Protein AF-0000000085127958 (afdb_homodimer)

Organism: Delftia acidovorans (strain DSM 14801 / SPH-1) (NCBI:txid398578)

Radius of gyration: 24.28 Å; Cα contacts (8 Å, |Δi|>4): 1262; chains: 2; bounding box: 67×66×55 Å

Sequence (644 aa):
MNLLTSMRYLAALNEHRHFGRAALACHITQPALSNALRALEEEFGTVIVRRGRSFAGFTPEGDQVLATALAMLRAEEGLRQELSAAAGALRGQLRMAAVPTAMPMLTRFAALLREHHPGITPVVLSMSSAEIESGLEDLSLDLALGYSARMPPRGPRLQSWPQYEEHYYLLCRECREYRDGQGEGRPFAFGADIAWREVAAMPLCLLTPDMHNRTVIDEAFAAVDMAVQPAMETNSVLTLVMAVAQGTDGMTTVLPGAMVATVRHMPGLVARPLRSPELVTPIGFMAQQGVAPTRALQAALQLQDAAEWRAQCLRHAGALKNMNLLTSMRYLAALNEHRHFGRAALACHITQPALSNALRALEEEFGTVIVRRGRSFAGFTPEGDQVLATALAMLRAEEGLRQELSAAAGALRGQLRMAAVPTAMPMLTRFAALLREHHPGITPVVLSMSSAEIESGLEDLSLDLALGYSARMPPRGPRLQSWPQYEEHYYLLCRECREYRDGQGEGRPFAFGADIAWREVAAMPLCLLTPDMHNRTVIDEAFAAVDMAVQPAMETNSVLTLVMAVAQGTDGMTTVLPGAMVATVRHMPGLVARPLRSPELVTPIGFMAQQGVAPTRALQAALQLQDAAEWRAQCLRHAGALKN

Nearest PDB structures (foldseek):
  5y2v-assembly1_C  TM=6.038E-01  e=4.538E-20  Synechocystis sp. PCC 6803 substr. Kazusa
  3k1n-assembly1_A  TM=5.805E-01  e=3.991E-19  Acinetobacter baylyi ADP1
  3k1m-assembly1_B  TM=5.701E-01  e=5.445E-19  Acinetobacter baylyi ADP1
  3k1p-assembly1_A  TM=5.599E-01  e=4.500E-18  Acinetobacter baylyi ADP1
  7dwo-assembly1_A  TM=5.340E-01  e=1.758E-16  Aliivibrio fischeri ES114

InterPro domains:
  IPR000847 LysR, HTH, N-terminal domain [PF00126] (5-62)
  IPR000847 LysR, HTH, N-terminal domain [PR00039] (19-30)
  IPR000847 LysR, HTH, N-terminal domain [PR00039] (30-40)
  IPR000847 LysR, HTH, N-terminal domain [PR00039] (40-51)
  IPR000847 LysR, HTH, N-terminal domain [PS50931] (1-59)
  IPR005119 LysR, substrate-binding [PF03466] (88-302)
  IPR036388 Winged helix-like DNA-binding domain superfamily [G3DSA:1.10.10.10] (1-86)
  IPR036390 Winged helix DNA-binding domain superfamily [SSF46785] (6-106)
  IPR050950 HTH-type LysR transcriptional regulators [PTHR30419] (4-303)

Secondary structure (DSSP, 8-state):
--HHHHHHHHHHHHHHSSHHHHHHHTTS-HHHHHHHHHHHHHHHTS--EEESSSEEEE-HHHHHHHHHHHHHHHHHHHHHHHHHHHTT---EEEEEEE-GGGHHHHHHHHHHHHHH-TTEEEEEEE--HHHHHHHHHTTS-SEEEEESS-S-TTSS-EEEEEEEEE-EEEEEE--GGG--S-SS----EE---EEHHHHTTS-BEEE-TTSHHHHHHHHHHHHTT-----SEEES-HHHHHHHHHS-SS--BEEEEHHHHHHTTTSTTEEEEEEESS---EEEEEEEETTSPPPHHHHHHHHHTTSHHHHHHHHHHSSS---/--HHHHHHHHHHHHHHSSHHHHHHHTTS-HHHHHHHHHHHHHHHTS--EEESSSEEEE-HHHHHHHHHHHHHHHHHHHHHHHHHHHTT---EEEEEEE-GGGHHHHHHHHHHHHHH-TTEEEEEEE--HHHHHHHHHTTS-SEEEEESS---TTSS-EEEEEEEEE-EEEEEE--GGG--S-SS----EE---EEHHHHTTS-BEEE-TTSHHHHHHHHHHHHTT-----SEEES-HHHHHHHHHH-SS--BEEEEHHHHHHTTTSTTEEEEEEESS---EEEEEEEETTSPPPHHHHHHHHHTTSHHHHHHHHHHSSS---

Solvent-accessible surface area (backbone atoms only — not comparable to full-atom values): 33753 Å² total; per-residue (Å²): 130,60,62,67,56,46,31,50,50,52,51,32,31,66,56,35,60,27,60,56,58,18,10,52,73,68,72,45,49,41,65,56,46,55,48,46,53,51,49,50,21,60,73,70,70,43,69,32,66,35,77,64,99,49,67,64,54,60,31,77,63,18,48,52,52,47,40,49,30,43,48,51,51,47,51,50,49,31,50,51,18,49,54,31,38,74,71,74,47,50,41,46,72,41,40,33,35,16,28,63,71,41,38,66,56,53,40,53,49,47,48,52,49,27,73,77,33,71,46,37,30,40,32,49,34,66,34,44,61,68,54,47,54,51,26,29,73,48,53,74,27,61,38,34,36,37,67,57,74,71,62,58,91,85,47,81,61,59,42,74,46,84,72,50,47,33,25,43,24,38,38,34,54,58,64,65,81,70,51,59,85,66,85,70,63,50,66,39,44,72,52,65,74,40,44,46,68,69,51,55,77,48,48,25,35,41,55,36,74,50,31,61,68,32,51,56,52,51,49,55,34,44,74,66,75,40,80,73,78,59,48,26,32,20,77,37,68,66,48,43,52,46,41,25,74,69,35,87,79,66,30,22,25,78,39,44,20,36,47,50,55,71,47,54,64,38,54,32,35,30,38,18,43,40,29,76,64,75,57,74,46,52,31,14,39,36,29,50,46,94,57,83,72,35,59,61,52,48,53,50,59,55,43,73,73,30,68,71,50,50,51,49,46,66,72,39,28,16,83,78,73,130,130,61,63,67,57,46,31,49,52,51,52,32,32,68,56,36,59,28,62,56,58,19,12,52,74,70,70,46,49,42,67,56,46,53,48,45,52,51,50,50,21,59,73,70,69,43,71,33,69,36,78,64,99,49,71,65,53,60,31,76,62,17,49,54,51,48,42,49,31,42,48,51,51,47,52,50,50,31,50,51,18,49,54,29,37,73,69,73,47,50,39,46,73,39,40,32,35,17,27,62,72,40,38,64,57,52,42,51,48,47,48,52,49,27,72,77,33,72,45,37,31,42,31,50,33,67,35,44,63,69,53,46,53,52,26,28,72,49,55,73,28,59,37,33,35,36,68,58,74,69,60,58,90,86,47,81,60,59,42,74,46,86,70,51,47,34,25,44,24,39,38,33,53,60,64,64,82,71,50,60,84,66,86,69,61,51,64,39,44,71,52,66,75,41,44,47,70,70,52,53,76,48,47,25,35,42,55,36,75,52,33,60,69,32,50,57,51,51,51,57,35,44,76,65,76,40,80,73,78,58,48,26,33,21,77,36,68,65,50,42,54,46,40,24,75,67,34,86,79,67,29,23,26,76,39,43,22,37,49,50,57,71,47,55,66,38,55,33,36,30,39,19,44,42,29,76,64,76,57,74,46,53,31,14,39,36,30,50,46,94,56,84,69,36,58,61,53,48,52,50,60,54,43,74,71,30,69,72,50,51,51,48,47,65,73,38,29,17,84,77,74,130

pLDDT: mean 87.95, std 12.02, range [35.31, 98.38]

Structure (mmCIF, N/CA/C/O backbone):
data_AF-0000000085127958-model_v1
#
loop_
_entity.id
_entity.type
_entity.pdbx_description
1 polymer 'Transcriptional regulator, LysR family'
#
loop_
_atom_site.group_PDB
_atom_site.id
_atom_site.type_symbol
_atom_site.label_atom_id
_atom_site.label_alt_id
_atom_site.label_comp_id
_atom_site.label_asym_id
_atom_site.label_entity_id
_atom_site.label_seq_id
_atom_site.pdbx_PDB_ins_code
_atom_site.Cartn_x
_atom_site.Cartn_y
_atom_site.Cartn_z
_atom_site.occupancy
_atom_site.B_iso_or_equiv
_atom_site.auth_seq_id
_atom_site.auth_comp_id
_atom_site.auth_asym_id
_atom_site.auth_atom_id
_atom_site.pdbx_PDB_model_num
ATOM 1 N N . MET A 1 1 ? 24.219 31.422 -7.41 1 56.56 1 MET A N 1
ATOM 2 C CA . MET A 1 1 ? 23.266 30.328 -7.348 1 56.56 1 MET A CA 1
ATOM 3 C C . MET A 1 1 ? 22.875 30.031 -5.902 1 56.56 1 MET A C 1
ATOM 5 O O . MET A 1 1 ? 23.719 30 -5.016 1 56.56 1 MET A O 1
ATOM 9 N N . ASN A 1 2 ? 21.625 30.203 -5.562 1 77.75 2 ASN A N 1
ATOM 10 C CA . ASN A 1 2 ? 21.109 29.953 -4.219 1 77.75 2 ASN A CA 1
ATOM 11 C C . ASN A 1 2 ? 21.094 28.453 -3.895 1 77.75 2 ASN A C 1
ATOM 13 O O . ASN A 1 2 ? 20.344 27.703 -4.512 1 77.75 2 ASN A O 1
ATOM 17 N N . LEU A 1 3 ? 22.141 28.172 -3.113 1 76 3 LEU A N 1
ATOM 18 C CA . LEU A 1 3 ? 22.391 26.766 -2.779 1 76 3 LEU A CA 1
ATOM 19 C C . LEU A 1 3 ? 21.125 26.109 -2.232 1 76 3 LEU A C 1
ATOM 21 O O . LEU A 1 3 ? 20.781 24.984 -2.602 1 76 3 LEU A O 1
ATOM 25 N N . LEU A 1 4 ? 20.438 26.828 -1.499 1 82.38 4 LEU A N 1
ATOM 26 C CA . LEU A 1 4 ? 19.219 26.266 -0.915 1 82.38 4 LEU A CA 1
ATOM 27 C C . LEU A 1 4 ? 18.172 25.984 -1.992 1 82.38 4 LEU A C 1
ATOM 29 O O . LEU A 1 4 ? 17.453 24.984 -1.914 1 82.38 4 LEU A O 1
ATOM 33 N N . THR A 1 5 ? 18.219 26.859 -2.91 1 86.31 5 THR A N 1
ATOM 34 C CA . THR A 1 5 ? 17.312 26.672 -4.035 1 86.31 5 THR A CA 1
ATOM 35 C C . THR A 1 5 ? 17.688 25.406 -4.812 1 86.31 5 THR A C 1
ATOM 37 O O . THR A 1 5 ? 16.812 24.625 -5.199 1 86.31 5 THR A O 1
ATOM 40 N N . SER A 1 6 ? 18.906 25.219 -4.984 1 88.62 6 SER A N 1
ATOM 41 C CA . SER A 1 6 ? 19.375 24.031 -5.68 1 88.62 6 SER A CA 1
ATOM 42 C C . SER A 1 6 ? 19.062 22.766 -4.887 1 88.62 6 SER A C 1
ATOM 44 O O . SER A 1 6 ? 18.734 21.734 -5.469 1 88.62 6 SER A O 1
ATOM 46 N N . MET A 1 7 ? 19.156 22.938 -3.607 1 87.81 7 MET A N 1
ATOM 47 C CA . MET A 1 7 ? 18.828 21.797 -2.742 1 87.81 7 MET A CA 1
ATOM 48 C C . MET A 1 7 ? 17.344 21.453 -2.846 1 87.81 7 MET A C 1
ATOM 50 O O . MET A 1 7 ? 16.969 20.281 -2.824 1 87.81 7 MET A O 1
ATOM 54 N N . ARG A 1 8 ? 16.562 22.422 -3.006 1 89.88 8 ARG A N 1
ATOM 55 C CA . ARG A 1 8 ? 15.133 22.203 -3.199 1 89.88 8 ARG A CA 1
ATOM 56 C C . ARG A 1 8 ? 14.852 21.5 -4.52 1 89.88 8 ARG A C 1
ATOM 58 O O . ARG A 1 8 ? 13.961 20.656 -4.598 1 89.88 8 ARG A O 1
ATOM 65 N N . TYR A 1 9 ? 15.625 21.906 -5.508 1 91.56 9 TYR A N 1
ATOM 66 C CA . TYR A 1 9 ? 15.477 21.281 -6.816 1 91.56 9 TYR A CA 1
ATOM 67 C C . TYR A 1 9 ? 15.844 19.797 -6.754 1 91.56 9 TYR A C 1
ATOM 69 O O . TYR A 1 9 ? 15.164 18.953 -7.344 1 91.56 9 TYR A O 1
ATOM 77 N N . LEU A 1 10 ? 16.891 19.547 -6.035 1 90.19 10 LEU A N 1
ATOM 78 C CA . LEU A 1 10 ? 17.344 18.172 -5.871 1 90.19 10 LEU A CA 1
ATOM 79 C C . LEU A 1 10 ? 16.297 17.344 -5.121 1 90.19 10 LEU A C 1
ATOM 81 O O . LEU A 1 10 ? 16 16.203 -5.504 1 90.19 10 LEU A O 1
ATOM 85 N N . ALA A 1 11 ? 15.742 17.906 -4.086 1 88.81 11 ALA A N 1
ATOM 86 C CA . ALA A 1 11 ? 14.711 17.234 -3.301 1 88.81 11 ALA A CA 1
ATOM 87 C C . ALA A 1 11 ? 13.461 16.969 -4.145 1 88.81 11 ALA A C 1
ATOM 89 O O . ALA A 1 11 ? 12.844 15.906 -4.047 1 88.81 11 ALA A O 1
ATOM 90 N N . ALA A 1 12 ? 13.094 17.938 -4.945 1 90.5 12 ALA A N 1
ATOM 91 C CA . ALA A 1 12 ? 11.938 17.797 -5.824 1 90.5 12 ALA A CA 1
ATOM 92 C C . ALA A 1 12 ? 12.141 16.672 -6.832 1 90.5 12 ALA A C 1
ATOM 94 O O . ALA A 1 12 ? 11.219 15.906 -7.113 1 90.5 12 ALA A O 1
ATOM 95 N N . LEU A 1 13 ? 13.336 16.641 -7.371 1 89.38 13 LEU A N 1
ATOM 96 C CA . LEU A 1 13 ? 13.641 15.578 -8.328 1 89.38 13 LEU A CA 1
ATOM 97 C C . LEU A 1 13 ? 13.562 14.203 -7.672 1 89.38 13 LEU A C 1
ATOM 99 O O . LEU A 1 13 ? 13.109 13.242 -8.289 1 89.38 13 LEU A O 1
ATOM 103 N N . ASN A 1 14 ? 14.023 14.156 -6.496 1 85.12 14 ASN A N 1
ATOM 104 C CA . ASN A 1 14 ? 13.938 12.906 -5.746 1 85.12 14 ASN A CA 1
ATOM 105 C C . ASN A 1 14 ? 12.484 12.492 -5.512 1 85.12 14 ASN A C 1
ATOM 107 O O . ASN A 1 14 ? 12.156 11.312 -5.582 1 85.12 14 ASN A O 1
ATOM 111 N N . GLU A 1 15 ? 11.703 13.453 -5.219 1 83.12 15 GLU A N 1
ATOM 112 C CA . GLU A 1 15 ? 10.312 13.227 -4.859 1 83.12 15 GLU A CA 1
ATOM 113 C C . GLU A 1 15 ? 9.484 12.844 -6.082 1 83.12 15 GLU A C 1
ATOM 115 O O . GLU A 1 15 ? 8.641 11.945 -6.016 1 83.12 15 GLU A O 1
ATOM 120 N N . HIS A 1 16 ? 9.711 13.555 -7.195 1 82.94 16 HIS A N 1
ATOM 121 C CA . HIS A 1 16 ? 8.852 13.406 -8.359 1 82.94 16 HIS A CA 1
ATOM 122 C C . HIS A 1 16 ? 9.445 12.422 -9.367 1 82.94 16 HIS A C 1
ATOM 124 O O . HIS A 1 16 ? 8.75 11.945 -10.266 1 82.94 16 HIS A O 1
ATOM 130 N N . ARG A 1 17 ? 10.703 12.195 -9.312 1 80.44 17 ARG A N 1
ATOM 131 C CA . ARG A 1 17 ? 11.445 11.273 -10.156 1 80.44 17 ARG A CA 1
ATOM 132 C C . ARG A 1 17 ? 11.281 11.625 -11.633 1 80.44 17 ARG A C 1
ATOM 134 O O . ARG A 1 17 ? 11.148 10.727 -12.477 1 80.44 17 ARG A O 1
ATOM 141 N N . HIS A 1 18 ? 11.023 12.844 -11.922 1 82.38 18 HIS A N 1
ATOM 142 C CA . HIS A 1 18 ? 10.82 13.383 -13.258 1 82.38 18 HIS A CA 1
ATOM 143 C C . HIS A 1 18 ? 11.227 14.852 -13.328 1 82.38 18 HIS A C 1
ATOM 145 O O . HIS A 1 18 ? 10.688 15.68 -12.594 1 82.38 18 HIS A O 1
ATOM 151 N N . PHE A 1 19 ? 12.086 15.188 -14.305 1 87.19 19 PHE A N 1
ATOM 152 C CA . PHE A 1 19 ? 12.625 16.547 -14.383 1 87.19 19 PHE A CA 1
ATOM 153 C C . PHE A 1 19 ? 11.516 17.562 -14.625 1 87.19 19 PHE A C 1
ATOM 155 O O . PHE A 1 19 ? 11.461 18.594 -13.953 1 87.19 19 PHE A O 1
ATOM 162 N N . GLY A 1 20 ? 10.648 17.203 -15.484 1 86.69 20 GLY A N 1
ATOM 163 C CA . GLY A 1 20 ? 9.57 18.125 -15.797 1 86.69 20 GLY A CA 1
ATOM 164 C C . GLY A 1 20 ? 8.633 18.359 -14.633 1 86.69 20 GLY A C 1
ATOM 165 O O . GLY A 1 20 ? 8.305 19.516 -14.312 1 86.69 20 GLY A O 1
ATOM 166 N N . ARG A 1 21 ? 8.281 17.359 -13.984 1 85.69 21 ARG A N 1
ATOM 167 C CA . ARG A 1 21 ? 7.363 17.469 -12.852 1 85.69 21 ARG A CA 1
ATOM 168 C C . ARG A 1 21 ? 8.031 18.156 -11.664 1 85.69 21 ARG A C 1
ATOM 170 O O . ARG A 1 21 ? 7.398 18.938 -10.945 1 85.69 21 ARG A O 1
ATOM 177 N N . ALA A 1 22 ? 9.273 17.766 -11.5 1 90.06 22 ALA A N 1
ATOM 178 C CA . ALA A 1 22 ? 10.031 18.422 -10.438 1 90.06 22 ALA A CA 1
ATOM 179 C C . ALA A 1 22 ? 10.125 19.938 -10.68 1 90.06 22 ALA A C 1
ATOM 181 O O . ALA A 1 22 ? 9.961 20.719 -9.75 1 90.06 22 ALA A O 1
ATOM 182 N N . ALA A 1 23 ? 10.328 20.312 -11.938 1 91.19 23 ALA A N 1
ATOM 183 C CA . ALA A 1 23 ? 10.422 21.734 -12.297 1 91.19 23 ALA A CA 1
ATOM 184 C C . ALA A 1 23 ? 9.094 22.438 -12.055 1 91.19 23 ALA A C 1
ATOM 186 O O . ALA A 1 23 ? 9.07 23.547 -11.492 1 91.19 23 ALA A O 1
ATOM 187 N N . LEU A 1 24 ? 8.047 21.781 -12.406 1 85.44 24 LEU A N 1
ATOM 188 C CA . LEU A 1 24 ? 6.715 22.344 -12.203 1 85.44 24 LEU A CA 1
ATOM 189 C C . LEU A 1 24 ? 6.426 22.547 -10.719 1 85.44 24 LEU A C 1
ATOM 191 O O . LEU A 1 24 ? 5.859 23.562 -10.328 1 85.44 24 LEU A O 1
ATOM 195 N N . ALA A 1 25 ? 6.879 21.656 -9.969 1 84.94 25 ALA A N 1
ATOM 196 C CA . ALA A 1 25 ? 6.672 21.719 -8.531 1 84.94 25 ALA A CA 1
ATOM 197 C C . ALA A 1 25 ? 7.445 22.891 -7.918 1 84.94 25 ALA A C 1
ATOM 199 O O . ALA A 1 25 ? 7.035 23.453 -6.906 1 84.94 25 ALA A O 1
ATOM 200 N N . CYS A 1 26 ? 8.516 23.188 -8.555 1 89.75 26 CYS A N 1
ATOM 201 C CA . CYS A 1 26 ? 9.359 24.281 -8.078 1 89.75 26 CYS A CA 1
ATOM 202 C C . CYS A 1 26 ? 9.008 25.578 -8.781 1 89.75 26 CYS A C 1
ATOM 204 O O . CYS A 1 26 ? 9.664 26.609 -8.57 1 89.75 26 CYS A O 1
ATOM 206 N N . HIS A 1 27 ? 7.984 25.469 -9.664 1 87.94 27 HIS A N 1
ATOM 207 C CA . HIS A 1 27 ? 7.484 26.625 -10.391 1 87.94 27 HIS A CA 1
ATOM 208 C C . HIS A 1 27 ? 8.562 27.219 -11.297 1 87.94 27 HIS A C 1
ATOM 210 O O . HIS A 1 27 ? 8.734 28.438 -11.352 1 87.94 27 HIS A O 1
ATOM 216 N N . ILE A 1 28 ? 9.336 26.391 -11.914 1 90.69 28 ILE A N 1
ATOM 217 C CA . ILE A 1 28 ? 10.336 26.797 -12.898 1 90.69 28 ILE A CA 1
ATOM 218 C C . ILE A 1 28 ? 10.25 25.875 -14.125 1 90.69 28 ILE A C 1
ATOM 220 O O . ILE A 1 28 ? 9.406 24.984 -14.172 1 90.69 28 ILE A O 1
ATOM 224 N N . THR A 1 29 ? 10.945 26.25 -15.102 1 91.5 29 THR A N 1
ATOM 225 C CA . THR A 1 29 ? 10.969 25.438 -16.312 1 91.5 29 THR A CA 1
ATOM 226 C C . THR A 1 29 ? 11.922 24.25 -16.156 1 91.5 29 THR A C 1
ATOM 228 O O . THR A 1 29 ? 12.828 24.297 -15.312 1 91.5 29 THR A O 1
ATOM 231 N N . GLN A 1 30 ? 11.648 23.234 -16.906 1 91.12 30 GLN A N 1
ATOM 232 C CA . GLN A 1 30 ? 12.484 22.047 -16.844 1 91.12 30 GLN A CA 1
ATOM 233 C C . GLN A 1 30 ? 13.938 22.375 -17.188 1 91.12 30 GLN A C 1
ATOM 235 O O . GLN A 1 30 ? 14.859 21.906 -16.531 1 91.12 30 GLN A O 1
ATOM 240 N N . PRO A 1 31 ? 14.227 23.25 -18.172 1 92.06 31 PRO A N 1
ATOM 241 C CA . PRO A 1 31 ? 15.625 23.594 -18.438 1 92.06 31 PRO A CA 1
ATOM 242 C C . PRO A 1 31 ? 16.281 24.328 -17.266 1 92.06 31 PRO A C 1
ATOM 244 O O . PRO A 1 31 ? 17.469 24.094 -16.969 1 92.06 31 PRO A O 1
ATOM 247 N N . ALA A 1 32 ? 15.516 25.109 -16.625 1 90.5 32 ALA A N 1
ATOM 248 C CA . ALA A 1 32 ? 16.047 25.844 -15.469 1 90.5 32 ALA A CA 1
ATOM 249 C C . ALA A 1 32 ? 16.453 24.875 -14.352 1 90.5 32 ALA A C 1
ATOM 251 O O . ALA A 1 32 ? 17.516 25.047 -13.758 1 90.5 32 ALA A O 1
ATOM 252 N N . LEU A 1 33 ? 15.602 23.906 -14.094 1 92.5 33 LEU A N 1
ATOM 253 C CA . LEU A 1 33 ? 15.93 22.922 -13.07 1 92.5 33 LEU A CA 1
ATOM 254 C C . LEU A 1 33 ? 17.156 22.109 -13.469 1 92.5 33 LEU A C 1
ATOM 256 O O . LEU A 1 33 ? 18.062 21.891 -12.656 1 92.5 33 LEU A O 1
ATOM 260 N N . SER A 1 34 ? 17.141 21.672 -14.703 1 92.12 34 SER A N 1
ATOM 261 C CA . SER A 1 34 ? 18.25 20.859 -15.195 1 92.12 34 SER A CA 1
ATOM 262 C C . SER A 1 34 ? 19.578 21.609 -15.125 1 92.12 34 SER A C 1
ATOM 264 O O . SER A 1 34 ? 20.594 21.062 -14.719 1 92.12 34 SER A O 1
ATOM 266 N N . ASN A 1 35 ? 19.531 22.875 -15.484 1 90.25 35 ASN A N 1
ATOM 267 C CA . ASN A 1 35 ? 20.719 23.719 -15.445 1 90.25 35 ASN A CA 1
ATOM 268 C C . ASN A 1 35 ? 21.219 23.922 -14.016 1 90.25 35 ASN A C 1
ATOM 270 O O . ASN A 1 35 ? 22.422 23.938 -13.766 1 90.25 35 ASN A O 1
ATOM 274 N N . ALA A 1 36 ? 20.281 24.172 -13.18 1 89.88 36 ALA A N 1
ATOM 275 C CA . ALA A 1 36 ? 20.641 24.375 -11.781 1 89.88 36 ALA A CA 1
ATOM 276 C C . ALA A 1 36 ? 21.328 23.156 -11.203 1 89.88 36 ALA A C 1
ATOM 278 O O . ALA A 1 36 ? 22.297 23.281 -10.438 1 89.88 36 ALA A O 1
ATOM 279 N N . LEU A 1 37 ? 20.859 22.016 -11.555 1 91.69 37 LEU A N 1
ATOM 280 C CA . LEU A 1 37 ? 21.438 20.781 -11.055 1 91.69 37 LEU A CA 1
ATOM 281 C C . LEU A 1 37 ? 22.812 20.531 -11.672 1 91.69 37 LEU A C 1
ATOM 283 O O . LEU A 1 37 ? 23.719 20.031 -11 1 91.69 37 LEU A O 1
ATOM 287 N N . ARG A 1 38 ? 23.031 20.875 -12.898 1 90.38 38 ARG A N 1
ATOM 288 C CA . ARG A 1 38 ? 24.344 20.797 -13.539 1 90.38 38 ARG A CA 1
ATOM 289 C C . ARG A 1 38 ? 25.328 21.75 -12.867 1 90.38 38 ARG A C 1
ATOM 291 O O . ARG A 1 38 ? 26.5 21.391 -12.664 1 90.38 38 ARG A O 1
ATOM 298 N N . ALA A 1 39 ? 24.797 22.875 -12.578 1 88.69 39 ALA A N 1
ATOM 299 C CA . ALA A 1 39 ? 25.641 23.844 -11.891 1 88.69 39 ALA A CA 1
ATOM 300 C C . ALA A 1 39 ? 26.062 23.344 -10.516 1 88.69 39 ALA A C 1
ATOM 302 O O . ALA A 1 39 ? 27.188 23.562 -10.078 1 88.69 39 ALA A O 1
ATOM 303 N N . LEU A 1 40 ? 25.125 22.75 -9.852 1 88 40 LEU A N 1
ATOM 304 C CA . LEU A 1 40 ? 25.422 22.156 -8.547 1 88 40 LEU A CA 1
ATOM 305 C C . LEU A 1 40 ? 26.5 21.094 -8.672 1 88 40 LEU A C 1
ATOM 307 O O . LEU A 1 40 ? 27.375 20.984 -7.812 1 88 40 LEU A O 1
ATOM 311 N N . GLU A 1 41 ? 26.359 20.25 -9.68 1 91.69 41 GLU A N 1
ATOM 312 C CA . GLU A 1 41 ? 27.359 19.219 -9.945 1 91.69 41 GLU A CA 1
ATOM 313 C C . GLU A 1 41 ? 28.734 19.828 -10.195 1 91.69 41 GLU A C 1
ATOM 315 O O . GLU A 1 41 ? 29.734 19.328 -9.703 1 91.69 41 GLU A O 1
ATOM 320 N N . GLU A 1 42 ? 28.781 20.891 -10.922 1 86.31 42 GLU A N 1
ATOM 321 C CA . GLU A 1 42 ? 30.031 21.609 -11.195 1 86.31 42 GLU A CA 1
ATOM 322 C C . GLU A 1 42 ? 30.625 22.188 -9.914 1 86.31 42 GLU A C 1
ATOM 324 O O . GLU A 1 42 ? 31.828 22.094 -9.688 1 86.31 42 GLU A O 1
ATOM 329 N N . GLU A 1 43 ? 29.797 22.75 -9.195 1 83.06 43 GLU A N 1
ATOM 330 C CA . GLU A 1 43 ? 30.234 23.359 -7.945 1 83.06 43 GLU A CA 1
ATOM 331 C C . GLU A 1 43 ? 30.859 22.328 -7.012 1 83.06 43 GLU A C 1
ATOM 333 O O . GLU A 1 43 ? 31.875 22.594 -6.367 1 83.06 43 GLU A O 1
ATOM 338 N N . PHE A 1 44 ? 30.234 21.203 -6.953 1 87.38 44 PHE A N 1
ATOM 339 C CA . PHE A 1 44 ? 30.703 20.172 -6.039 1 87.38 44 PHE A CA 1
ATOM 340 C C . PHE A 1 44 ? 31.75 19.281 -6.715 1 87.38 44 PHE A C 1
ATOM 342 O O . PHE A 1 44 ? 32.406 18.484 -6.051 1 87.38 44 PHE A O 1
ATOM 349 N N . GLY A 1 45 ? 31.844 19.344 -7.996 1 85.62 45 GLY A N 1
ATOM 350 C CA . GLY A 1 45 ? 32.844 18.594 -8.742 1 85.62 45 GLY A CA 1
ATOM 351 C C . GLY A 1 45 ? 32.5 17.125 -8.875 1 85.62 45 GLY A C 1
ATOM 352 O O . GLY A 1 45 ? 33.375 16.266 -8.898 1 85.62 45 GLY A O 1
ATOM 353 N N . THR A 1 46 ? 31.219 16.828 -8.812 1 88.62 46 THR A N 1
ATOM 354 C CA . THR A 1 46 ? 30.797 15.438 -8.922 1 88.62 46 THR A CA 1
ATOM 355 C C . THR A 1 46 ? 29.469 15.336 -9.664 1 88.62 46 THR A C 1
ATOM 357 O O . THR A 1 46 ? 28.688 16.297 -9.672 1 88.62 46 THR A O 1
ATOM 360 N N . VAL A 1 47 ? 29.312 14.203 -10.281 1 90.5 47 VAL A N 1
ATOM 361 C CA . VAL A 1 47 ? 28.031 13.922 -10.914 1 90.5 47 VAL A CA 1
ATOM 362 C C . VAL A 1 47 ? 27.031 13.469 -9.859 1 90.5 47 VAL A C 1
ATOM 364 O O . VAL A 1 47 ? 27.312 12.57 -9.055 1 90.5 47 VAL A O 1
ATOM 367 N N . ILE A 1 48 ? 25.906 14.141 -9.828 1 90.06 48 ILE A N 1
ATOM 368 C CA . ILE A 1 48 ? 24.906 13.898 -8.797 1 90.06 48 ILE A CA 1
ATOM 369 C C . ILE A 1 48 ? 23.766 13.062 -9.367 1 90.06 48 ILE A C 1
ATOM 371 O O . ILE A 1 48 ? 23.344 12.078 -8.758 1 90.06 48 ILE A O 1
ATOM 375 N N . VAL A 1 49 ? 23.328 13.469 -10.57 1 90.44 49 VAL A N 1
ATOM 376 C CA . VAL A 1 49 ? 22.141 12.852 -11.164 1 90.44 49 VAL A CA 1
ATOM 377 C C . VAL A 1 49 ? 22.562 11.938 -12.305 1 90.44 49 VAL A C 1
ATOM 379 O O . VAL A 1 49 ? 23.375 12.312 -13.148 1 90.44 49 VAL A O 1
ATOM 382 N N . ARG A 1 50 ? 22.047 10.695 -12.195 1 83.94 50 ARG A N 1
ATOM 383 C CA . ARG A 1 50 ? 22.219 9.805 -13.336 1 83.94 50 ARG A CA 1
ATOM 384 C C . ARG A 1 50 ? 21.25 10.148 -14.461 1 83.94 50 ARG A C 1
ATOM 386 O O . ARG A 1 50 ? 20.031 10.078 -14.273 1 83.94 50 ARG A O 1
ATOM 393 N N . ARG A 1 51 ? 21.844 10.703 -15.492 1 73.69 51 ARG A N 1
ATOM 394 C CA . ARG A 1 51 ? 21 11.148 -16.594 1 73.69 51 ARG A CA 1
ATOM 395 C C . ARG A 1 51 ? 21.062 10.156 -17.75 1 73.69 51 ARG A C 1
ATOM 397 O O . ARG A 1 51 ? 22.141 9.727 -18.172 1 73.69 51 ARG A O 1
ATOM 404 N N . GLY A 1 52 ? 20 9.336 -17.844 1 61.59 52 GLY A N 1
ATOM 405 C CA . GLY A 1 52 ? 19.781 8.602 -19.078 1 61.59 52 GLY A CA 1
ATOM 406 C C . GLY A 1 52 ? 18.766 9.258 -20 1 61.59 52 GLY A C 1
ATOM 407 O O . GLY A 1 52 ? 18.828 10.469 -20.219 1 61.59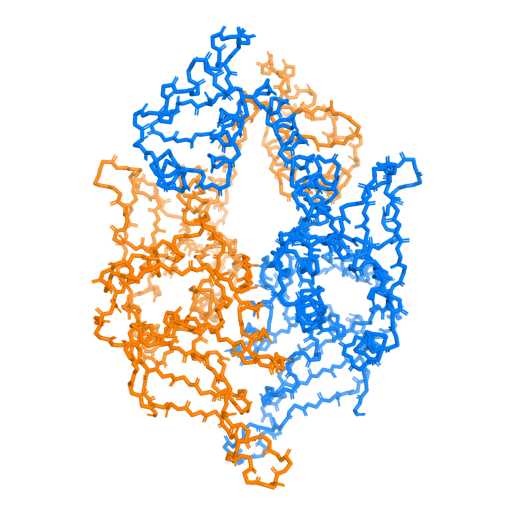 52 GLY A O 1
ATOM 408 N N . ARG A 1 53 ? 17.969 8.516 -20.641 1 58.12 53 ARG A N 1
ATOM 409 C CA . ARG A 1 53 ? 16.812 9.055 -21.375 1 58.12 53 ARG A CA 1
ATOM 410 C C . ARG A 1 53 ? 15.82 9.695 -20.406 1 58.12 53 ARG A C 1
ATOM 412 O O . ARG A 1 53 ? 15.133 10.656 -20.781 1 58.12 53 ARG A O 1
ATOM 419 N N . SER A 1 54 ? 15.75 9.242 -19.25 1 68.12 54 SER A N 1
ATOM 420 C CA . SER A 1 54 ? 14.93 9.734 -18.141 1 68.12 54 SER A CA 1
ATOM 421 C C . SER A 1 54 ? 15.695 9.672 -16.828 1 68.12 54 SER A C 1
ATOM 423 O O . SER A 1 54 ? 16.844 9.227 -16.781 1 68.12 54 SER A O 1
ATOM 425 N N . PHE A 1 55 ? 15.195 10.461 -15.836 1 76.44 55 PHE A N 1
ATOM 426 C CA . PHE A 1 55 ? 15.812 10.406 -14.516 1 76.44 55 PHE A CA 1
ATOM 427 C C . PHE A 1 55 ? 16.031 8.961 -14.086 1 76.44 55 PHE A C 1
ATOM 429 O O . PHE A 1 55 ? 15.094 8.164 -14.062 1 76.44 55 PHE A O 1
ATOM 436 N N . ALA A 1 56 ? 17.25 8.586 -13.922 1 73.88 56 ALA A N 1
ATOM 437 C CA . ALA A 1 56 ? 17.594 7.2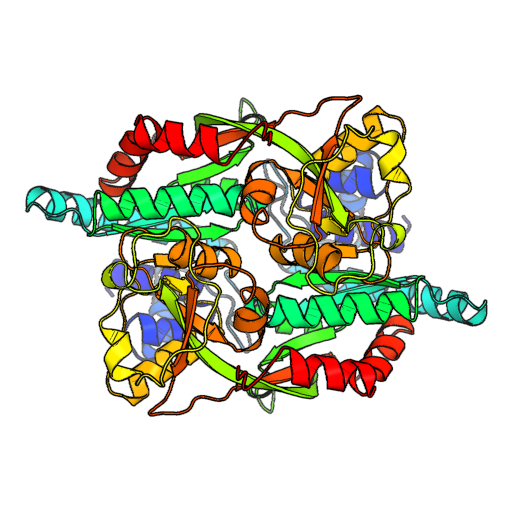15 -13.578 1 73.88 56 ALA A CA 1
ATOM 438 C C . ALA A 1 56 ? 18.156 7.133 -12.156 1 73.88 56 ALA A C 1
ATOM 440 O O . ALA A 1 56 ? 19.047 6.324 -11.875 1 73.88 56 ALA A O 1
ATOM 441 N N . GLY A 1 57 ? 17.797 8.055 -11.383 1 83.12 57 GLY A N 1
ATOM 442 C CA . GLY A 1 57 ? 18.25 8.031 -10 1 83.12 57 GLY A CA 1
ATOM 443 C C . GLY A 1 57 ? 19.5 8.867 -9.766 1 83.12 57 GLY A C 1
ATOM 444 O O . GLY A 1 57 ? 19.812 9.766 -10.555 1 83.12 57 GLY A O 1
ATOM 445 N N . PHE A 1 58 ? 20.156 8.688 -8.648 1 86.12 58 PHE A N 1
ATOM 446 C CA . PHE A 1 58 ? 21.312 9.453 -8.234 1 86.12 58 PHE A CA 1
ATOM 447 C C . PHE A 1 58 ? 22.562 8.578 -8.195 1 86.12 58 PHE A C 1
ATOM 449 O O . PHE A 1 58 ? 22.469 7.355 -8.055 1 86.12 58 PHE A O 1
ATOM 456 N N . THR A 1 59 ? 23.734 9.172 -8.414 1 82.44 59 THR A N 1
ATOM 457 C CA . THR A 1 59 ? 25 8.508 -8.141 1 82.44 59 THR A CA 1
ATOM 458 C C . THR A 1 59 ? 25.219 8.336 -6.645 1 82.44 59 THR A C 1
ATOM 460 O O . THR A 1 59 ? 24.484 8.914 -5.836 1 82.44 59 THR A O 1
ATOM 463 N N . PRO A 1 60 ? 26.172 7.496 -6.32 1 78.25 60 PRO A N 1
ATOM 464 C CA . PRO A 1 60 ? 26.484 7.391 -4.895 1 78.25 60 PRO A CA 1
ATOM 465 C C . PRO A 1 60 ? 26.797 8.742 -4.258 1 78.25 60 PRO A C 1
ATOM 467 O O . PRO A 1 60 ? 26.359 9.016 -3.139 1 78.25 60 PRO A O 1
ATOM 470 N N . GLU A 1 61 ? 27.578 9.484 -4.934 1 82.94 61 GLU A N 1
ATOM 471 C CA . GLU A 1 61 ? 27.859 10.844 -4.484 1 82.94 61 GLU A CA 1
ATOM 472 C C . GLU A 1 61 ? 26.578 11.68 -4.445 1 82.94 61 GLU A C 1
ATOM 474 O O . GLU A 1 61 ? 26.391 12.492 -3.543 1 82.94 61 GLU A O 1
ATOM 479 N N . GLY A 1 62 ? 25.75 11.43 -5.398 1 87.81 62 GLY A N 1
ATOM 480 C CA . GLY A 1 62 ? 24.453 12.109 -5.434 1 87.81 62 GLY A CA 1
ATOM 481 C C . GLY A 1 62 ? 23.578 11.797 -4.234 1 87.81 62 GLY A C 1
ATOM 482 O O . GLY A 1 62 ? 22.906 12.68 -3.705 1 87.81 62 GLY A O 1
ATOM 483 N N . ASP A 1 63 ? 23.688 10.625 -3.818 1 83.5 63 ASP A N 1
ATOM 484 C CA . ASP A 1 63 ? 22.953 10.219 -2.627 1 83.5 63 ASP A CA 1
ATOM 485 C C . ASP A 1 63 ? 23.438 10.977 -1.395 1 83.5 63 ASP A C 1
ATOM 487 O O . ASP A 1 63 ? 22.625 11.336 -0.529 1 83.5 63 ASP A O 1
ATOM 491 N N . GLN A 1 64 ? 24.656 11.211 -1.34 1 80.62 64 GLN A N 1
ATOM 492 C CA . GLN A 1 64 ? 25.219 11.961 -0.227 1 80.62 64 GLN A CA 1
ATOM 493 C C . GLN A 1 64 ? 24.781 13.422 -0.268 1 80.62 64 GLN A C 1
ATOM 495 O O . GLN A 1 64 ? 24.438 14 0.766 1 80.62 64 GLN A O 1
ATOM 500 N N . VAL A 1 65 ? 24.812 13.93 -1.438 1 85.12 65 VAL A N 1
ATOM 501 C CA . VAL A 1 65 ? 24.375 15.312 -1.6 1 85.12 65 VAL A CA 1
ATOM 502 C C . VAL A 1 65 ? 22.891 15.438 -1.258 1 85.12 65 VAL A C 1
ATOM 504 O O . VAL A 1 65 ? 22.469 16.391 -0.604 1 85.12 65 VAL A O 1
ATOM 507 N N . LEU A 1 66 ? 22.156 14.438 -1.675 1 88.25 66 LEU A N 1
ATOM 508 C CA . LEU A 1 66 ? 20.734 14.43 -1.385 1 88.25 66 LEU A CA 1
ATOM 509 C C . LEU A 1 66 ? 20.484 14.375 0.119 1 88.25 66 LEU A C 1
ATOM 511 O O . LEU A 1 66 ? 19.625 15.086 0.636 1 88.25 66 LEU A O 1
ATOM 515 N N . ALA A 1 67 ? 21.219 13.586 0.783 1 80.12 67 ALA A N 1
ATOM 516 C CA . ALA A 1 67 ? 21.078 13.492 2.232 1 80.12 67 ALA A CA 1
ATOM 517 C C . ALA A 1 67 ? 21.328 14.836 2.9 1 80.12 67 ALA A C 1
ATOM 519 O O . ALA A 1 67 ? 20.594 15.234 3.811 1 80.12 67 ALA A O 1
ATOM 520 N N . THR A 1 68 ? 22.297 15.484 2.422 1 79.5 68 THR A N 1
ATOM 521 C CA . THR A 1 68 ? 22.609 16.812 2.939 1 79.5 68 THR A CA 1
ATOM 522 C C . THR A 1 68 ? 21.5 17.812 2.596 1 79.5 68 THR A C 1
ATOM 524 O O . THR A 1 68 ? 21.125 18.625 3.43 1 79.5 68 THR A O 1
ATOM 527 N N . ALA A 1 69 ? 21.078 17.719 1.375 1 86.19 69 ALA A N 1
ATOM 528 C CA . ALA A 1 69 ? 20 18.594 0.941 1 86.19 69 ALA A CA 1
ATOM 529 C C . ALA A 1 69 ? 18.766 18.422 1.831 1 86.19 69 ALA A C 1
ATOM 531 O O . ALA A 1 69 ? 18.188 19.406 2.291 1 86.19 69 ALA A O 1
ATOM 532 N N . LEU A 1 70 ? 18.453 17.266 2.102 1 82.62 70 LEU A N 1
ATOM 533 C CA . LEU A 1 70 ? 17.281 16.969 2.918 1 82.62 70 LEU A CA 1
ATOM 534 C C . LEU A 1 70 ? 17.453 17.469 4.344 1 82.62 70 LEU A C 1
ATOM 536 O O . LEU A 1 70 ? 16.531 18.016 4.938 1 82.62 70 LEU A O 1
ATOM 540 N N . ALA A 1 71 ? 18.625 17.375 4.852 1 77.5 71 ALA A N 1
ATOM 541 C CA . ALA A 1 71 ? 18.906 17.891 6.188 1 77.5 71 ALA A CA 1
ATOM 542 C C . ALA A 1 71 ? 18.781 19.406 6.23 1 77.5 71 ALA A C 1
ATOM 544 O O . ALA A 1 71 ? 18.234 19.969 7.188 1 77.5 71 ALA A O 1
ATOM 545 N N . MET A 1 72 ? 19.266 20.016 5.219 1 80.38 72 MET A N 1
ATOM 546 C CA . MET A 1 72 ? 19.203 21.484 5.133 1 80.38 72 MET A CA 1
ATOM 547 C C . MET A 1 72 ? 17.75 21.938 5.043 1 80.3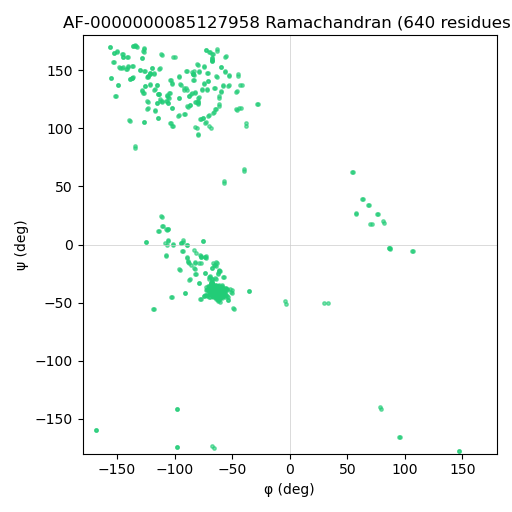8 72 MET A C 1
ATOM 549 O O . MET A 1 72 ? 17.359 22.891 5.715 1 80.38 72 MET A O 1
ATOM 553 N N . LEU A 1 73 ? 17.094 21.281 4.262 1 85.62 73 LEU A N 1
ATOM 554 C CA . LEU A 1 73 ? 15.703 21.672 4.059 1 85.62 73 LEU A CA 1
ATOM 555 C C . LEU A 1 73 ? 14.875 21.406 5.316 1 85.62 73 LEU A C 1
ATOM 557 O O . LEU A 1 73 ? 13.953 22.156 5.625 1 85.62 73 LEU A O 1
ATOM 561 N N . ARG A 1 74 ? 15.219 20.422 5.988 1 82.94 74 ARG A N 1
ATOM 562 C CA . ARG A 1 74 ? 14.562 20.141 7.258 1 82.94 74 ARG A CA 1
ATOM 563 C C . ARG A 1 74 ? 14.852 21.234 8.281 1 82.94 74 ARG A C 1
ATOM 565 O O . ARG A 1 74 ? 13.977 21.625 9.047 1 82.94 74 ARG A O 1
ATOM 572 N N . ALA A 1 75 ? 16.047 21.641 8.328 1 80 75 ALA A N 1
ATOM 573 C CA . ALA A 1 75 ? 16.422 22.734 9.234 1 80 75 ALA A CA 1
ATOM 574 C C . ALA A 1 75 ? 15.633 24 8.906 1 80 75 ALA A C 1
ATOM 576 O O . ALA A 1 75 ? 15.164 24.703 9.805 1 80 75 ALA A O 1
ATOM 577 N N . GLU A 1 76 ? 15.57 24.219 7.68 1 80.06 76 GLU A N 1
ATOM 578 C CA . GLU A 1 76 ? 14.789 25.359 7.25 1 80.06 76 GLU A CA 1
ATOM 579 C C . GLU A 1 76 ? 13.328 25.219 7.656 1 80.06 76 GLU A C 1
ATOM 581 O O . GLU A 1 76 ? 12.711 26.172 8.141 1 80.06 76 GLU A O 1
ATOM 586 N N . GLU A 1 77 ? 12.789 24.047 7.383 1 84.69 77 GLU A N 1
ATOM 587 C CA . GLU A 1 77 ? 11.406 23.766 7.758 1 84.69 77 GLU A CA 1
ATOM 588 C C . GLU A 1 77 ? 11.203 23.938 9.258 1 84.69 77 GLU A C 1
ATOM 590 O O . GLU A 1 77 ? 10.188 24.484 9.695 1 84.69 77 GLU A O 1
ATOM 595 N N . GLY A 1 78 ? 12.141 23.484 9.977 1 84.06 78 GLY A N 1
ATOM 596 C CA . GLY A 1 78 ? 12.086 23.656 11.414 1 84.06 78 GLY A CA 1
ATOM 597 C C . GLY A 1 78 ? 12.031 25.109 11.836 1 84.06 78 GLY A C 1
ATOM 598 O O . GLY A 1 78 ? 11.242 25.484 12.711 1 84.06 78 GLY A O 1
ATOM 599 N N . LEU A 1 79 ? 12.805 25.875 11.203 1 78.56 79 LEU A N 1
ATOM 600 C CA . LEU A 1 79 ? 12.812 27.297 11.484 1 78.56 79 LEU A CA 1
ATOM 601 C C . LEU A 1 79 ? 11.469 27.938 11.133 1 78.56 79 LEU A C 1
ATOM 603 O O . LEU A 1 79 ? 10.93 28.719 11.906 1 78.56 79 LEU A O 1
ATOM 607 N N . ARG A 1 80 ? 10.992 27.578 10.031 1 83.75 80 ARG A N 1
ATOM 608 C CA . ARG A 1 80 ? 9.703 28.094 9.594 1 83.75 80 ARG A CA 1
ATOM 609 C C . ARG A 1 80 ? 8.602 27.734 10.578 1 83.75 80 ARG A C 1
ATOM 611 O O . ARG A 1 80 ? 7.738 28.547 10.898 1 83.75 80 ARG A O 1
ATOM 618 N N . GLN A 1 81 ? 8.617 26.562 11.008 1 85.38 81 GLN A N 1
ATOM 619 C CA . GLN A 1 81 ? 7.621 26.094 11.969 1 85.38 81 GLN A CA 1
ATOM 620 C C . GLN A 1 81 ? 7.746 26.844 13.289 1 85.38 81 GLN A C 1
ATOM 622 O O . GLN A 1 81 ? 6.738 27.203 13.906 1 85.38 81 GLN A O 1
ATOM 627 N N . GLU A 1 82 ? 8.922 27.078 13.695 1 82.38 82 GLU A N 1
ATOM 628 C CA . GLU A 1 82 ? 9.141 27.844 14.922 1 82.38 82 GLU A CA 1
ATOM 629 C C . GLU A 1 82 ? 8.555 29.25 14.82 1 82.38 82 GLU A C 1
ATOM 631 O O . GLU A 1 82 ? 7.863 29.703 15.727 1 82.38 82 GLU A O 1
ATOM 636 N N . LEU A 1 83 ? 8.828 29.766 13.75 1 81.88 83 LEU A N 1
ATOM 637 C CA . LEU A 1 83 ? 8.375 31.141 13.539 1 81.88 83 LEU A CA 1
ATOM 638 C C . LEU A 1 83 ? 6.859 31.203 13.422 1 81.88 83 LEU A C 1
ATOM 640 O O . LEU A 1 83 ? 6.223 32.094 13.977 1 81.88 83 LEU A O 1
ATOM 644 N N . SER A 1 84 ? 6.316 30.266 12.742 1 81.19 84 SER A N 1
ATOM 645 C CA . SER A 1 84 ? 4.867 30.234 12.586 1 81.19 84 SER A CA 1
ATOM 646 C C . SER A 1 84 ? 4.172 29.922 13.906 1 81.19 84 SER A C 1
ATOM 648 O O . SER A 1 84 ? 3.123 30.5 14.211 1 81.19 84 SER A O 1
ATOM 650 N N . ALA A 1 85 ? 4.707 29.078 14.617 1 80.75 85 ALA A N 1
ATOM 651 C CA . ALA A 1 85 ? 4.164 28.734 15.93 1 80.75 85 ALA A CA 1
ATOM 652 C C . ALA A 1 85 ? 4.18 29.953 16.859 1 80.75 85 ALA A C 1
ATOM 654 O O . ALA A 1 85 ? 3.223 30.188 17.594 1 80.75 85 ALA A O 1
ATOM 655 N N . ALA A 1 86 ? 5.16 30.609 16.812 1 78.75 86 ALA A N 1
ATOM 656 C CA . ALA A 1 86 ? 5.285 31.812 17.609 1 78.75 86 ALA A CA 1
ATOM 657 C C . ALA A 1 86 ? 4.238 32.844 17.219 1 78.75 86 ALA A C 1
ATOM 659 O O . ALA A 1 86 ? 3.775 33.625 18.047 1 78.75 86 ALA A O 1
ATOM 660 N N . ALA A 1 87 ? 3.863 32.688 16.031 1 81.81 87 ALA A N 1
ATOM 661 C CA . ALA A 1 87 ? 2.867 33.625 15.508 1 81.81 87 ALA A CA 1
ATOM 662 C C . ALA A 1 87 ? 1.451 33.125 15.781 1 81.81 87 ALA A C 1
ATOM 664 O O . ALA A 1 87 ? 0.474 33.75 15.383 1 81.81 87 ALA A O 1
ATOM 665 N N . GLY A 1 88 ? 1.333 31.969 16.406 1 80.38 88 GLY A N 1
ATOM 666 C CA . GLY A 1 88 ? 0.045 31.531 16.922 1 80.38 88 GLY A CA 1
ATOM 667 C C . GLY A 1 88 ? -0.566 30.406 16.094 1 80.38 88 GLY A C 1
ATOM 668 O O . GLY A 1 88 ? -1.669 29.938 16.391 1 80.38 88 GLY A O 1
ATOM 669 N N . ALA A 1 89 ? 0.14 30.141 15.023 1 85 89 ALA A N 1
ATOM 670 C CA . ALA A 1 89 ? -0.448 29.047 14.242 1 85 89 ALA A CA 1
ATOM 671 C C . ALA A 1 89 ? 0.63 28.125 13.703 1 85 89 ALA A C 1
ATOM 673 O O . ALA A 1 89 ? 1.328 28.453 12.742 1 85 89 ALA A O 1
ATOM 674 N N . LEU A 1 90 ? 0.727 26.984 14.258 1 89 90 LEU A N 1
ATOM 675 C CA . LEU A 1 90 ? 1.689 26 13.789 1 89 90 LEU A CA 1
ATOM 676 C C . LEU A 1 90 ? 1.333 25.5 12.391 1 89 90 LEU A C 1
ATOM 678 O O . LEU A 1 90 ? 0.263 24.938 12.18 1 89 90 LEU A O 1
ATOM 682 N N . ARG A 1 91 ? 2.227 25.875 11.539 1 88.75 91 ARG A N 1
ATOM 683 C CA . ARG A 1 91 ? 2.043 25.453 10.156 1 88.75 91 ARG A CA 1
ATOM 684 C C . ARG A 1 91 ? 3.234 24.625 9.672 1 88.75 91 ARG A C 1
ATOM 686 O O . ARG A 1 91 ? 4.363 24.844 10.125 1 88.75 91 ARG A O 1
ATOM 693 N N . GLY A 1 92 ? 2.939 23.688 8.828 1 90.44 92 GLY A N 1
ATOM 694 C CA . GLY A 1 92 ? 4.02 22.938 8.203 1 90.44 92 GLY A CA 1
ATOM 695 C C . GLY A 1 92 ? 3.666 21.484 7.926 1 90.44 92 GLY A C 1
ATOM 696 O O . GLY A 1 92 ? 2.535 21.062 8.172 1 90.44 92 GLY A O 1
ATOM 697 N N . GLN A 1 93 ? 4.68 20.828 7.414 1 93.31 93 GLN A N 1
ATOM 698 C CA . GLN A 1 93 ? 4.496 19.438 7.02 1 93.31 93 GLN A CA 1
ATOM 699 C C . GLN A 1 93 ? 5.121 18.484 8.039 1 93.31 93 GLN A C 1
ATOM 701 O O . GLN A 1 93 ? 6.125 18.812 8.672 1 93.31 93 GLN A O 1
ATOM 706 N N . LEU A 1 94 ? 4.531 17.453 8.289 1 96.31 94 LEU A N 1
ATOM 707 C CA . LEU A 1 94 ? 5.086 16.344 9.062 1 96.31 94 LEU A CA 1
ATOM 708 C C . LEU A 1 94 ? 5.059 15.047 8.258 1 96.31 94 LEU A C 1
ATOM 710 O O . LEU A 1 94 ? 3.984 14.57 7.891 1 96.31 94 LEU A O 1
ATOM 714 N N . ARG A 1 95 ? 6.238 14.5 7.984 1 96.44 95 ARG A N 1
ATOM 715 C CA . ARG A 1 95 ? 6.359 13.273 7.203 1 96.44 95 ARG A CA 1
ATOM 716 C C . ARG A 1 95 ? 6.363 12.047 8.109 1 96.44 95 ARG A C 1
ATOM 718 O O . ARG A 1 95 ? 7.316 11.828 8.859 1 96.44 95 ARG A O 1
ATOM 725 N N . MET A 1 96 ? 5.309 11.297 7.977 1 98.31 96 MET A N 1
ATOM 726 C CA . MET A 1 96 ? 5.16 10.086 8.773 1 98.31 96 MET A CA 1
ATOM 727 C C . MET A 1 96 ? 5.062 8.852 7.887 1 98.31 96 MET A C 1
ATOM 729 O O . MET A 1 96 ? 4.645 8.953 6.73 1 98.31 96 MET A O 1
ATOM 733 N N . ALA A 1 97 ? 5.496 7.715 8.43 1 98.25 97 ALA A N 1
ATOM 734 C CA . ALA A 1 97 ? 5.355 6.449 7.711 1 98.25 97 ALA A CA 1
ATOM 735 C C . ALA A 1 97 ? 4.965 5.32 8.664 1 98.25 97 ALA A C 1
ATOM 737 O O . ALA A 1 97 ? 5.203 5.406 9.867 1 98.25 97 ALA A O 1
ATOM 738 N N . ALA A 1 98 ? 4.332 4.359 8.133 1 98.19 98 ALA A N 1
ATOM 739 C CA . ALA A 1 98 ? 4.055 3.115 8.852 1 98.19 98 ALA A CA 1
ATOM 740 C C . ALA A 1 98 ? 4.293 1.901 7.957 1 98.19 98 ALA A C 1
ATOM 742 O O . ALA A 1 98 ? 4.277 2.014 6.73 1 98.19 98 ALA A O 1
ATOM 743 N N . VAL A 1 99 ? 4.602 0.788 8.633 1 96.69 99 VAL A N 1
ATOM 744 C CA . VAL A 1 99 ? 4.516 -0.479 7.914 1 96.69 99 VAL A CA 1
ATOM 745 C C . VAL A 1 99 ? 3.088 -0.695 7.414 1 96.69 99 VAL A C 1
ATOM 747 O O . VAL A 1 99 ? 2.129 -0.234 8.039 1 96.69 99 VAL A O 1
ATOM 750 N N . PRO A 1 100 ? 2.912 -1.427 6.352 1 96.88 100 PRO A N 1
ATOM 751 C CA . PRO A 1 100 ? 1.607 -1.496 5.688 1 96.88 100 PRO A CA 1
ATOM 752 C C . PRO A 1 100 ? 0.487 -1.921 6.633 1 96.88 100 PRO A C 1
ATOM 754 O O . PRO A 1 100 ? -0.603 -1.344 6.605 1 96.88 100 PRO A O 1
ATOM 757 N N . THR A 1 101 ? 0.737 -2.803 7.523 1 96.75 101 THR A N 1
ATOM 758 C CA . THR A 1 101 ? -0.313 -3.346 8.375 1 96.75 101 THR A CA 1
ATOM 759 C C . THR A 1 101 ? -0.677 -2.357 9.484 1 96.75 101 THR A C 1
ATOM 761 O O . THR A 1 101 ? -1.693 -2.521 10.164 1 96.75 101 THR A O 1
ATOM 764 N N . ALA A 1 102 ? 0.081 -1.297 9.68 1 97.5 102 ALA A N 1
ATOM 765 C CA . ALA A 1 102 ? -0.195 -0.302 10.711 1 97.5 102 ALA A CA 1
ATOM 766 C C . ALA A 1 102 ? -0.753 0.981 10.102 1 97.5 102 ALA A C 1
ATOM 768 O O . ALA A 1 102 ? -1.017 1.951 10.812 1 97.5 102 ALA A O 1
ATOM 769 N N . MET A 1 103 ? -0.962 0.995 8.844 1 97.31 103 MET A N 1
ATOM 770 C CA . MET A 1 103 ? -1.41 2.188 8.133 1 97.31 103 MET A CA 1
ATOM 771 C C . MET A 1 103 ? -2.742 2.684 8.68 1 97.31 103 MET A C 1
ATOM 773 O O . MET A 1 103 ? -2.947 3.891 8.828 1 97.31 103 MET A O 1
ATOM 777 N N . PRO A 1 104 ? -3.717 1.769 9.039 1 96.38 104 PRO A N 1
ATOM 778 C CA . PRO A 1 104 ? -4.969 2.287 9.594 1 96.38 104 PRO A CA 1
ATOM 779 C C . PRO A 1 104 ? -4.758 3.113 10.859 1 96.38 104 PRO A C 1
ATOM 781 O O . PRO A 1 104 ? -5.406 4.148 11.047 1 96.38 104 PRO A O 1
ATOM 784 N N . MET A 1 105 ? -3.844 2.703 11.617 1 97.44 105 MET A N 1
ATOM 785 C CA . MET A 1 105 ? -3.59 3.406 12.867 1 97.44 105 MET A CA 1
ATOM 786 C C . MET A 1 105 ? -2.875 4.73 12.617 1 97.44 105 MET A C 1
ATOM 788 O O . MET A 1 105 ? -3.199 5.742 13.234 1 97.44 105 MET A O 1
ATOM 792 N N . LEU A 1 106 ? -1.872 4.699 11.75 1 98.19 106 LEU A N 1
ATOM 793 C CA . LEU A 1 106 ? -1.185 5.949 11.453 1 98.19 106 LEU A CA 1
ATOM 794 C C . LEU A 1 106 ? -2.145 6.965 10.836 1 98.19 106 LEU A C 1
ATOM 796 O O . LEU A 1 106 ? -2.023 8.164 11.086 1 98.19 106 LEU A O 1
ATOM 800 N N . THR A 1 107 ? -3.117 6.484 10.023 1 97.19 107 THR A N 1
ATOM 801 C CA . THR A 1 107 ? -4.117 7.359 9.414 1 97.19 107 THR A CA 1
ATOM 802 C C . THR A 1 107 ? -4.969 8.031 10.492 1 97.19 107 THR A C 1
ATOM 804 O O . THR A 1 107 ? -5.195 9.242 10.445 1 97.19 107 THR A O 1
ATOM 807 N N . ARG A 1 108 ? -5.375 7.273 11.422 1 95.94 108 ARG A N 1
ATOM 808 C CA . ARG A 1 108 ? -6.148 7.812 12.539 1 95.94 108 ARG A CA 1
ATOM 809 C C . ARG A 1 108 ? -5.34 8.844 13.32 1 95.94 108 ARG A C 1
ATOM 811 O O . ARG A 1 108 ? -5.863 9.891 13.695 1 95.94 108 ARG A O 1
ATOM 818 N N . PHE A 1 109 ? -4.129 8.5 13.508 1 97.56 109 PHE A N 1
ATOM 819 C CA . PHE A 1 109 ? -3.24 9.398 14.242 1 97.56 109 PHE A CA 1
ATOM 820 C C . PHE A 1 109 ? -3.082 10.719 13.508 1 97.56 109 PHE A C 1
ATOM 822 O O . PHE A 1 109 ? -3.152 11.789 14.117 1 97.56 109 PHE A O 1
ATOM 829 N N . ALA A 1 110 ? -2.811 10.641 12.25 1 97.25 110 ALA A N 1
ATOM 830 C CA . ALA A 1 110 ? -2.65 11.828 11.422 1 97.25 110 ALA A CA 1
ATOM 831 C C . ALA A 1 110 ? -3.912 12.688 11.445 1 97.25 110 ALA A C 1
ATOM 833 O O . ALA A 1 110 ? -3.834 13.922 11.484 1 97.25 110 ALA A O 1
ATOM 834 N N . ALA A 1 111 ? -5.09 12.039 11.367 1 94.75 111 ALA A N 1
ATOM 835 C CA . ALA A 1 111 ? -6.363 12.758 11.422 1 94.75 111 ALA A CA 1
ATOM 836 C C . ALA A 1 111 ? -6.512 13.508 12.742 1 94.75 111 ALA A C 1
ATOM 838 O O . ALA A 1 111 ? -6.918 14.672 12.766 1 94.75 111 ALA A O 1
ATOM 839 N N . LEU A 1 112 ? -6.176 12.844 13.812 1 95 112 LEU A N 1
ATOM 840 C CA . LEU A 1 112 ? -6.246 13.469 15.133 1 95 112 LEU A CA 1
ATOM 841 C C . LEU A 1 112 ? -5.273 14.633 15.234 1 95 112 LEU A C 1
ATOM 843 O O . LEU A 1 112 ? -5.602 15.672 15.805 1 95 112 LEU A O 1
ATOM 847 N N . LEU A 1 113 ? -4.098 14.43 14.727 1 95.81 113 LEU A N 1
ATOM 848 C CA . LEU A 1 113 ? -3.09 15.484 14.734 1 95.81 113 LEU A CA 1
ATOM 849 C C . LEU A 1 113 ? -3.598 16.719 14.016 1 95.81 113 LEU A C 1
ATOM 851 O O . LEU A 1 113 ? -3.434 17.844 14.5 1 95.81 113 LEU A O 1
ATOM 855 N N . ARG A 1 114 ? -4.203 16.562 12.906 1 93.88 114 ARG A N 1
ATOM 856 C CA . ARG A 1 114 ? -4.73 17.672 12.125 1 93.88 114 ARG A CA 1
ATOM 857 C C . ARG A 1 114 ? -5.879 18.359 12.852 1 93.88 114 ARG A C 1
ATOM 859 O O . ARG A 1 114 ? -6.043 19.578 12.75 1 93.88 114 ARG A O 1
ATOM 866 N N . GLU A 1 115 ? -6.68 17.547 13.445 1 91.62 115 GLU A N 1
ATOM 867 C CA . GLU A 1 115 ? -7.785 18.109 14.219 1 91.62 115 GLU A CA 1
ATOM 868 C C . GLU A 1 115 ? -7.273 19.062 15.289 1 91.62 115 GLU A C 1
ATOM 870 O O . GLU A 1 115 ? -7.855 20.125 15.508 1 91.62 115 GLU A O 1
ATOM 875 N N . HIS A 1 116 ? -6.203 18.688 15.922 1 92.69 116 HIS A N 1
ATOM 876 C CA . HIS A 1 116 ? -5.621 19.484 16.984 1 92.69 116 HIS A CA 1
ATOM 877 C C . HIS A 1 116 ? -4.809 20.641 16.422 1 92.69 116 HIS A C 1
ATOM 879 O O . HIS A 1 116 ? -4.711 21.703 17.047 1 92.69 116 HIS A O 1
ATOM 885 N N . HIS A 1 117 ? -4.219 20.391 15.312 1 93.88 117 HIS A N 1
ATOM 886 C CA . HIS A 1 117 ? -3.355 21.375 14.664 1 93.88 117 HIS A CA 1
ATOM 887 C C . HIS A 1 117 ? -3.65 21.469 13.172 1 93.88 117 HIS A C 1
ATOM 889 O O . HIS A 1 117 ? -2.873 20.984 12.352 1 93.88 117 HIS A O 1
ATOM 895 N N . PRO A 1 118 ? -4.629 22.219 12.773 1 91.31 118 PRO A N 1
ATOM 896 C CA . PRO A 1 118 ? -5.086 22.266 11.383 1 91.31 118 PRO A CA 1
ATOM 897 C C . PRO A 1 118 ? -4.031 22.812 10.43 1 91.31 118 PRO A C 1
ATOM 899 O O . PRO A 1 118 ? -4.145 22.656 9.211 1 91.31 118 PRO A O 1
ATOM 902 N N . GLY A 1 119 ? -3.09 23.469 10.977 1 92.06 119 GLY A N 1
ATOM 903 C CA . GLY A 1 119 ? -2.021 24 10.148 1 92.06 119 GLY A CA 1
ATOM 904 C C . GLY A 1 119 ? -1.006 22.953 9.727 1 92.06 119 GLY A C 1
ATOM 905 O O . GLY A 1 119 ? -0.218 23.188 8.805 1 92.06 119 GLY A O 1
ATOM 906 N N . ILE A 1 120 ? -1.004 21.797 10.391 1 94.19 120 ILE A N 1
ATOM 907 C CA . ILE A 1 120 ? -0.081 20.719 10.039 1 94.19 120 ILE A CA 1
ATOM 908 C C . ILE A 1 120 ? -0.636 19.922 8.859 1 94.19 120 ILE A C 1
ATOM 910 O O . ILE A 1 120 ? -1.817 19.562 8.844 1 94.19 120 ILE A O 1
ATOM 914 N N . THR A 1 121 ? 0.17 19.719 7.867 1 94.69 121 THR A N 1
ATOM 915 C CA . THR A 1 121 ? -0.148 18.844 6.75 1 94.69 121 THR A CA 1
ATOM 916 C C . THR A 1 121 ? 0.597 17.516 6.875 1 94.69 121 THR A C 1
ATOM 918 O O . THR A 1 121 ? 1.789 17.438 6.57 1 94.69 121 THR A O 1
ATOM 921 N N . PRO A 1 122 ? -0.121 16.484 7.258 1 96.88 122 PRO A N 1
ATOM 922 C CA . PRO A 1 122 ? 0.533 15.18 7.379 1 96.88 122 PRO A CA 1
ATOM 923 C C . PRO A 1 122 ? 0.788 14.516 6.023 1 96.88 122 PRO A C 1
ATOM 925 O O . PRO A 1 122 ? -0.08 14.539 5.148 1 96.88 122 PRO A O 1
ATOM 928 N N . VAL A 1 123 ? 1.944 14.039 5.875 1 97.31 123 VAL A N 1
ATOM 929 C CA . VAL A 1 123 ? 2.279 13.07 4.84 1 97.31 123 VAL A CA 1
ATOM 930 C C . VAL A 1 123 ? 2.363 11.672 5.449 1 97.31 123 VAL A C 1
ATOM 932 O O . VAL A 1 123 ? 3.178 11.422 6.344 1 97.31 123 VAL A O 1
ATOM 935 N N . VAL A 1 124 ? 1.479 10.805 4.984 1 98 124 VAL A N 1
ATOM 936 C CA . VAL A 1 124 ? 1.324 9.477 5.566 1 98 124 VAL A CA 1
ATOM 937 C C . VAL A 1 124 ? 1.741 8.414 4.551 1 98 124 VAL A C 1
ATOM 939 O O . VAL A 1 124 ? 0.964 8.062 3.66 1 98 124 VAL A O 1
ATOM 942 N N . LEU A 1 125 ? 2.879 7.785 4.832 1 97.5 125 LEU A N 1
ATOM 943 C CA . LEU A 1 125 ? 3.473 6.914 3.82 1 97.5 125 LEU A CA 1
ATOM 944 C C . LEU A 1 125 ? 3.49 5.465 4.293 1 97.5 125 LEU A C 1
ATOM 946 O O . LEU A 1 125 ? 3.766 5.195 5.465 1 97.5 125 LEU A O 1
ATOM 950 N N . SER A 1 126 ? 3.164 4.562 3.432 1 96.88 126 SER A N 1
ATOM 951 C CA . SER A 1 126 ? 3.363 3.129 3.629 1 96.88 126 SER A CA 1
ATOM 952 C C . SER A 1 126 ? 4.758 2.699 3.184 1 96.88 126 SER A C 1
ATOM 954 O O . SER A 1 126 ? 5.125 2.877 2.02 1 96.88 126 SER A O 1
ATOM 956 N N . MET A 1 127 ? 5.508 2.164 4.125 1 94 127 MET A N 1
ATOM 957 C CA . MET A 1 127 ? 6.895 1.802 3.855 1 94 127 MET A CA 1
ATOM 958 C C . MET A 1 127 ? 7.266 0.497 4.551 1 94 127 MET A C 1
ATOM 960 O O . MET A 1 127 ? 6.672 0.144 5.57 1 94 127 MET A O 1
ATOM 964 N N . SER A 1 128 ? 8.211 -0.227 3.938 1 91.12 128 SER A N 1
ATOM 965 C CA . SER A 1 128 ? 8.766 -1.385 4.633 1 91.12 128 SER A CA 1
ATOM 966 C C . SER A 1 128 ? 9.57 -0.961 5.855 1 91.12 128 SER A C 1
ATOM 968 O O . SER A 1 128 ? 9.945 0.207 5.988 1 91.12 128 SER A O 1
ATOM 970 N N . SER A 1 129 ? 9.812 -1.931 6.711 1 90.75 129 SER A N 1
ATOM 971 C CA . SER A 1 129 ? 10.617 -1.644 7.891 1 90.75 129 SER A CA 1
ATOM 972 C C . SER A 1 129 ? 11.992 -1.099 7.5 1 90.75 129 SER A C 1
ATOM 974 O O . SER A 1 129 ? 12.492 -0.161 8.125 1 90.75 129 SER A O 1
ATOM 976 N N . ALA A 1 130 ? 12.57 -1.644 6.48 1 84.62 130 ALA A N 1
ATOM 977 C CA . ALA A 1 130 ? 13.891 -1.206 6.027 1 84.62 130 ALA A CA 1
ATOM 978 C C . ALA A 1 130 ? 13.836 0.223 5.492 1 84.62 130 ALA A C 1
ATOM 980 O O . ALA A 1 130 ? 14.734 1.026 5.77 1 84.62 130 ALA A O 1
ATOM 981 N N . GLU A 1 131 ? 12.852 0.553 4.762 1 87 131 GLU A N 1
ATOM 982 C CA . GLU A 1 131 ? 12.68 1.905 4.238 1 87 131 GLU A CA 1
ATOM 983 C C . GLU A 1 131 ? 12.461 2.908 5.371 1 87 131 GLU A C 1
ATOM 985 O O . GLU A 1 131 ? 12.945 4.039 5.301 1 87 131 GLU A O 1
ATOM 990 N N . ILE A 1 132 ? 11.719 2.525 6.344 1 92.12 132 ILE A N 1
ATOM 991 C CA . ILE A 1 132 ? 11.445 3.375 7.496 1 92.12 132 ILE A CA 1
ATOM 992 C C . ILE A 1 132 ? 12.75 3.688 8.227 1 92.12 132 ILE A C 1
ATOM 994 O O . ILE A 1 132 ? 13.023 4.844 8.547 1 92.12 132 ILE A O 1
ATOM 998 N N . GLU A 1 133 ? 13.5 2.668 8.43 1 86.88 133 GLU A N 1
ATOM 999 C CA . GLU A 1 133 ? 14.773 2.859 9.117 1 86.88 133 GLU A CA 1
ATOM 1000 C C . GLU A 1 133 ? 15.68 3.822 8.352 1 86.88 133 GLU A C 1
ATOM 1002 O O . GLU A 1 133 ? 16.219 4.762 8.93 1 86.88 133 GLU A O 1
ATOM 1007 N N . SER A 1 134 ? 15.734 3.615 7.078 1 83.56 134 SER A N 1
ATOM 1008 C CA . SER A 1 134 ? 16.547 4.48 6.23 1 83.56 134 SER A CA 1
ATOM 1009 C C . SER A 1 134 ? 16.016 5.906 6.219 1 83.56 134 SER A C 1
ATOM 1011 O O . SER A 1 134 ? 16.797 6.867 6.266 1 83.56 134 SER A O 1
ATOM 1013 N N . GLY A 1 135 ? 14.727 6.027 6.156 1 86.94 135 GLY A N 1
ATOM 1014 C CA . GLY A 1 135 ? 14.109 7.34 6.117 1 86.94 135 GLY A CA 1
ATOM 1015 C C . GLY A 1 135 ? 14.273 8.125 7.406 1 86.94 135 GLY A C 1
ATOM 1016 O O . GLY A 1 135 ? 14.422 9.344 7.387 1 86.94 135 GLY A O 1
ATOM 1017 N N . LEU A 1 136 ? 14.289 7.449 8.531 1 88.88 136 LEU A N 1
ATOM 1018 C CA . LEU A 1 136 ? 14.531 8.102 9.812 1 88.88 136 LEU A CA 1
ATOM 1019 C C . LEU A 1 136 ? 15.992 8.508 9.945 1 88.88 136 LEU A C 1
ATOM 1021 O O . LEU A 1 136 ? 16.297 9.602 10.422 1 88.88 136 LEU A O 1
ATOM 1025 N N . GLU A 1 137 ? 16.797 7.672 9.43 1 80.62 137 GLU A N 1
ATOM 1026 C CA . GLU A 1 137 ? 18.234 7.918 9.523 1 80.62 137 GLU A CA 1
ATOM 1027 C C . GLU A 1 137 ? 18.656 9.117 8.672 1 80.62 137 GLU A C 1
ATOM 1029 O O . GLU A 1 137 ? 19.484 9.922 9.094 1 80.62 137 GLU A O 1
ATOM 1034 N N . ASP A 1 138 ? 18.062 9.156 7.512 1 75 138 ASP A N 1
ATOM 1035 C CA . ASP A 1 138 ? 18.453 10.242 6.625 1 75 138 ASP A CA 1
ATOM 1036 C C . ASP A 1 138 ? 17.547 11.453 6.789 1 75 138 ASP A C 1
ATOM 1038 O O . ASP A 1 138 ? 17.609 12.406 6.012 1 75 138 ASP A O 1
ATOM 1042 N N . LEU A 1 139 ? 16.609 11.383 7.68 1 80.88 139 LEU A N 1
ATOM 1043 C CA . LEU A 1 139 ? 15.75 12.469 8.133 1 80.88 139 LEU A CA 1
ATOM 1044 C C . LEU A 1 139 ? 14.742 12.852 7.051 1 80.88 139 LEU A C 1
ATOM 1046 O O . LEU A 1 139 ? 14.172 13.945 7.086 1 80.88 139 LEU A O 1
ATOM 1050 N N . SER A 1 140 ? 14.578 11.93 6.098 1 84.81 140 SER A N 1
ATOM 1051 C CA . SER A 1 140 ? 13.508 12.148 5.137 1 84.81 140 SER A CA 1
ATOM 1052 C C . SER A 1 140 ? 12.148 11.789 5.734 1 84.81 140 SER A C 1
ATOM 1054 O O . SER A 1 140 ? 11.109 12.148 5.176 1 84.81 140 SER A O 1
ATOM 1056 N N . LEU A 1 141 ? 12.258 11.195 6.895 1 91.94 141 LEU A N 1
ATOM 1057 C CA . LEU A 1 141 ? 11.086 10.852 7.695 1 91.94 141 LEU A CA 1
ATOM 1058 C C . LEU A 1 141 ? 11.203 11.438 9.102 1 91.94 141 LEU A C 1
ATOM 1060 O O . LEU A 1 141 ? 12.266 11.383 9.711 1 91.94 141 LEU A O 1
ATOM 1064 N N . ASP A 1 142 ? 10.055 12 9.562 1 94.5 142 ASP A N 1
ATOM 1065 C CA . ASP A 1 142 ? 10.062 12.609 10.891 1 94.5 142 ASP A CA 1
ATOM 1066 C C . ASP A 1 142 ? 9.664 11.594 11.961 1 94.5 142 ASP A C 1
ATOM 1068 O O . ASP A 1 142 ? 10.227 11.594 13.062 1 94.5 142 ASP A O 1
ATOM 1072 N N . LEU A 1 143 ? 8.703 10.812 11.68 1 97.06 143 LEU A N 1
ATOM 1073 C CA . LEU A 1 143 ? 8.102 9.891 12.641 1 97.06 143 LEU A CA 1
ATOM 1074 C C . LEU A 1 143 ? 7.586 8.641 11.938 1 97.06 143 LEU A C 1
ATOM 1076 O O . LEU A 1 143 ? 7 8.727 10.859 1 97.06 143 LEU A O 1
ATOM 1080 N N . ALA A 1 144 ? 7.836 7.508 12.547 1 97.5 144 ALA A N 1
ATOM 1081 C CA . ALA A 1 144 ? 7.383 6.258 11.938 1 97.5 144 ALA A CA 1
ATOM 1082 C C . ALA A 1 144 ? 6.621 5.402 12.945 1 97.5 144 ALA A C 1
ATOM 1084 O O . ALA A 1 144 ? 6.82 5.531 14.156 1 97.5 144 ALA A O 1
ATOM 1085 N N . LEU A 1 145 ? 5.684 4.617 12.484 1 98 145 LEU A N 1
ATOM 1086 C CA . LEU A 1 145 ? 4.945 3.631 13.258 1 98 145 LEU A CA 1
ATOM 1087 C C . LEU A 1 145 ? 5.203 2.221 12.734 1 98 145 LEU A C 1
ATOM 1089 O O . LEU A 1 145 ? 4.891 1.918 11.586 1 98 145 LEU A O 1
ATOM 1093 N N . GLY A 1 146 ? 5.801 1.379 13.484 1 96.19 146 GLY A N 1
ATOM 1094 C CA . GLY A 1 146 ? 6.129 0.03 13.047 1 96.19 146 GLY A CA 1
ATOM 1095 C C . GLY A 1 146 ? 6.574 -0.869 14.188 1 96.19 146 GLY A C 1
ATOM 1096 O O . GLY A 1 146 ? 6.211 -0.639 15.344 1 96.19 146 GLY A O 1
ATOM 1097 N N . TYR A 1 147 ? 7.285 -1.963 13.797 1 93.25 147 TYR A N 1
ATOM 1098 C CA . TYR A 1 147 ? 7.738 -2.953 14.773 1 93.25 147 TYR A CA 1
ATOM 1099 C C . TYR A 1 147 ? 8.844 -2.387 15.656 1 93.25 147 TYR A C 1
ATOM 1101 O O . TYR A 1 147 ? 9.953 -2.133 15.18 1 93.25 147 TYR A O 1
ATOM 1109 N N . SER A 1 148 ? 8.57 -2.189 16.891 1 82.5 148 SER A N 1
ATOM 1110 C CA . SER A 1 148 ? 9.5 -1.5 17.781 1 82.5 148 SER A CA 1
ATOM 1111 C C . SER A 1 148 ? 10.492 -2.473 18.406 1 82.5 148 SER A C 1
ATOM 1113 O O . SER A 1 148 ? 11.508 -2.057 18.969 1 82.5 148 SER A O 1
ATOM 1115 N N . ALA A 1 149 ? 10.203 -3.715 18.344 1 71.44 149 ALA A N 1
ATOM 1116 C CA . ALA A 1 149 ? 11.117 -4.676 18.953 1 71.44 149 ALA A CA 1
ATOM 1117 C C . ALA A 1 149 ? 12.266 -5.016 18.016 1 71.44 149 ALA A C 1
ATOM 1119 O O . ALA A 1 149 ? 13.258 -5.629 18.422 1 71.44 149 ALA A O 1
ATOM 1120 N N . ARG A 1 150 ? 12.164 -4.812 16.781 1 60.81 150 ARG A N 1
ATOM 1121 C CA . ARG A 1 150 ? 13.141 -5.219 15.773 1 60.81 150 ARG A CA 1
ATOM 1122 C C . ARG A 1 150 ? 14.391 -4.348 15.844 1 60.81 150 ARG A C 1
ATOM 1124 O O . ARG A 1 150 ? 15.406 -4.672 15.234 1 60.81 150 ARG A O 1
ATOM 1131 N N . MET A 1 151 ? 14.367 -3.348 16.516 1 54.38 151 MET A N 1
ATOM 1132 C CA . MET A 1 151 ? 15.492 -2.428 16.406 1 54.38 151 MET A CA 1
ATOM 1133 C C . MET A 1 151 ? 16.719 -2.977 17.141 1 54.38 151 MET A C 1
ATOM 1135 O O . MET A 1 151 ? 16.625 -3.367 18.312 1 54.38 151 MET A O 1
ATOM 1139 N N . PRO A 1 152 ? 17.719 -3.387 16.266 1 53.03 152 PRO A N 1
ATOM 1140 C CA . PRO A 1 152 ? 18.938 -3.846 16.938 1 53.03 152 PRO A CA 1
ATOM 1141 C C . PRO A 1 152 ? 19.359 -2.916 18.062 1 53.03 152 PRO A C 1
ATOM 1143 O O . PRO A 1 152 ? 19.094 -1.714 18.031 1 53.03 152 PRO A O 1
ATOM 1146 N N . PRO A 1 153 ? 19.938 -3.475 19.109 1 46.19 153 PRO A N 1
ATOM 1147 C CA . PRO A 1 153 ? 20.484 -2.689 20.219 1 46.19 153 PRO A CA 1
ATOM 1148 C C . PRO A 1 153 ? 21.391 -1.552 19.734 1 46.19 153 PRO A C 1
ATOM 1150 O O . PRO A 1 153 ? 21.516 -0.528 20.406 1 46.19 153 PRO A O 1
ATOM 1153 N N . ARG A 1 154 ? 22.469 -2.012 18.859 1 46.06 154 ARG A N 1
ATOM 1154 C CA . ARG A 1 154 ? 23.469 -1.032 18.453 1 46.06 154 ARG A CA 1
ATOM 1155 C C . ARG A 1 154 ? 22.969 -0.227 17.25 1 46.06 154 ARG A C 1
ATOM 1157 O O . ARG A 1 154 ? 23.766 0.419 16.562 1 46.06 154 ARG A O 1
ATOM 1164 N N . GLY A 1 155 ? 21.812 -0.491 16.625 1 49.5 155 GLY A N 1
ATOM 1165 C CA . GLY A 1 155 ? 21.453 0.144 15.367 1 49.5 155 GLY A CA 1
ATOM 1166 C C . GLY A 1 155 ? 21.234 1.638 15.5 1 49.5 155 GLY A C 1
ATOM 1167 O O . GLY A 1 155 ? 21.484 2.221 16.547 1 49.5 155 GLY A O 1
ATOM 1168 N N . PRO A 1 156 ? 20.781 2.293 14.32 1 56.62 156 PRO A N 1
ATOM 1169 C CA . PRO A 1 156 ? 20.656 3.752 14.289 1 56.62 156 PRO A CA 1
ATOM 1170 C C . PRO A 1 156 ? 19.969 4.309 15.539 1 56.62 156 PRO A C 1
ATOM 1172 O O . PRO A 1 156 ? 19.234 3.59 16.219 1 56.62 156 PRO A O 1
ATOM 1175 N N . ARG A 1 157 ? 20.516 5.293 16.125 1 77.5 157 ARG A N 1
ATOM 1176 C CA . ARG A 1 157 ? 20.094 6.184 17.203 1 77.5 157 ARG A CA 1
ATOM 1177 C C . ARG A 1 157 ? 18.609 6.543 17.062 1 77.5 157 ARG A C 1
ATOM 1179 O O . ARG A 1 157 ? 18.281 7.648 16.625 1 77.5 157 ARG A O 1
ATOM 1186 N N . LEU A 1 158 ? 17.734 5.414 17.188 1 86.81 158 LEU A N 1
ATOM 1187 C CA . LEU A 1 158 ? 16.312 5.707 17.141 1 86.81 158 LEU A CA 1
ATOM 1188 C C . LEU A 1 158 ? 15.703 5.684 18.531 1 86.81 158 LEU A C 1
ATOM 1190 O O . LEU A 1 158 ? 16.125 4.895 19.391 1 86.81 158 LEU A O 1
ATOM 1194 N N . GLN A 1 159 ? 14.883 6.566 18.781 1 90.56 159 GLN A N 1
ATOM 1195 C CA . GLN A 1 159 ? 14.016 6.562 19.953 1 90.56 159 GLN A CA 1
ATOM 1196 C C . GLN A 1 159 ? 12.648 5.965 19.625 1 90.56 159 GLN A C 1
ATOM 1198 O O . GLN A 1 159 ? 12.102 6.219 18.547 1 90.56 159 GLN A O 1
ATOM 1203 N N . SER A 1 160 ? 12.18 5.156 20.547 1 93 160 SER A N 1
ATOM 1204 C CA . SER A 1 160 ? 10.906 4.5 20.281 1 93 160 SER A CA 1
ATOM 1205 C C . SER A 1 160 ? 9.914 4.738 21.422 1 93 160 SER A C 1
ATOM 1207 O O . SER A 1 160 ? 10.32 4.957 22.562 1 93 160 SER A O 1
ATOM 1209 N N . TRP A 1 161 ? 8.617 4.781 21.156 1 95.25 161 TRP A N 1
ATOM 1210 C CA . TRP A 1 161 ? 7.5 4.895 22.078 1 95.25 161 TRP A CA 1
ATOM 1211 C C . TRP A 1 161 ? 6.484 3.783 21.844 1 95.25 161 TRP A C 1
ATOM 1213 O O . TRP A 1 161 ? 5.688 3.848 20.906 1 95.25 161 TRP A O 1
ATOM 1223 N N . PRO A 1 162 ? 6.461 2.791 22.75 1 95.12 162 PRO A N 1
ATOM 1224 C CA . PRO A 1 162 ? 5.488 1.708 22.594 1 95.12 162 PRO A CA 1
ATOM 1225 C C . PRO A 1 162 ? 4.043 2.209 22.562 1 95.12 162 PRO A C 1
ATOM 1227 O O . PRO A 1 162 ? 3.672 3.076 23.359 1 95.12 162 PRO A O 1
ATOM 1230 N N . GLN A 1 163 ? 3.248 1.658 21.641 1 97 163 GLN A N 1
ATOM 1231 C CA . GLN A 1 163 ? 1.874 2.119 21.484 1 97 163 GLN A CA 1
ATOM 1232 C C . GLN A 1 163 ? 0.88 0.998 21.766 1 97 163 GLN A C 1
ATOM 1234 O O . GLN A 1 163 ? -0.034 1.162 22.578 1 97 163 GLN A O 1
ATOM 1239 N N . TYR A 1 164 ? 0.967 -0.158 21.094 1 96.06 164 TYR A N 1
ATOM 1240 C CA . TYR A 1 164 ? 0.054 -1.28 21.266 1 96.06 164 TYR A CA 1
ATOM 1241 C C . TYR A 1 164 ? 0.707 -2.59 20.844 1 96.06 164 TYR A C 1
ATOM 1243 O O . TYR A 1 164 ? 1.819 -2.592 20.312 1 96.06 164 TYR A O 1
ATOM 1251 N N . GLU A 1 165 ? 0.048 -3.699 21.156 1 95.31 165 GLU A N 1
ATOM 1252 C CA . GLU A 1 165 ? 0.469 -5.043 20.766 1 95.31 165 GLU A CA 1
ATOM 1253 C C . GLU A 1 165 ? -0.508 -5.66 19.766 1 95.31 165 GLU A C 1
ATOM 1255 O O . GLU A 1 165 ? -1.695 -5.805 20.062 1 95.31 165 GLU A O 1
ATOM 1260 N N . GLU A 1 166 ? 0.102 -6.047 18.672 1 94.75 166 GLU A N 1
ATOM 1261 C CA . GLU A 1 166 ? -0.758 -6.625 17.641 1 94.75 166 GLU A CA 1
ATOM 1262 C C . GLU A 1 166 ? -1.001 -8.109 17.906 1 94.75 166 GLU A C 1
ATOM 1264 O O . GLU A 1 166 ? -0.097 -8.828 18.344 1 94.75 166 GLU A O 1
ATOM 1269 N N . HIS A 1 167 ? -2.225 -8.508 17.641 1 95.75 167 HIS A N 1
ATOM 1270 C CA . HIS A 1 167 ? -2.637 -9.906 17.562 1 95.75 167 HIS A CA 1
ATOM 1271 C C . HIS A 1 167 ? -3.002 -10.297 16.125 1 95.75 167 HIS A C 1
ATOM 1273 O O . HIS A 1 167 ? -3.213 -9.43 15.281 1 95.75 167 HIS A O 1
ATOM 1279 N N . TYR A 1 168 ? -3.051 -11.625 15.922 1 97.5 168 TYR A N 1
ATOM 1280 C CA . TYR A 1 168 ? -3.211 -12.062 14.539 1 97.5 168 TYR A CA 1
ATOM 1281 C C . TYR A 1 168 ? -4.465 -12.906 14.375 1 97.5 168 TYR A C 1
ATOM 1283 O O . TYR A 1 168 ? -4.836 -13.656 15.281 1 97.5 168 TYR A O 1
ATOM 1291 N N . TYR A 1 169 ? -5.074 -12.805 13.211 1 97.81 169 TYR A N 1
ATOM 1292 C CA . TYR A 1 169 ? -6.348 -13.43 12.883 1 97.81 169 TYR A CA 1
ATOM 1293 C C . TYR A 1 169 ? -6.305 -14.055 11.492 1 97.81 169 TYR A C 1
ATOM 1295 O O . TYR A 1 169 ? -5.688 -13.508 10.578 1 97.81 169 TYR A O 1
ATOM 1303 N N . LEU A 1 170 ? -6.953 -15.164 11.352 1 97.81 170 LEU A N 1
ATOM 1304 C CA . LEU A 1 170 ? -7.293 -15.664 10.031 1 97.81 170 LEU A CA 1
ATOM 1305 C C . LEU A 1 170 ? -8.523 -14.953 9.477 1 97.81 170 LEU A C 1
ATOM 1307 O O . LEU A 1 170 ? -9.57 -14.93 10.125 1 97.81 170 LEU A O 1
ATOM 1311 N N . LEU A 1 171 ? -8.398 -14.336 8.383 1 97.44 171 LEU A N 1
ATOM 1312 C CA . LEU A 1 171 ? -9.555 -13.797 7.68 1 97.44 171 LEU A CA 1
ATOM 1313 C C . LEU A 1 171 ? -10.031 -14.758 6.598 1 97.44 171 LEU A C 1
ATOM 1315 O O . LEU A 1 171 ? -9.25 -15.195 5.754 1 97.44 171 LEU A O 1
ATOM 1319 N N . CYS A 1 172 ? -11.258 -15.109 6.629 1 95.62 172 CYS A N 1
ATOM 1320 C CA . CYS A 1 172 ? -11.859 -16 5.645 1 95.62 172 CYS A CA 1
ATOM 1321 C C . CYS A 1 172 ? -13.305 -15.617 5.359 1 95.62 172 CYS A C 1
ATOM 1323 O O . CYS A 1 172 ? -13.852 -14.734 6.016 1 95.62 172 CYS A O 1
ATOM 1325 N N . ARG A 1 173 ? -13.797 -16.141 4.281 1 92.12 173 ARG A N 1
ATOM 1326 C CA . ARG A 1 173 ? -15.211 -15.953 3.984 1 92.12 173 ARG A CA 1
ATOM 1327 C C . ARG A 1 173 ? -16.062 -16.984 4.707 1 92.12 173 ARG A C 1
ATOM 1329 O O . ARG A 1 173 ? -15.617 -18.109 4.941 1 92.12 173 ARG A O 1
ATOM 1336 N N . GLU A 1 174 ? -17.188 -16.531 5.051 1 81.5 174 GLU A N 1
ATOM 1337 C CA . GLU A 1 174 ? -18.125 -17.469 5.664 1 81.5 174 GLU A CA 1
ATOM 1338 C C . GLU A 1 174 ? -18.484 -18.594 4.703 1 81.5 174 GLU A C 1
ATOM 1340 O O . GLU A 1 174 ? -18.625 -18.359 3.5 1 81.5 174 GLU A O 1
ATOM 1345 N N . CYS A 1 175 ? -18.203 -19.844 5.012 1 63.5 175 CYS A N 1
ATOM 1346 C CA . CYS A 1 175 ? -18.547 -21 4.199 1 63.5 175 CYS A CA 1
ATOM 1347 C C . CYS A 1 175 ? -19.953 -20.891 3.648 1 63.5 175 CYS A C 1
ATOM 1349 O O . CYS A 1 175 ? -20.875 -20.469 4.355 1 63.5 175 CYS A O 1
ATOM 1351 N N . ARG A 1 176 ? -20 -20.844 2.277 1 54.25 176 ARG A N 1
ATOM 1352 C CA . ARG A 1 176 ? -21.25 -20.797 1.524 1 54.25 176 ARG A CA 1
ATOM 1353 C C . ARG A 1 176 ? -22.328 -21.625 2.195 1 54.25 176 ARG A C 1
ATOM 1355 O O . ARG A 1 176 ? -23.516 -21.359 2.043 1 54.25 176 ARG A O 1
ATOM 1362 N N . GLU A 1 177 ? -21.922 -22.812 2.729 1 48.91 177 GLU A N 1
ATOM 1363 C CA . GLU A 1 177 ? -23.047 -23.641 3.166 1 48.91 177 GLU A CA 1
ATOM 1364 C C . GLU A 1 177 ? -24 -22.828 4.043 1 48.91 177 GLU A C 1
ATOM 1366 O O . GLU A 1 177 ? -25.188 -23.172 4.16 1 48.91 177 GLU A O 1
ATOM 1371 N N . TYR A 1 178 ? -23.484 -22.078 4.871 1 40.97 178 TYR A N 1
ATOM 1372 C CA . TYR A 1 178 ? -24.406 -21.359 5.742 1 40.97 178 TYR A CA 1
ATOM 1373 C C . TYR A 1 178 ? -25.078 -20.219 5 1 40.97 178 TYR A C 1
ATOM 1375 O O . TYR A 1 178 ? -25.562 -19.266 5.621 1 40.97 178 TYR A O 1
ATOM 1383 N N . ARG A 1 179 ? -24.688 -20.25 3.801 1 44.5 179 ARG A N 1
ATOM 1384 C CA . ARG A 1 179 ? -25.469 -19.266 3.07 1 44.5 179 ARG A CA 1
ATOM 1385 C C . ARG A 1 179 ? -26.953 -19.547 3.189 1 44.5 179 ARG A C 1
ATOM 1387 O O . ARG A 1 179 ? -27.5 -20.375 2.459 1 44.5 179 ARG A O 1
ATOM 1394 N N . ASP A 1 180 ? -27.406 -19.672 4.395 1 36.06 180 ASP A N 1
ATOM 1395 C CA . ASP A 1 180 ? -28.859 -19.734 4.344 1 36.06 180 ASP A CA 1
ATOM 1396 C C . ASP A 1 180 ? -29.406 -18.781 3.289 1 36.06 180 ASP A C 1
ATOM 1398 O O . ASP A 1 180 ? -28.969 -17.625 3.193 1 36.06 180 ASP A O 1
ATOM 1402 N N . GLY A 1 181 ? -29.812 -19.141 2.121 1 36.41 181 GLY A N 1
ATOM 1403 C CA . GLY A 1 181 ? -30.641 -18.578 1.068 1 36.41 181 GLY A CA 1
ATOM 1404 C C . GLY A 1 181 ? -30.516 -17.062 0.982 1 36.41 181 GLY A C 1
ATOM 1405 O O . GLY A 1 181 ? -31.141 -16.438 0.125 1 36.41 181 GLY A O 1
ATOM 1406 N N . GLN A 1 182 ? -30.656 -16.297 2.076 1 35.31 182 GLN A N 1
ATOM 1407 C CA . GLN A 1 182 ? -30.984 -14.891 1.958 1 35.31 182 GLN A CA 1
ATOM 1408 C C . GLN A 1 182 ? -29.797 -14.086 1.443 1 35.31 182 GLN A C 1
ATOM 1410 O O . GLN A 1 182 ? -28.656 -14.305 1.871 1 35.31 182 GLN A O 1
ATOM 1415 N N . GLY A 1 183 ? -29.688 -13.625 0.253 1 40.47 183 GLY A N 1
ATOM 1416 C CA . GLY A 1 183 ? -29.016 -12.703 -0.646 1 40.47 183 GLY A CA 1
ATOM 1417 C C . GLY A 1 183 ? -28 -11.82 0.056 1 40.47 183 GLY A C 1
ATOM 1418 O O . GLY A 1 183 ? -27.188 -11.164 -0.595 1 40.47 183 GLY A O 1
ATOM 1419 N N . GLU A 1 184 ? -28.453 -11.133 1.188 1 50.34 184 GLU A N 1
ATOM 1420 C CA . GLU A 1 184 ? -27.703 -10.055 1.82 1 50.34 184 GLU A CA 1
ATOM 1421 C C . GLU A 1 184 ? -26.594 -10.609 2.703 1 50.34 184 GLU A C 1
ATOM 1423 O O . GLU A 1 184 ? -26.828 -11.484 3.533 1 50.34 184 GLU A O 1
ATOM 1428 N N . GLY A 1 185 ? -25.266 -10.758 2.162 1 61.84 185 GLY A N 1
ATOM 1429 C CA . GLY A 1 185 ? -24.078 -11.273 2.838 1 61.84 185 GLY A CA 1
ATOM 1430 C C . GLY A 1 185 ? -24.109 -11.047 4.336 1 61.84 185 GLY A C 1
ATOM 1431 O O . GLY A 1 185 ? -24.672 -10.062 4.816 1 61.84 185 GLY A O 1
ATOM 1432 N N . ARG A 1 186 ? -24.047 -12.086 5.227 1 77.94 186 ARG A N 1
ATOM 1433 C CA . ARG A 1 186 ? -23.922 -12.008 6.68 1 77.94 186 ARG A CA 1
ATOM 1434 C C . ARG A 1 186 ? -22.922 -10.93 7.09 1 77.94 186 ARG A C 1
ATOM 1436 O O . ARG A 1 186 ? -21.938 -10.695 6.391 1 77.94 186 ARG A O 1
ATOM 1443 N N . PRO A 1 187 ? -23.344 -10.195 8.125 1 86.19 187 PRO A N 1
ATOM 1444 C CA . PRO A 1 187 ? -22.391 -9.203 8.617 1 86.19 187 PRO A CA 1
ATOM 1445 C C . PRO A 1 187 ? -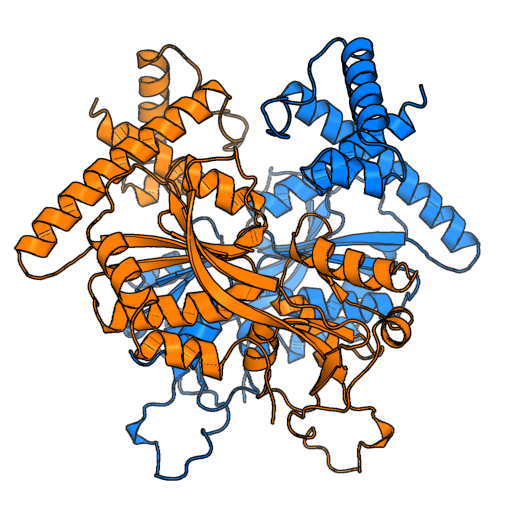21.047 -9.812 9.008 1 86.19 187 PRO A C 1
ATOM 1447 O O . PRO A 1 187 ? -20.953 -11.023 9.242 1 86.19 187 PRO A O 1
ATOM 1450 N N . PHE A 1 188 ? -20.219 -9.047 9.07 1 91.94 188 PHE A N 1
ATOM 1451 C CA . PHE A 1 188 ? -18.906 -9.438 9.602 1 91.94 188 PHE A CA 1
ATOM 1452 C C . PHE A 1 188 ? -19.062 -10.109 10.961 1 91.94 188 PHE A C 1
ATOM 1454 O O . PHE A 1 188 ? -19.922 -9.727 11.758 1 91.94 188 PHE A O 1
ATOM 1461 N N . ALA A 1 189 ? -18.141 -11.133 11.234 1 92.56 189 ALA A N 1
ATOM 1462 C CA . ALA A 1 189 ? -18.188 -11.789 12.539 1 92.56 189 ALA A CA 1
ATOM 1463 C C . ALA A 1 189 ? -16.797 -12.25 12.977 1 92.56 189 ALA A C 1
ATOM 1465 O O . ALA A 1 189 ? -15.922 -12.469 12.141 1 92.56 189 ALA A O 1
ATOM 1466 N N . PHE A 1 190 ? -16.625 -12.312 14.266 1 94.69 190 PHE A N 1
ATOM 1467 C CA . PHE A 1 190 ? -15.5 -13.039 14.828 1 94.69 190 PHE A CA 1
ATOM 1468 C C . PHE A 1 190 ? -15.844 -14.516 15.023 1 94.69 190 PHE A C 1
ATOM 1470 O O . PHE A 1 190 ? -16.922 -14.844 15.523 1 94.69 190 PHE A O 1
ATOM 1477 N N . GLY A 1 191 ? -15.023 -15.359 14.508 1 93.62 191 GLY A N 1
ATOM 1478 C CA . GLY A 1 191 ? -15.242 -16.797 14.648 1 93.62 191 GLY A CA 1
ATOM 1479 C C . GLY A 1 191 ? -14.422 -17.406 15.773 1 93.62 191 GLY A C 1
ATOM 1480 O O . GLY A 1 191 ? -13.805 -16.688 16.562 1 93.62 191 GLY A O 1
ATOM 1481 N N . ALA A 1 192 ? -14.492 -18.719 15.852 1 94.19 192 ALA A N 1
ATOM 1482 C CA . ALA A 1 192 ? -13.766 -19.469 16.875 1 94.19 192 ALA A CA 1
ATOM 1483 C C . ALA A 1 192 ? -12.258 -19.391 16.641 1 94.19 192 ALA A C 1
ATOM 1485 O O . ALA A 1 192 ? -11.805 -19.203 15.508 1 94.19 192 ALA A O 1
ATOM 1486 N N . ASP A 1 193 ? -11.547 -19.625 17.75 1 96.19 193 ASP A N 1
ATOM 1487 C CA . ASP A 1 193 ? -10.094 -19.719 17.641 1 96.19 193 ASP A CA 1
ATOM 1488 C C . ASP A 1 193 ? -9.68 -20.781 16.641 1 96.19 193 ASP A C 1
ATOM 1490 O O . ASP A 1 193 ? -10.375 -21.797 16.484 1 96.19 193 ASP A O 1
ATOM 1494 N N . ILE A 1 194 ? -8.57 -20.562 16.016 1 96.81 194 ILE A N 1
ATOM 1495 C CA . ILE A 1 194 ? -8.039 -21.531 15.062 1 96.81 194 ILE A CA 1
ATOM 1496 C C . ILE A 1 194 ? -6.523 -21.641 15.242 1 96.81 194 ILE A C 1
ATOM 1498 O O . ILE A 1 194 ? -5.844 -20.641 15.484 1 96.81 194 ILE A O 1
ATOM 1502 N N . ALA A 1 195 ? -5.988 -22.844 15.102 1 97.81 195 ALA A N 1
ATOM 1503 C CA . ALA A 1 195 ? -4.559 -23.094 15.281 1 97.81 195 ALA A CA 1
ATOM 1504 C C . ALA A 1 195 ? -3.793 -22.797 13.992 1 97.81 195 ALA A C 1
ATOM 1506 O O . ALA A 1 195 ? -4.293 -23.047 12.891 1 97.81 195 ALA A O 1
ATOM 1507 N N . TRP A 1 196 ? -2.541 -22.359 14.172 1 97.62 196 TRP A N 1
ATOM 1508 C CA . TRP A 1 196 ? -1.663 -22.094 13.031 1 97.62 196 TRP A CA 1
ATOM 1509 C C . TRP A 1 196 ? -1.521 -23.312 12.148 1 97.62 196 TRP A C 1
ATOM 1511 O O . TRP A 1 196 ? -1.514 -23.219 10.922 1 97.62 196 TRP A O 1
ATOM 1521 N N . ARG A 1 197 ? -1.464 -24.453 12.742 1 96.94 197 ARG A N 1
ATOM 1522 C CA . ARG A 1 197 ? -1.285 -25.703 12 1 96.94 197 ARG A CA 1
ATOM 1523 C C . ARG A 1 197 ? -2.445 -25.938 11.039 1 96.94 197 ARG A C 1
ATOM 1525 O O . ARG A 1 197 ? -2.248 -26.438 9.93 1 96.94 197 ARG A O 1
ATOM 1532 N N . GLU A 1 198 ? -3.627 -25.578 11.453 1 96.25 198 GLU A N 1
ATOM 1533 C CA . GLU A 1 198 ? -4.816 -25.766 10.633 1 96.25 198 GLU A CA 1
ATOM 1534 C C . GLU A 1 198 ? -4.812 -24.812 9.438 1 96.25 198 GLU A C 1
ATOM 1536 O O . GLU A 1 198 ? -5.344 -25.141 8.375 1 96.25 198 GLU A O 1
ATOM 1541 N N . VAL A 1 199 ? -4.211 -23.703 9.609 1 96.75 199 VAL A N 1
ATOM 1542 C CA . VAL A 1 199 ? -4.227 -22.625 8.617 1 96.75 199 VAL A CA 1
ATOM 1543 C C . VAL A 1 199 ? -3.186 -22.906 7.539 1 96.75 199 VAL A C 1
ATOM 1545 O O . VAL A 1 199 ? -3.34 -22.484 6.395 1 96.75 199 VAL A O 1
ATOM 1548 N N . ALA A 1 200 ? -2.189 -23.656 7.887 1 95.62 200 ALA A N 1
ATOM 1549 C CA . ALA A 1 200 ? -1.051 -23.906 7.004 1 95.62 200 ALA A CA 1
ATOM 1550 C C . ALA A 1 200 ? -1.493 -24.594 5.719 1 95.62 200 ALA A C 1
ATOM 1552 O O . ALA A 1 200 ? -0.835 -24.484 4.684 1 95.62 200 ALA A O 1
ATOM 1553 N N . ALA A 1 201 ? -2.605 -25.25 5.762 1 92.75 201 ALA A N 1
ATOM 1554 C CA . ALA A 1 201 ? -3.066 -26.031 4.621 1 92.75 201 ALA A CA 1
ATOM 1555 C C . ALA A 1 201 ? -4 -25.219 3.734 1 92.75 201 ALA A C 1
ATOM 1557 O O . ALA A 1 201 ? -4.348 -25.641 2.629 1 92.75 201 ALA A O 1
ATOM 1558 N N . MET A 1 202 ? -4.332 -24.062 4.125 1 94.75 202 MET A N 1
ATOM 1559 C CA . MET A 1 202 ? -5.293 -23.234 3.402 1 94.75 202 MET A CA 1
ATOM 1560 C C . MET A 1 202 ? -4.594 -22.375 2.354 1 94.75 202 MET A C 1
ATOM 1562 O O . MET A 1 202 ? -3.402 -22.094 2.479 1 94.75 202 MET A O 1
ATOM 1566 N N . PRO A 1 203 ? -5.312 -22.078 1.244 1 95.5 203 PRO A N 1
ATOM 1567 C CA . PRO A 1 203 ? -4.746 -21.094 0.314 1 95.5 203 PRO A CA 1
ATOM 1568 C C . PRO A 1 203 ? -4.625 -19.703 0.929 1 95.5 203 PRO A C 1
ATOM 1570 O O . PRO A 1 203 ? -5.633 -19.078 1.271 1 95.5 203 PRO A O 1
ATOM 1573 N N . LEU A 1 204 ? -3.373 -19.25 1.035 1 97.31 204 LEU A N 1
ATOM 1574 C CA . LEU A 1 204 ? -3.123 -18 1.736 1 97.31 204 LEU A CA 1
ATOM 1575 C C . LEU A 1 204 ? -2.598 -16.938 0.777 1 97.31 204 LEU A C 1
ATOM 1577 O O . 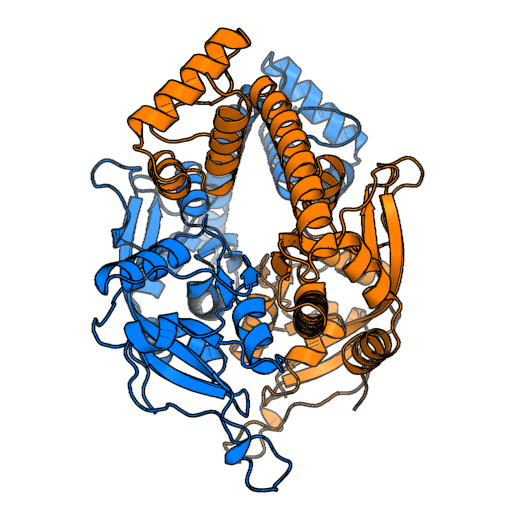LEU A 1 204 ? -1.697 -17.203 -0.021 1 97.31 204 LEU A O 1
ATOM 1581 N N . CYS A 1 205 ? -3.236 -15.789 0.828 1 97.69 205 CYS A N 1
ATOM 1582 C CA . CYS A 1 205 ? -2.629 -14.57 0.296 1 97.69 205 CYS A CA 1
ATOM 1583 C C . CYS A 1 205 ? -1.788 -13.867 1.357 1 97.69 205 CYS A C 1
ATOM 1585 O O . CYS A 1 205 ? -2.309 -13.461 2.398 1 97.69 205 CYS A O 1
ATOM 1587 N N . LEU A 1 206 ? -0.461 -13.719 1.112 1 97.88 206 LEU A N 1
ATOM 1588 C CA . LEU A 1 206 ? 0.451 -13.148 2.098 1 97.88 206 LEU A CA 1
ATOM 1589 C C . LEU A 1 206 ? 1.273 -12.016 1.489 1 97.88 206 LEU A C 1
ATOM 1591 O O . LEU A 1 206 ? 1.349 -11.891 0.265 1 97.88 206 LEU A O 1
ATOM 1595 N N . LEU A 1 207 ? 1.823 -11.172 2.367 1 97 207 LEU A N 1
ATOM 1596 C CA . LEU A 1 207 ? 2.723 -10.125 1.899 1 97 207 LEU A CA 1
ATOM 1597 C C . LEU A 1 207 ? 4.016 -10.719 1.355 1 97 207 LEU A C 1
ATOM 1599 O O . LEU A 1 207 ? 4.371 -11.852 1.685 1 97 207 LEU A O 1
ATOM 1603 N N . THR A 1 208 ? 4.699 -9.914 0.55 1 94.38 208 THR A N 1
ATOM 1604 C CA . THR A 1 208 ? 5.953 -10.367 -0.046 1 94.38 208 THR A CA 1
ATOM 1605 C C . THR A 1 208 ? 7.027 -10.547 1.024 1 94.38 208 THR A C 1
ATOM 1607 O O . THR A 1 208 ? 6.945 -9.953 2.102 1 94.38 208 THR A O 1
ATOM 1610 N N . PRO A 1 209 ? 8.008 -11.305 0.736 1 89.88 209 PRO A N 1
ATOM 1611 C CA . PRO A 1 209 ? 8.992 -11.703 1.746 1 89.88 209 PRO A CA 1
ATOM 1612 C C . PRO A 1 209 ? 9.844 -10.523 2.232 1 89.88 209 PRO A C 1
ATOM 1614 O O . PRO A 1 209 ? 10.484 -10.617 3.285 1 89.88 209 PRO A O 1
ATOM 1617 N N . ASP A 1 210 ? 9.914 -9.461 1.476 1 84.44 210 ASP A N 1
ATOM 1618 C CA . ASP A 1 210 ? 10.711 -8.312 1.895 1 84.44 210 ASP A CA 1
ATOM 1619 C C . ASP A 1 210 ? 10.031 -7.551 3.029 1 84.44 210 ASP A C 1
ATOM 1621 O O . ASP A 1 210 ? 10.648 -6.715 3.689 1 84.44 210 ASP A O 1
ATOM 1625 N N . MET A 1 211 ? 8.805 -7.895 3.275 1 89.75 211 MET A N 1
ATOM 1626 C CA . MET A 1 211 ? 8.055 -7.227 4.336 1 89.75 211 MET A CA 1
ATOM 1627 C C . MET A 1 211 ? 8.242 -7.945 5.668 1 89.75 211 MET A C 1
ATOM 1629 O O . MET A 1 211 ? 8.133 -9.172 5.742 1 89.75 211 MET A O 1
ATOM 1633 N N . HIS A 1 212 ? 8.484 -7.203 6.699 1 90.12 212 HIS A N 1
ATOM 1634 C CA . HIS A 1 212 ? 8.734 -7.785 8.016 1 90.12 212 HIS A CA 1
ATOM 1635 C C . HIS A 1 212 ? 7.539 -8.602 8.492 1 90.12 212 HIS A C 1
ATOM 1637 O O . HIS A 1 212 ? 7.711 -9.641 9.141 1 90.12 212 HIS A O 1
ATOM 1643 N N . ASN A 1 213 ? 6.348 -8.156 8.211 1 93.88 213 ASN A N 1
ATOM 1644 C CA . ASN A 1 213 ? 5.16 -8.922 8.586 1 93.88 213 ASN A CA 1
ATOM 1645 C C . ASN A 1 213 ? 5.219 -10.344 8.047 1 93.88 213 ASN A C 1
ATOM 1647 O O . ASN A 1 213 ? 4.777 -11.281 8.711 1 93.88 213 ASN A O 1
ATOM 1651 N N . ARG A 1 214 ? 5.707 -10.523 6.848 1 94.56 214 ARG A N 1
ATOM 1652 C CA . ARG A 1 214 ? 5.848 -11.852 6.254 1 94.56 214 ARG A CA 1
ATOM 1653 C C . ARG A 1 214 ? 6.781 -12.727 7.082 1 94.56 214 ARG A C 1
ATOM 1655 O O . ARG A 1 214 ? 6.531 -13.922 7.254 1 94.56 214 ARG A O 1
ATOM 1662 N N . THR A 1 215 ? 7.836 -12.133 7.555 1 90.38 215 THR A N 1
ATOM 1663 C CA . THR A 1 215 ? 8.766 -12.859 8.414 1 90.38 215 THR A CA 1
ATOM 1664 C C . THR A 1 215 ? 8.07 -13.32 9.695 1 90.38 215 THR A C 1
ATOM 1666 O O . THR A 1 215 ? 8.258 -14.461 10.133 1 90.38 215 THR A O 1
ATOM 1669 N N . VAL A 1 216 ? 7.32 -12.469 10.258 1 93.06 216 VAL A N 1
ATOM 1670 C CA . VAL A 1 216 ? 6.578 -12.781 11.477 1 93.06 216 VAL A CA 1
ATOM 1671 C C . VAL A 1 216 ? 5.652 -13.969 11.227 1 93.06 216 VAL A C 1
ATOM 1673 O O . VAL A 1 216 ? 5.605 -14.898 12.031 1 93.06 216 VAL A O 1
ATOM 1676 N N . ILE A 1 217 ? 4.988 -13.984 10.148 1 95.94 217 ILE A N 1
ATOM 1677 C CA . ILE A 1 217 ? 4.027 -15.023 9.805 1 95.94 217 ILE A CA 1
ATOM 1678 C C . ILE A 1 217 ? 4.766 -16.328 9.523 1 95.94 217 ILE A C 1
ATOM 1680 O O . ILE A 1 217 ? 4.371 -17.391 10.008 1 95.94 217 ILE A O 1
ATOM 1684 N N . ASP A 1 218 ? 5.82 -16.234 8.766 1 94.06 218 ASP A N 1
ATOM 1685 C CA . ASP A 1 218 ? 6.613 -17.422 8.461 1 94.06 218 ASP A CA 1
ATOM 1686 C C . ASP A 1 218 ? 7.16 -18.062 9.727 1 94.06 218 ASP A C 1
ATOM 1688 O O . ASP A 1 218 ? 7.18 -19.297 9.852 1 94.06 218 ASP A O 1
ATOM 1692 N N . GLU A 1 219 ? 7.609 -17.25 10.609 1 92.88 219 GLU A N 1
ATOM 1693 C CA . GLU A 1 219 ? 8.148 -17.75 11.875 1 92.88 219 GLU A CA 1
ATOM 1694 C C . GLU A 1 219 ? 7.059 -18.422 12.703 1 92.88 219 GLU A C 1
ATOM 1696 O O . GLU A 1 219 ? 7.324 -19.406 13.398 1 92.88 219 GLU A O 1
ATOM 1701 N N . ALA A 1 220 ? 5.906 -17.922 12.641 1 95.88 220 ALA A N 1
ATOM 1702 C CA . ALA A 1 220 ? 4.789 -18.531 13.352 1 95.88 220 ALA A CA 1
ATOM 1703 C C . ALA A 1 220 ? 4.484 -19.922 12.789 1 95.88 220 ALA A C 1
ATOM 1705 O O . ALA A 1 220 ? 4.25 -20.875 13.555 1 95.88 220 ALA A O 1
ATOM 1706 N N . PHE A 1 221 ? 4.48 -20.062 11.523 1 96.62 221 PHE A N 1
ATOM 1707 C CA . PHE A 1 221 ? 4.273 -21.359 10.906 1 96.62 221 PHE A CA 1
ATOM 1708 C C . PHE A 1 221 ? 5.426 -22.312 11.227 1 96.62 221 PHE A C 1
ATOM 1710 O O . PHE A 1 221 ? 5.207 -23.484 11.516 1 96.62 221 PHE A O 1
ATOM 1717 N N . ALA A 1 222 ? 6.605 -21.766 11.195 1 94.31 222 ALA A N 1
ATOM 1718 C CA . ALA A 1 222 ? 7.781 -22.578 11.508 1 94.31 222 ALA A CA 1
ATOM 1719 C C . ALA A 1 222 ? 7.711 -23.125 12.938 1 94.31 222 ALA A C 1
ATOM 1721 O O . ALA A 1 222 ? 8.141 -24.234 13.203 1 94.31 222 ALA A O 1
ATOM 1722 N N . ALA A 1 223 ? 7.211 -22.375 13.805 1 95 223 ALA A N 1
ATOM 1723 C CA . ALA A 1 223 ? 7.102 -22.734 15.219 1 95 223 ALA A CA 1
ATOM 1724 C C . ALA A 1 223 ? 6.223 -23.969 15.398 1 95 223 ALA A C 1
ATOM 1726 O O . ALA A 1 223 ? 6.305 -24.656 16.422 1 95 223 ALA A O 1
ATOM 1727 N N . VAL A 1 224 ? 5.391 -24.25 14.477 1 96 224 VAL A N 1
ATOM 1728 C CA . VAL A 1 224 ? 4.551 -25.438 14.539 1 96 224 VAL A CA 1
ATOM 1729 C C . VAL A 1 224 ? 4.988 -26.438 13.469 1 96 224 VAL A C 1
ATOM 1731 O O . VAL A 1 224 ? 4.184 -27.25 12.992 1 96 224 VAL A O 1
ATOM 1734 N N . ASP A 1 225 ? 6.094 -26.234 12.984 1 95.75 225 ASP A N 1
ATOM 1735 C CA . ASP A 1 225 ? 6.773 -27.141 12.062 1 95.75 225 ASP A CA 1
ATOM 1736 C C . ASP A 1 225 ? 6.062 -27.172 10.711 1 95.75 225 ASP A C 1
ATOM 1738 O O . ASP A 1 225 ? 5.918 -28.234 10.109 1 95.75 225 ASP A O 1
ATOM 1742 N N . MET A 1 226 ? 5.547 -26.047 10.367 1 94.62 226 MET A N 1
ATOM 1743 C CA . MET A 1 226 ? 4.91 -25.922 9.062 1 94.62 226 MET A CA 1
ATOM 1744 C C . MET A 1 226 ? 5.625 -24.891 8.203 1 94.62 226 MET A C 1
ATOM 1746 O O . MET A 1 226 ? 6.242 -23.969 8.727 1 94.62 226 MET A O 1
ATOM 1750 N N . ALA A 1 227 ? 5.602 -25.172 6.879 1 91.31 227 ALA A N 1
ATOM 1751 C CA . ALA A 1 227 ? 5.996 -24.188 5.875 1 91.31 227 ALA A CA 1
ATOM 1752 C C . ALA A 1 227 ? 4.863 -23.922 4.891 1 91.31 227 ALA A C 1
ATOM 1754 O O . ALA A 1 227 ? 4.16 -24.844 4.477 1 91.31 227 ALA A O 1
ATOM 1755 N N . VAL A 1 228 ? 4.711 -22.625 4.598 1 91.62 228 VAL A N 1
ATOM 1756 C CA . VAL A 1 228 ? 3.574 -22.281 3.752 1 91.62 228 VAL A CA 1
ATOM 1757 C C . VAL A 1 228 ? 4.07 -21.75 2.41 1 91.62 228 VAL A C 1
ATOM 1759 O O . VAL A 1 228 ? 5.008 -20.938 2.359 1 91.62 228 VAL A O 1
ATOM 1762 N N . GLN A 1 229 ? 3.529 -22.312 1.404 1 90.19 229 GLN A N 1
ATOM 1763 C CA . GLN A 1 229 ? 3.617 -21.703 0.081 1 90.19 229 GLN A CA 1
ATOM 1764 C C . GLN A 1 229 ? 2.363 -20.891 -0.236 1 90.19 229 GLN A C 1
ATOM 1766 O O . GLN A 1 229 ? 1.291 -21.469 -0.458 1 90.19 229 GLN A O 1
ATOM 1771 N N . PRO A 1 230 ? 2.512 -19.609 -0.279 1 95.31 230 PRO A N 1
ATOM 1772 C CA . PRO A 1 230 ? 1.317 -18.797 -0.493 1 95.31 230 PRO A CA 1
ATOM 1773 C C . PRO A 1 230 ? 0.663 -19.047 -1.85 1 95.31 230 PRO A C 1
ATOM 1775 O O . PRO A 1 230 ? 1.359 -19.281 -2.84 1 95.31 230 PRO A O 1
ATOM 1778 N N . ALA A 1 231 ? -0.655 -18.984 -1.863 1 95.75 231 ALA A N 1
ATOM 1779 C CA . ALA A 1 231 ? -1.425 -19.062 -3.102 1 95.75 231 ALA A CA 1
ATOM 1780 C C . ALA A 1 231 ? -1.314 -17.766 -3.902 1 95.75 231 ALA A C 1
ATOM 1782 O O . ALA A 1 231 ? -1.49 -17.766 -5.125 1 95.75 231 ALA A O 1
ATOM 1783 N N . MET A 1 232 ? -1.024 -16.672 -3.221 1 96.56 232 MET A N 1
ATOM 1784 C CA . MET A 1 232 ? -0.825 -15.344 -3.783 1 96.56 232 MET A CA 1
ATOM 1785 C C . MET A 1 232 ? 0.061 -14.5 -2.875 1 96.56 232 MET A C 1
ATOM 1787 O O . MET A 1 232 ? -0.01 -14.609 -1.65 1 96.56 232 MET A O 1
ATOM 1791 N N . GLU A 1 233 ? 0.892 -13.695 -3.467 1 97.19 233 GLU A N 1
ATOM 1792 C CA . GLU A 1 233 ? 1.731 -12.766 -2.723 1 97.19 233 GLU A CA 1
ATOM 1793 C C . GLU A 1 233 ? 1.496 -11.328 -3.178 1 97.19 233 GLU A C 1
ATOM 1795 O O . GLU A 1 233 ? 1.2 -11.078 -4.348 1 97.19 233 GLU A O 1
ATOM 1800 N N . THR A 1 234 ? 1.581 -10.43 -2.209 1 97.69 234 THR A N 1
ATOM 1801 C CA . THR A 1 234 ? 1.318 -9.031 -2.525 1 97.69 234 THR A CA 1
ATOM 1802 C C . THR A 1 234 ? 2.066 -8.109 -1.568 1 97.69 234 THR A C 1
ATOM 1804 O O . THR A 1 234 ? 2.496 -8.539 -0.495 1 97.69 234 THR A O 1
ATOM 1807 N N . ASN A 1 235 ? 2.322 -6.855 -1.974 1 95.88 235 ASN A N 1
ATOM 1808 C CA . ASN A 1 235 ? 2.832 -5.832 -1.068 1 95.88 235 ASN A CA 1
ATOM 1809 C C . ASN A 1 235 ? 1.748 -4.824 -0.693 1 95.88 235 ASN A C 1
ATOM 1811 O O . ASN A 1 235 ? 2.049 -3.744 -0.183 1 95.88 235 ASN A O 1
ATOM 1815 N N . SER A 1 236 ? 0.517 -5.168 -0.994 1 96.38 236 SER A N 1
ATOM 1816 C CA . SER A 1 236 ? -0.636 -4.316 -0.728 1 96.38 236 SER A CA 1
ATOM 1817 C C . SER A 1 236 ? -1.57 -4.953 0.296 1 96.38 236 SER A C 1
ATOM 1819 O O . SER A 1 236 ? -2.145 -6.012 0.045 1 96.38 236 SER A O 1
ATOM 1821 N N . VAL A 1 237 ? -1.796 -4.223 1.403 1 96.38 237 VAL A N 1
ATOM 1822 C CA . VAL A 1 237 ? -2.711 -4.746 2.412 1 96.38 237 VAL A CA 1
ATOM 1823 C C . VAL A 1 237 ? -4.137 -4.734 1.871 1 96.38 237 VAL A C 1
ATOM 1825 O O . VAL A 1 237 ? -4.961 -5.566 2.256 1 96.38 237 VAL A O 1
ATOM 1828 N N . LEU A 1 238 ? -4.418 -3.834 0.968 1 94.88 238 LEU A N 1
ATOM 1829 C CA . LEU A 1 238 ? -5.723 -3.844 0.309 1 94.88 238 LEU A CA 1
ATOM 1830 C C . LEU A 1 238 ? -5.945 -5.16 -0.429 1 94.88 238 LEU A C 1
ATOM 1832 O O . LEU A 1 238 ? -7.035 -5.738 -0.36 1 94.88 238 LEU A O 1
ATOM 1836 N N . THR A 1 239 ? -4.949 -5.621 -1.131 1 96.12 239 THR A N 1
ATOM 1837 C CA . THR A 1 239 ? -5.035 -6.863 -1.893 1 96.12 239 THR A CA 1
ATOM 1838 C C . THR A 1 239 ? -5.27 -8.055 -0.964 1 96.12 239 THR A C 1
ATOM 1840 O O . THR A 1 239 ? -6.016 -8.977 -1.305 1 96.12 239 THR A O 1
ATOM 1843 N N . LEU A 1 240 ? -4.641 -8.055 0.211 1 97.19 240 LEU A N 1
ATOM 1844 C CA . LEU A 1 240 ? -4.883 -9.133 1.166 1 97.19 240 LEU A CA 1
ATOM 1845 C C . LEU A 1 240 ? -6.375 -9.289 1.44 1 97.19 240 LEU A C 1
ATOM 1847 O O . LEU A 1 240 ? -6.91 -10.398 1.374 1 97.19 240 LEU A O 1
ATOM 1851 N N . VAL A 1 241 ? -7.016 -8.188 1.693 1 95.44 241 VAL A N 1
ATOM 1852 C CA . VAL A 1 241 ? -8.43 -8.18 2.064 1 95.44 241 VAL A CA 1
ATOM 1853 C C . VAL A 1 241 ? -9.289 -8.516 0.845 1 95.44 241 VAL A C 1
ATOM 1855 O O . VAL A 1 241 ? -10.188 -9.344 0.922 1 95.44 241 VAL A O 1
ATOM 1858 N N . MET A 1 242 ? -8.984 -7.945 -0.273 1 93.69 242 MET A N 1
ATOM 1859 C CA . MET A 1 242 ? -9.805 -8.102 -1.469 1 93.69 242 MET A CA 1
ATOM 1860 C C . MET A 1 242 ? -9.711 -9.523 -2.012 1 93.69 242 MET A C 1
ATOM 1862 O O . MET A 1 242 ? -10.688 -10.055 -2.553 1 93.69 242 MET A O 1
ATOM 1866 N N . ALA A 1 243 ? -8.523 -10.086 -1.916 1 95.31 243 ALA A N 1
ATOM 1867 C CA . ALA A 1 243 ? -8.352 -11.461 -2.381 1 95.31 243 ALA A CA 1
ATOM 1868 C C . ALA A 1 243 ? -9.289 -12.414 -1.643 1 95.31 243 ALA A C 1
ATOM 1870 O O . ALA A 1 243 ? -9.781 -13.383 -2.223 1 95.31 243 ALA A O 1
ATOM 1871 N N . VAL A 1 244 ? -9.516 -12.141 -0.368 1 95.06 244 VAL A N 1
ATOM 1872 C CA . VAL A 1 244 ? -10.414 -12.961 0.433 1 95.06 244 VAL A CA 1
ATOM 1873 C C . VAL A 1 244 ? -11.859 -12.617 0.106 1 95.06 244 VAL A C 1
ATOM 1875 O O . VAL A 1 244 ? -12.68 -13.508 -0.131 1 95.06 244 VAL A O 1
ATOM 1878 N N . ALA A 1 245 ? -12.148 -11.344 0.058 1 90.12 245 ALA A N 1
ATOM 1879 C CA . ALA A 1 245 ? -13.523 -10.875 -0.1 1 90.12 245 ALA A CA 1
ATOM 1880 C C . ALA A 1 245 ? -14.07 -11.219 -1.482 1 90.12 245 ALA A C 1
ATOM 1882 O O . ALA A 1 245 ? -15.266 -11.477 -1.641 1 90.12 245 ALA A O 1
ATOM 1883 N N . GLN A 1 246 ? -13.234 -11.219 -2.418 1 79.12 246 GLN A N 1
ATOM 1884 C CA . GLN A 1 246 ? -13.68 -11.375 -3.801 1 79.12 246 GLN A CA 1
ATOM 1885 C C . GLN A 1 246 ? -13.32 -12.758 -4.34 1 79.12 246 GLN A C 1
ATOM 1887 O O . GLN A 1 246 ? -13.75 -13.133 -5.434 1 79.12 246 GLN A O 1
ATOM 1892 N N . GLY A 1 247 ? -12.57 -13.391 -3.578 1 73.56 247 GLY A N 1
ATOM 1893 C CA . GLY A 1 247 ? -12.109 -14.672 -4.07 1 73.56 247 GLY A CA 1
ATOM 1894 C C . GLY A 1 247 ? -13.18 -15.75 -4.039 1 73.56 247 GLY A C 1
ATOM 1895 O O . GLY A 1 247 ? -14.055 -15.734 -3.17 1 73.56 247 GLY A O 1
ATOM 1896 N N . THR A 1 248 ? -13.164 -16.484 -5.109 1 67.88 248 THR A N 1
ATOM 1897 C CA . THR A 1 248 ? -14.117 -17.594 -5.203 1 67.88 248 THR A CA 1
ATOM 1898 C C . THR A 1 248 ? -13.43 -18.922 -4.891 1 67.88 248 THR A C 1
ATOM 1900 O O . THR A 1 248 ? -14.07 -19.969 -4.91 1 67.88 248 THR A O 1
ATOM 1903 N N . ASP A 1 249 ? -12.242 -18.875 -4.617 1 72.5 249 ASP A N 1
ATOM 1904 C CA . ASP A 1 249 ? -11.469 -20.109 -4.484 1 72.5 249 ASP A CA 1
ATOM 1905 C C . ASP A 1 249 ? -11.141 -20.391 -3.023 1 72.5 249 ASP A C 1
ATOM 1907 O O . ASP A 1 249 ? -10.211 -21.156 -2.729 1 72.5 249 ASP A O 1
ATOM 1911 N N . GLY A 1 250 ? -11.742 -19.734 -2.096 1 87.25 250 GLY A N 1
ATOM 1912 C CA . GLY A 1 250 ? -11.516 -20.016 -0.686 1 87.25 250 GLY A CA 1
ATOM 1913 C C . GLY A 1 250 ? -10.258 -19.359 -0.147 1 87.25 250 GLY A C 1
ATOM 1914 O O . GLY A 1 250 ? -9.703 -19.797 0.863 1 87.25 250 GLY A O 1
ATOM 1915 N N . MET A 1 251 ? -9.805 -18.375 -0.862 1 93.88 251 MET A N 1
ATOM 1916 C CA . MET A 1 251 ? -8.617 -17.641 -0.433 1 93.88 251 MET A CA 1
ATOM 1917 C C . MET A 1 251 ? -8.773 -17.141 0.998 1 93.88 251 MET A C 1
ATOM 1919 O O . MET A 1 251 ? -9.844 -16.656 1.377 1 93.88 251 MET A O 1
ATOM 1923 N N . THR A 1 252 ? -7.703 -17.297 1.755 1 96.69 252 THR A N 1
ATOM 1924 C CA . THR A 1 252 ? -7.625 -16.781 3.113 1 96.69 252 THR A CA 1
ATOM 1925 C C . THR A 1 252 ? -6.375 -15.922 3.295 1 96.69 252 THR A C 1
ATOM 1927 O O . THR A 1 252 ? -5.551 -15.82 2.383 1 96.69 252 THR A O 1
ATOM 1930 N N . THR A 1 253 ? -6.312 -15.203 4.41 1 97.94 253 THR A N 1
ATOM 1931 C CA . THR A 1 253 ? -5.113 -14.438 4.746 1 97.94 253 THR A CA 1
ATOM 1932 C C . THR A 1 253 ? -4.984 -14.281 6.258 1 97.94 253 THR A C 1
ATOM 1934 O O . THR A 1 253 ? -5.895 -14.641 7.008 1 97.94 253 THR A O 1
ATOM 1937 N N . VAL A 1 254 ? -3.805 -13.891 6.715 1 98 254 VAL A N 1
ATOM 1938 C CA . VAL A 1 254 ? -3.527 -13.578 8.117 1 98 254 VAL A CA 1
ATOM 1939 C C . VAL A 1 254 ? -3.375 -12.07 8.281 1 98 254 VAL A C 1
ATOM 1941 O O . VAL A 1 254 ? -2.564 -11.438 7.602 1 98 254 VAL A O 1
ATOM 1944 N N . LEU A 1 255 ? -4.176 -11.516 9.156 1 97.62 255 LEU A N 1
ATOM 1945 C CA . LEU A 1 255 ? -4.156 -10.078 9.398 1 97.62 255 LEU A CA 1
ATOM 1946 C C . LEU A 1 255 ? -3.9 -9.773 10.867 1 97.62 255 LEU A C 1
ATOM 1948 O O . LEU A 1 255 ? -4.402 -10.477 11.75 1 97.62 255 LEU A O 1
ATOM 1952 N N . PRO A 1 256 ? -3.135 -8.648 11.117 1 97.25 256 PRO A N 1
ATOM 1953 C CA . PRO A 1 256 ? -3.135 -8.133 12.484 1 97.25 256 PRO A CA 1
ATOM 1954 C C . PRO A 1 256 ? -4.449 -7.449 12.859 1 97.25 256 PRO A C 1
ATOM 1956 O O . PRO A 1 256 ? -5.277 -7.176 11.984 1 97.25 256 PRO A O 1
ATOM 1959 N N . GLY A 1 257 ? -4.598 -7.203 14.141 1 96.44 257 GLY A N 1
ATOM 1960 C CA . GLY A 1 257 ? -5.816 -6.629 14.688 1 96.44 257 GLY A CA 1
ATOM 1961 C C . GLY A 1 257 ? -6.199 -5.312 14.039 1 96.44 257 GLY A C 1
ATOM 1962 O O . GLY A 1 257 ? -7.367 -5.094 13.703 1 96.44 257 GLY A O 1
ATOM 1963 N N . ALA A 1 258 ? -5.297 -4.441 13.82 1 96.38 258 ALA A N 1
ATOM 1964 C CA . ALA A 1 258 ? -5.57 -3.125 13.258 1 96.38 258 ALA A CA 1
ATOM 1965 C C . ALA A 1 258 ? -6.195 -3.244 11.867 1 96.38 258 ALA A C 1
ATOM 1967 O O . ALA A 1 258 ? -7.035 -2.426 11.484 1 96.38 258 ALA A O 1
ATOM 1968 N N . MET A 1 259 ? -5.738 -4.238 11.117 1 96.69 259 MET A N 1
ATOM 1969 C CA . MET A 1 259 ? -6.309 -4.477 9.797 1 96.69 259 MET A CA 1
ATOM 1970 C C . MET A 1 259 ? -7.707 -5.074 9.914 1 96.69 259 MET A C 1
ATOM 1972 O O . MET A 1 259 ? -8.594 -4.742 9.125 1 96.69 259 MET A O 1
ATOM 1976 N N . VAL A 1 260 ? -7.922 -5.969 10.852 1 96.44 260 VAL A N 1
ATOM 1977 C CA . VAL A 1 260 ? -9.234 -6.574 11.055 1 96.44 260 VAL A CA 1
ATOM 1978 C C . VAL A 1 260 ? -10.258 -5.484 11.383 1 96.44 260 VAL A C 1
ATOM 1980 O O . VAL A 1 260 ? -11.383 -5.516 10.883 1 96.44 260 VAL A O 1
ATOM 1983 N N . ALA A 1 261 ? -9.852 -4.527 12.188 1 94.25 261 ALA A N 1
ATOM 1984 C CA . ALA A 1 261 ? -10.742 -3.439 12.578 1 94.25 261 ALA A CA 1
ATOM 1985 C C . ALA A 1 261 ? -11.266 -2.689 11.359 1 94.25 261 ALA A C 1
ATOM 1987 O O . ALA A 1 261 ? -12.383 -2.178 11.367 1 94.25 261 ALA A O 1
ATOM 1988 N N . THR A 1 262 ? -10.516 -2.678 10.289 1 90.94 262 THR A N 1
ATOM 1989 C CA . THR A 1 262 ? -10.867 -1.892 9.109 1 90.94 262 THR A CA 1
ATOM 1990 C C . THR A 1 262 ? -11.883 -2.635 8.242 1 90.94 262 THR A C 1
ATOM 1992 O O . THR A 1 262 ? -12.531 -2.035 7.383 1 90.94 262 THR A O 1
ATOM 1995 N N . VAL A 1 263 ? -12.062 -3.914 8.445 1 90.94 263 VAL A N 1
ATOM 1996 C CA . VAL A 1 263 ? -12.898 -4.676 7.527 1 90.94 263 VAL A CA 1
ATOM 1997 C C . VAL A 1 263 ? -14.156 -5.16 8.25 1 90.94 263 VAL A C 1
ATOM 1999 O O . VAL A 1 263 ? -14.922 -5.965 7.711 1 90.94 263 VAL A O 1
ATOM 2002 N N . ARG A 1 264 ? -14.406 -4.656 9.406 1 89.62 264 ARG A N 1
ATOM 2003 C CA . ARG A 1 264 ? -15.539 -5.094 10.211 1 89.62 264 ARG A CA 1
ATOM 2004 C C . ARG A 1 264 ? -16.859 -4.734 9.531 1 89.62 264 ARG A C 1
ATOM 2006 O O . ARG A 1 264 ? -17.906 -5.293 9.859 1 89.62 264 ARG A O 1
ATOM 2013 N N . HIS A 1 265 ? -16.812 -3.863 8.633 1 83.75 265 HIS A N 1
ATOM 2014 C CA . HIS A 1 265 ? -18.031 -3.436 7.941 1 83.75 265 HIS A CA 1
ATOM 2015 C C . HIS A 1 265 ? -18.297 -4.301 6.719 1 83.75 265 HIS A C 1
ATOM 2017 O O . HIS A 1 265 ? -19.359 -4.184 6.09 1 83.75 265 HIS A O 1
ATOM 2023 N N . MET A 1 266 ? -17.391 -5.102 6.312 1 86.75 266 MET A N 1
ATOM 2024 C CA . MET A 1 266 ? -17.516 -5.895 5.098 1 86.75 266 MET A CA 1
ATOM 2025 C C . MET A 1 266 ? -18.344 -7.156 5.359 1 86.75 266 MET A C 1
ATOM 2027 O O . MET A 1 266 ? -17.953 -7.996 6.168 1 86.75 266 MET A O 1
ATOM 2031 N N . PRO A 1 267 ? -19.391 -7.312 4.637 1 86.31 267 PRO A N 1
ATOM 2032 C CA . PRO A 1 267 ? -20.234 -8.484 4.871 1 86.31 267 PRO A CA 1
ATOM 2033 C C . PRO A 1 267 ? -19.594 -9.781 4.398 1 86.31 267 PRO A C 1
ATOM 2035 O O . PRO A 1 267 ? -18.828 -9.781 3.428 1 86.31 267 PRO A O 1
ATOM 2038 N N . GLY A 1 268 ? -19.875 -10.844 5.074 1 87.69 268 GLY A N 1
ATOM 2039 C CA . GLY A 1 268 ? -19.5 -12.172 4.633 1 87.69 268 GLY A CA 1
ATOM 2040 C C . GLY A 1 268 ? -18.109 -12.578 5.078 1 87.69 268 GLY A C 1
ATOM 2041 O O . GLY A 1 268 ? -17.672 -13.703 4.832 1 87.69 268 GLY A O 1
ATOM 2042 N N . LEU A 1 269 ? -17.391 -11.656 5.758 1 93.06 269 LEU A N 1
ATOM 2043 C CA . LEU A 1 269 ? -16.047 -11.969 6.219 1 93.06 269 LEU A CA 1
ATOM 2044 C C . LEU A 1 269 ? -16.062 -12.422 7.676 1 93.06 269 LEU A C 1
ATOM 2046 O O . LEU A 1 269 ? -16.875 -11.953 8.469 1 93.06 269 LEU A O 1
ATOM 2050 N N . VAL A 1 270 ? -15.211 -13.336 8.016 1 94.69 270 VAL A N 1
ATOM 2051 C CA . VAL A 1 270 ? -15.039 -13.844 9.375 1 94.69 270 VAL A CA 1
ATOM 2052 C C . VAL A 1 270 ? -13.57 -13.758 9.773 1 94.69 270 VAL A C 1
ATOM 2054 O O . VAL A 1 270 ? -12.68 -14.148 9.016 1 94.69 270 VAL A O 1
ATOM 2057 N N . ALA A 1 271 ? -13.336 -13.195 10.938 1 96.62 271 ALA A N 1
ATOM 2058 C CA . ALA A 1 271 ? -11.992 -13.172 11.523 1 96.62 271 ALA A CA 1
ATOM 2059 C C . ALA A 1 271 ? -11.883 -14.164 12.68 1 96.62 271 ALA A C 1
ATOM 2061 O O . ALA A 1 271 ? -12.633 -14.078 13.648 1 96.62 271 ALA A O 1
ATOM 2062 N N . ARG A 1 272 ? -10.977 -15.086 12.57 1 96.5 272 ARG A N 1
ATOM 2063 C CA . ARG A 1 272 ? -10.758 -16.078 13.625 1 96.5 272 ARG A CA 1
ATOM 2064 C C . ARG A 1 272 ? -9.414 -15.844 14.312 1 96.5 272 ARG A C 1
ATOM 2066 O O . ARG A 1 272 ? -8.367 -15.836 13.656 1 96.5 272 ARG A O 1
ATOM 2073 N N . PRO A 1 273 ? -9.406 -15.656 15.664 1 97.12 273 PRO A N 1
ATOM 2074 C CA . PRO A 1 273 ? -8.125 -15.469 16.344 1 97.12 273 PRO A CA 1
ATOM 2075 C C . PRO A 1 273 ? -7.18 -16.656 16.156 1 97.12 273 PRO A C 1
ATOM 2077 O O . PRO A 1 273 ? -7.605 -17.812 16.266 1 97.12 273 PRO A O 1
ATOM 2080 N N . LEU A 1 274 ? -5.961 -16.375 15.805 1 97.38 274 LEU A N 1
ATOM 2081 C CA . LEU A 1 274 ? -4.953 -17.422 15.648 1 97.38 274 LEU A CA 1
ATOM 2082 C C . LEU A 1 274 ? -4.293 -17.75 16.984 1 97.38 274 LEU A C 1
ATOM 2084 O O . LEU A 1 274 ? -3.822 -16.844 17.688 1 97.38 274 LEU A O 1
ATOM 2088 N N . ARG A 1 275 ? -4.289 -19.031 17.219 1 95.06 275 ARG A N 1
ATOM 2089 C CA . ARG A 1 275 ? -3.75 -19.531 18.484 1 95.06 275 ARG A CA 1
ATOM 2090 C C . ARG A 1 275 ? -2.799 -20.703 18.234 1 95.06 275 ARG A C 1
ATOM 2092 O O . ARG A 1 275 ? -2.643 -21.156 17.094 1 95.06 275 ARG A O 1
ATOM 2099 N N . SER A 1 276 ? -2.092 -21.094 19.344 1 92.69 276 SER A N 1
ATOM 2100 C CA . SER A 1 276 ? -1.216 -22.266 19.344 1 92.69 276 SER A CA 1
ATOM 2101 C C . SER A 1 276 ? -0.18 -22.172 18.234 1 92.69 276 SER A C 1
ATOM 2103 O O . SER A 1 276 ? -0.111 -23.062 17.375 1 92.69 276 SER A O 1
ATOM 2105 N N . PRO A 1 277 ? 0.626 -21.125 18.406 1 91.19 277 PRO A N 1
ATOM 2106 C CA . PRO A 1 277 ? 0.856 -20.203 19.516 1 91.19 277 PRO A CA 1
ATOM 2107 C C . PRO A 1 277 ? 0.137 -18.875 19.344 1 91.19 277 PRO A C 1
ATOM 2109 O O . PRO A 1 277 ? -0.341 -18.562 18.25 1 91.19 277 PRO A O 1
ATOM 2112 N N . GLU A 1 278 ? 0.046 -18.266 20.469 1 92.69 278 GLU A N 1
ATOM 2113 C CA . GLU A 1 278 ? -0.357 -16.859 20.375 1 92.69 278 GLU A CA 1
ATOM 2114 C C . GLU A 1 278 ? 0.823 -15.977 20 1 92.69 278 GLU A C 1
ATOM 2116 O O . GLU A 1 278 ? 1.865 -16 20.656 1 92.69 278 GLU A O 1
ATOM 2121 N N . LEU A 1 279 ? 0.656 -15.305 18.953 1 93.12 279 LEU A N 1
ATOM 2122 C CA . LEU A 1 279 ? 1.69 -14.398 18.453 1 93.12 279 LEU A CA 1
ATOM 2123 C C . LEU A 1 279 ? 1.323 -12.945 18.734 1 93.12 279 LEU A C 1
ATOM 2125 O O . LEU A 1 279 ? 0.206 -12.516 18.438 1 93.12 279 LEU A O 1
ATOM 2129 N N . VAL A 1 280 ? 2.238 -12.266 19.375 1 93.5 280 VAL A N 1
ATOM 2130 C CA . VAL A 1 280 ? 2.045 -10.852 19.688 1 93.5 280 VAL A CA 1
ATOM 2131 C C . VAL A 1 280 ? 3.25 -10.047 19.203 1 93.5 280 VAL A C 1
ATOM 2133 O O . VAL A 1 280 ? 4.395 -10.461 19.375 1 93.5 280 VAL A O 1
ATOM 2136 N N . THR A 1 281 ? 2.977 -8.977 18.516 1 94.62 281 THR A N 1
ATOM 2137 C CA . THR A 1 281 ? 4.055 -8.117 18.031 1 94.62 281 THR A CA 1
ATOM 2138 C C . THR A 1 281 ? 3.873 -6.691 18.531 1 94.62 281 THR A C 1
ATOM 2140 O O . THR A 1 281 ? 2.824 -6.078 18.328 1 94.62 281 THR A O 1
ATOM 2143 N N . PRO A 1 282 ? 4.875 -6.152 19.234 1 95.31 282 PRO A N 1
ATOM 2144 C CA . PRO A 1 282 ? 4.789 -4.766 19.688 1 95.31 282 PRO A CA 1
ATOM 2145 C C . PRO A 1 282 ? 4.934 -3.75 18.562 1 95.31 282 PRO A C 1
ATOM 2147 O O . PRO A 1 282 ? 5.852 -3.855 17.75 1 95.31 282 PRO A O 1
ATOM 2150 N N . ILE A 1 283 ? 4.051 -2.795 18.547 1 96.75 283 ILE A N 1
ATOM 2151 C CA . ILE A 1 283 ? 4.062 -1.695 17.594 1 96.75 283 ILE A CA 1
ATOM 2152 C C . ILE A 1 283 ? 4.266 -0.372 18.328 1 96.75 283 ILE A C 1
ATOM 2154 O O . ILE A 1 283 ? 3.629 -0.122 19.359 1 96.75 283 ILE A O 1
ATOM 2158 N N . GLY A 1 284 ? 5.145 0.397 17.797 1 96.81 284 GLY A N 1
ATOM 2159 C CA . GLY A 1 284 ? 5.414 1.684 18.422 1 96.81 284 GLY A CA 1
ATOM 2160 C C . GLY A 1 284 ? 5.859 2.742 17.422 1 96.81 284 GLY A C 1
ATOM 2161 O O . GLY A 1 284 ? 6.152 2.436 16.266 1 96.81 284 GLY A O 1
ATOM 2162 N N . PHE A 1 285 ? 5.832 3.973 17.938 1 97.31 285 PHE A N 1
ATOM 2163 C CA . PHE A 1 285 ? 6.41 5.07 17.172 1 97.31 285 PHE A CA 1
ATOM 2164 C C . PHE A 1 285 ? 7.93 5.078 17.297 1 97.31 285 PHE A C 1
ATOM 2166 O O . PHE A 1 285 ? 8.477 4.641 18.312 1 97.31 285 PHE A O 1
ATOM 2173 N N . MET A 1 286 ? 8.578 5.535 16.234 1 95.5 286 MET A N 1
ATOM 2174 C CA . MET A 1 286 ? 10.031 5.68 16.203 1 95.5 286 MET A CA 1
ATOM 2175 C C . MET A 1 286 ? 10.43 7.004 15.562 1 95.5 286 MET A C 1
ATOM 2177 O O . MET A 1 286 ? 9.805 7.441 14.594 1 95.5 286 MET A O 1
ATOM 2181 N N . ALA A 1 287 ? 11.461 7.609 16.062 1 93.75 287 ALA A N 1
ATOM 2182 C CA . ALA A 1 287 ? 12.086 8.797 15.5 1 93.75 287 ALA A CA 1
ATOM 2183 C C . ALA A 1 287 ? 13.594 8.781 15.703 1 93.75 287 ALA A C 1
ATOM 2185 O O . ALA A 1 287 ? 14.102 8 16.516 1 93.75 287 ALA A O 1
ATOM 2186 N N . GLN A 1 288 ? 14.219 9.602 14.891 1 88.56 288 GLN A N 1
ATOM 2187 C CA . GLN A 1 288 ? 15.672 9.688 15.039 1 88.56 288 GLN A CA 1
ATOM 2188 C C . GLN A 1 288 ? 16.047 10.281 16.391 1 88.56 288 GLN A C 1
ATOM 2190 O O . GLN A 1 288 ? 15.453 11.258 16.844 1 88.56 288 GLN A O 1
ATOM 2195 N N . GLN A 1 289 ? 16.984 9.656 17 1 88.25 289 GLN A N 1
ATOM 2196 C CA . GLN A 1 289 ? 17.484 10.148 18.281 1 88.25 289 GLN A CA 1
ATOM 2197 C C . GLN A 1 289 ? 18.531 11.234 18.078 1 88.25 289 GLN A C 1
ATOM 2199 O O . GLN A 1 289 ? 19.297 11.203 17.109 1 88.25 289 GLN A O 1
ATOM 2204 N N . GLY A 1 290 ? 18.562 12.188 18.984 1 81.56 290 GLY A N 1
ATOM 2205 C CA . GLY A 1 290 ? 19.625 13.18 19 1 81.56 290 GLY A CA 1
ATOM 2206 C C . GLY A 1 290 ? 19.344 14.367 18.094 1 81.56 290 GLY A C 1
ATOM 2207 O O . GLY A 1 290 ? 20.156 15.281 17.984 1 81.56 290 GLY A O 1
ATOM 2208 N N . VAL A 1 291 ? 18.328 14.352 17.422 1 78.56 291 VAL A N 1
ATOM 2209 C CA . VAL A 1 291 ? 17.938 15.469 16.578 1 78.56 291 VAL A CA 1
ATOM 2210 C C . VAL A 1 291 ? 16.797 16.25 17.234 1 78.56 291 VAL A C 1
ATOM 2212 O O . VAL A 1 291 ? 15.836 15.648 17.734 1 78.56 291 VAL A O 1
ATOM 2215 N N . ALA A 1 292 ? 16.984 17.531 17.297 1 82.56 292 ALA A N 1
ATOM 2216 C CA . ALA A 1 292 ? 15.93 18.359 17.859 1 82.56 292 ALA A CA 1
ATOM 2217 C C . ALA A 1 292 ? 14.641 18.25 17.047 1 82.56 292 ALA A C 1
ATOM 2219 O O . ALA A 1 292 ? 14.656 18.422 15.828 1 82.56 292 ALA A O 1
ATOM 2220 N N . PRO A 1 293 ? 13.609 17.938 17.719 1 88.88 293 PRO A N 1
ATOM 2221 C CA . PRO A 1 293 ? 12.352 17.828 16.969 1 88.88 293 PRO A CA 1
ATOM 2222 C C . PRO A 1 293 ? 11.828 19.188 16.5 1 88.88 293 PRO A C 1
ATOM 2224 O O . PRO A 1 293 ? 11.969 20.188 17.203 1 88.88 293 PRO A O 1
ATOM 2227 N N . THR A 1 294 ? 11.266 19.219 15.242 1 90.5 294 THR A N 1
ATOM 2228 C CA . THR A 1 294 ? 10.5 20.375 14.797 1 90.5 294 THR A CA 1
ATOM 2229 C C . THR A 1 294 ? 9.25 20.562 15.656 1 90.5 294 THR A C 1
ATOM 2231 O O . THR A 1 294 ? 8.898 19.688 16.438 1 90.5 294 THR A O 1
ATOM 2234 N N . ARG A 1 295 ? 8.594 21.703 15.555 1 92.19 295 ARG A N 1
ATOM 2235 C CA . ARG A 1 295 ? 7.371 21.953 16.312 1 92.19 295 ARG A CA 1
ATOM 2236 C C . ARG A 1 295 ? 6.27 20.969 15.93 1 92.19 295 ARG A C 1
ATOM 2238 O O . ARG A 1 295 ? 5.492 20.531 16.781 1 92.19 295 ARG A O 1
ATOM 2245 N N . ALA A 1 296 ? 6.18 20.625 14.664 1 95.19 296 ALA A N 1
ATOM 2246 C CA . ALA A 1 296 ? 5.195 19.641 14.211 1 95.19 296 ALA A CA 1
ATOM 2247 C C . ALA A 1 296 ? 5.457 18.281 14.828 1 95.19 296 ALA A C 1
ATOM 2249 O O . ALA A 1 296 ? 4.527 17.594 15.25 1 95.19 296 ALA A O 1
ATOM 2250 N N . LEU A 1 297 ? 6.738 17.859 14.852 1 95.69 297 LEU A N 1
ATOM 2251 C CA . LEU A 1 297 ? 7.094 16.578 15.461 1 95.69 297 LEU A CA 1
ATOM 2252 C C . LEU A 1 297 ? 6.809 16.594 16.953 1 95.69 297 LEU A C 1
ATOM 2254 O O . LEU A 1 297 ? 6.348 15.602 17.516 1 95.69 297 LEU A O 1
ATOM 2258 N N . GLN A 1 298 ? 7.082 17.719 17.609 1 95 298 GLN A N 1
ATOM 2259 C CA . GLN A 1 298 ? 6.777 17.859 19.031 1 95 298 GLN A CA 1
ATOM 2260 C C . GLN A 1 298 ? 5.285 17.672 19.297 1 95 298 GLN A C 1
ATOM 2262 O O . GLN A 1 298 ? 4.891 17.016 20.25 1 95 298 GLN A O 1
ATOM 2267 N N . ALA A 1 299 ? 4.48 18.281 18.453 1 96.12 299 ALA A N 1
ATOM 2268 C CA . ALA A 1 299 ? 3.031 18.141 18.578 1 96.12 299 ALA A CA 1
ATOM 2269 C C . ALA A 1 299 ? 2.615 16.672 18.453 1 96.12 299 ALA A C 1
ATOM 2271 O O . ALA A 1 299 ? 1.759 16.203 19.203 1 96.12 299 ALA A O 1
ATOM 2272 N N . ALA A 1 300 ? 3.221 15.969 17.516 1 98 300 ALA A N 1
ATOM 2273 C CA . ALA A 1 300 ? 2.93 14.555 17.312 1 98 300 ALA A CA 1
ATOM 2274 C C . ALA A 1 300 ? 3.361 13.727 18.531 1 98 300 ALA A C 1
ATOM 2276 O O . ALA A 1 300 ? 2.65 12.812 18.938 1 98 300 ALA A O 1
ATOM 2277 N N . LEU A 1 301 ? 4.488 14.07 19.047 1 97 301 LEU A N 1
ATOM 2278 C CA . LEU A 1 301 ? 5.023 13.328 20.188 1 97 301 LEU A CA 1
ATOM 2279 C C . LEU A 1 301 ? 4.172 13.555 21.438 1 97 301 LEU A C 1
ATOM 2281 O O . LEU A 1 301 ? 4.031 12.656 22.266 1 97 301 LEU A O 1
ATOM 2285 N N . GLN A 1 302 ? 3.631 14.703 21.547 1 97.06 302 GLN A N 1
ATOM 2286 C CA . GLN A 1 302 ? 2.691 14.961 22.641 1 97.06 302 GLN A CA 1
ATOM 2287 C C . GLN A 1 302 ? 1.401 14.164 22.453 1 97.06 302 GLN A C 1
ATOM 2289 O O . GLN A 1 302 ? 0.871 13.594 23.406 1 97.06 302 GLN A O 1
ATOM 2294 N N . LEU A 1 303 ? 0.95 14.039 21.234 1 97.69 303 LEU A N 1
ATOM 2295 C CA . LEU A 1 303 ? -0.297 13.359 20.906 1 97.69 303 LEU A CA 1
ATOM 2296 C C . LEU A 1 303 ? -0.167 11.852 21.156 1 97.69 303 LEU A C 1
ATOM 2298 O O . LEU A 1 303 ? -1.125 11.203 21.578 1 97.69 303 LEU A O 1
ATOM 2302 N N . GLN A 1 304 ? 1.016 11.273 20.844 1 96.69 304 GLN A N 1
ATOM 2303 C CA . GLN A 1 304 ? 1.159 9.82 20.891 1 96.69 304 GLN A CA 1
ATOM 2304 C C . GLN A 1 304 ? 0.97 9.297 22.312 1 96.69 304 GLN A C 1
ATOM 2306 O O . GLN A 1 304 ? 0.752 8.102 22.516 1 96.69 304 GLN A O 1
ATOM 2311 N N . ASP A 1 305 ? 1.031 10.219 23.328 1 95.25 305 ASP A N 1
ATOM 2312 C CA . ASP A 1 305 ? 0.841 9.828 24.719 1 95.25 305 ASP A CA 1
ATOM 2313 C C . ASP A 1 305 ? -0.507 10.32 25.25 1 95.25 305 ASP A C 1
ATOM 2315 O O . ASP A 1 305 ? -0.849 10.086 26.406 1 95.25 305 ASP A O 1
ATOM 2319 N N . ALA A 1 306 ? -1.256 10.945 24.469 1 97.06 306 ALA A N 1
ATOM 2320 C CA . ALA A 1 306 ? -2.529 11.523 24.891 1 97.06 306 ALA A CA 1
ATOM 2321 C C . ALA A 1 306 ? -3.59 10.445 25.078 1 97.06 306 ALA A C 1
ATOM 2323 O O . ALA A 1 306 ? -3.582 9.43 24.391 1 97.06 306 ALA A O 1
ATOM 2324 N N . ALA A 1 307 ? -4.562 10.703 25.938 1 96.56 307 ALA A N 1
ATOM 2325 C CA . ALA A 1 307 ? -5.621 9.758 26.281 1 96.56 307 ALA A CA 1
ATOM 2326 C C . ALA A 1 307 ? -6.5 9.469 25.062 1 96.56 307 ALA A C 1
ATOM 2328 O O . ALA A 1 307 ? -6.949 8.336 24.875 1 96.56 307 ALA A O 1
ATOM 2329 N N . GLU A 1 308 ? -6.762 10.414 24.297 1 95.38 308 GLU A N 1
ATOM 2330 C CA . GLU A 1 308 ? -7.637 10.234 23.156 1 95.38 308 GLU A CA 1
ATOM 2331 C C . GLU A 1 308 ? -7.023 9.273 22.141 1 95.38 308 GLU A C 1
ATOM 2333 O O . GLU A 1 308 ? -7.734 8.469 21.531 1 95.38 308 GLU A O 1
ATOM 2338 N N . TRP A 1 309 ? -5.684 9.414 21.969 1 96.75 309 TRP A N 1
ATOM 2339 C CA . TRP A 1 309 ? -5 8.492 21.062 1 96.75 309 TRP A CA 1
ATOM 2340 C C . TRP A 1 309 ? -4.977 7.082 21.641 1 96.75 309 TRP A C 1
ATOM 2342 O O . TRP A 1 309 ? -5.227 6.105 20.938 1 96.75 309 TRP A O 1
ATOM 2352 N N . ARG A 1 310 ? -4.73 6.984 22.891 1 96 310 ARG A N 1
ATOM 2353 C CA . ARG A 1 310 ? -4.711 5.684 23.547 1 96 310 ARG A CA 1
ATOM 2354 C C . ARG A 1 310 ? -6.059 4.984 23.422 1 96 310 ARG A C 1
ATOM 2356 O O . ARG A 1 310 ? -6.121 3.76 23.281 1 96 310 ARG A O 1
ATOM 2363 N N . ALA A 1 311 ? -7.066 5.738 23.5 1 95.44 311 ALA A N 1
ATOM 2364 C CA . ALA A 1 311 ? -8.406 5.18 23.344 1 95.44 311 ALA A CA 1
ATOM 2365 C C . ALA A 1 311 ? -8.586 4.598 21.938 1 95.44 311 ALA A C 1
ATOM 2367 O O . ALA A 1 311 ? -9.234 3.564 21.766 1 95.44 311 ALA A O 1
ATOM 2368 N N . GLN A 1 312 ? -8.039 5.293 20.953 1 94.38 312 GLN A N 1
ATOM 2369 C CA . GLN A 1 312 ? -8.086 4.781 19.594 1 94.38 312 GLN A CA 1
ATOM 2370 C C . GLN A 1 312 ? -7.332 3.463 19.469 1 94.38 312 GLN A C 1
ATOM 2372 O O . GLN A 1 312 ? -7.801 2.531 18.812 1 94.38 312 GLN A O 1
ATOM 2377 N N . CYS A 1 313 ? -6.164 3.4 20.094 1 95.88 313 CYS A N 1
ATOM 2378 C CA . CYS A 1 313 ? -5.375 2.174 20.062 1 95.88 313 CYS A CA 1
ATOM 2379 C C . CYS A 1 313 ? -6.145 1.017 20.688 1 95.88 313 CYS A C 1
ATOM 2381 O O . CYS A 1 313 ? -6.148 -0.092 20.141 1 95.88 313 CYS A O 1
ATOM 2383 N N . LEU A 1 314 ? -6.797 1.27 21.734 1 92.81 314 LEU A N 1
ATOM 2384 C CA . LEU A 1 314 ? -7.547 0.234 22.438 1 92.81 314 LEU A CA 1
ATOM 2385 C C . LEU A 1 314 ? -8.727 -0.247 21.594 1 92.81 314 LEU A C 1
ATOM 2387 O O . LEU A 1 314 ? -9.062 -1.434 21.609 1 92.81 314 LEU A O 1
ATOM 2391 N N . ARG A 1 315 ? -9.281 0.604 20.828 1 92.31 315 ARG A N 1
ATOM 2392 C CA . ARG A 1 315 ? -10.508 0.305 20.094 1 92.31 315 ARG A CA 1
ATOM 2393 C C . ARG A 1 315 ? -10.188 -0.366 18.75 1 92.31 315 ARG A C 1
ATOM 2395 O O . ARG A 1 315 ? -10.977 -1.178 18.266 1 92.31 315 ARG A O 1
ATOM 2402 N N . HIS A 1 316 ? -9.062 -0.061 18.172 1 93.5 316 HIS A N 1
ATOM 2403 C CA . HIS A 1 316 ? -8.906 -0.404 16.766 1 93.5 316 HIS A CA 1
ATOM 2404 C C . HIS A 1 316 ? -7.656 -1.254 16.547 1 93.5 316 HIS A C 1
ATOM 2406 O O . HIS A 1 316 ? -7.348 -1.627 15.406 1 93.5 316 HIS A O 1
ATOM 2412 N N . ALA A 1 317 ? -6.941 -1.582 17.594 1 91.38 317 ALA A N 1
ATOM 2413 C CA . ALA A 1 317 ? -5.742 -2.404 17.438 1 91.38 317 ALA A CA 1
ATOM 2414 C C . ALA A 1 317 ? -5.684 -3.49 18.516 1 91.38 317 ALA A C 1
ATOM 2416 O O . ALA A 1 317 ? -6.5 -3.504 19.438 1 91.38 317 ALA A O 1
ATOM 2417 N N . GLY A 1 318 ? -4.801 -4.379 18.391 1 87.12 318 GLY A N 1
ATOM 2418 C CA . GLY A 1 318 ? -4.547 -5.387 19.406 1 87.12 318 GLY A CA 1
ATOM 2419 C C . GLY A 1 318 ? -5.543 -6.535 19.375 1 87.12 318 GLY A C 1
ATOM 2420 O O . GLY A 1 318 ? -5.844 -7.066 18.297 1 87.12 318 GLY A O 1
ATOM 2421 N N . ALA A 1 319 ? -5.883 -6.957 20.562 1 86.19 319 ALA A N 1
ATOM 2422 C CA . ALA A 1 319 ? -6.812 -8.078 20.688 1 86.19 319 ALA A CA 1
ATOM 2423 C C . ALA A 1 319 ? -8.258 -7.617 20.516 1 86.19 319 ALA A C 1
ATOM 2425 O O . ALA A 1 319 ? -8.844 -7.062 21.438 1 86.19 319 ALA A O 1
ATOM 2426 N N . LEU A 1 320 ? -8.711 -7.883 19.297 1 86.19 320 LEU A N 1
ATOM 2427 C CA . LEU A 1 320 ? -10.07 -7.449 19 1 86.19 320 LEU A CA 1
ATOM 2428 C C . LEU A 1 320 ? -11.07 -8.562 19.312 1 86.19 320 LEU A C 1
ATOM 2430 O O . LEU A 1 320 ? -10.766 -9.742 19.141 1 86.19 320 LEU A O 1
ATOM 2434 N N . LYS A 1 321 ? -12.117 -8.219 19.984 1 75.19 321 LYS A N 1
ATOM 2435 C CA . LYS A 1 321 ? -13.234 -9.125 20.25 1 75.19 321 LYS A CA 1
ATOM 2436 C C . LYS A 1 321 ? -14.562 -8.508 19.812 1 75.19 321 LYS A C 1
ATOM 2438 O O . LYS A 1 321 ? -14.609 -7.336 19.438 1 75.19 321 LYS A O 1
ATOM 2443 N N . ASN A 1 322 ? -15.531 -9.328 19.75 1 68.38 322 ASN A N 1
ATOM 2444 C CA . ASN A 1 322 ? -16.875 -8.906 19.359 1 68.38 322 ASN A CA 1
ATOM 2445 C C . ASN A 1 322 ? -17.328 -7.688 20.156 1 68.38 322 ASN A C 1
ATOM 2447 O O . ASN A 1 322 ? -16.953 -7.52 21.312 1 68.38 322 ASN A O 1
ATOM 2451 N N . MET B 1 1 ? 31.5 -23.141 -9.305 1 56.16 1 MET B N 1
ATOM 2452 C CA . MET B 1 1 ? 30.375 -22.391 -8.734 1 56.16 1 MET B CA 1
ATOM 2453 C C . MET B 1 1 ? 29.219 -22.312 -9.727 1 56.16 1 MET B C 1
ATOM 2455 O O . MET B 1 1 ? 29.438 -22.094 -10.922 1 56.16 1 MET B O 1
ATOM 2459 N N . ASN B 1 2 ? 28.078 -22.844 -9.398 1 78.12 2 ASN B N 1
ATOM 2460 C CA . ASN B 1 2 ? 26.891 -22.828 -10.242 1 78.12 2 ASN B CA 1
ATOM 2461 C C . ASN B 1 2 ? 26.312 -21.422 -10.398 1 78.12 2 ASN B C 1
ATOM 2463 O O . ASN B 1 2 ? 25.828 -20.844 -9.438 1 78.12 2 ASN B O 1
ATOM 2467 N N . LEU B 1 3 ? 26.719 -20.922 -11.594 1 76.06 3 LEU B N 1
ATOM 2468 C CA . LEU B 1 3 ? 26.375 -19.531 -11.906 1 76.06 3 LEU B CA 1
ATOM 2469 C C . LEU B 1 3 ? 24.891 -19.266 -11.68 1 76.06 3 LEU B C 1
ATOM 2471 O O . LEU B 1 3 ? 24.516 -18.25 -11.109 1 76.06 3 LEU B O 1
ATOM 2475 N N . LEU B 1 4 ? 24.125 -20.188 -12.023 1 82.25 4 LEU B N 1
ATOM 2476 C CA . LEU B 1 4 ? 22.688 -20 -11.867 1 82.25 4 LEU B CA 1
ATOM 2477 C C . LEU B 1 4 ? 22.312 -19.906 -10.391 1 82.25 4 LEU B C 1
ATOM 2479 O O . LEU B 1 4 ? 21.422 -19.141 -10.016 1 82.25 4 LEU B O 1
ATOM 2483 N N . THR B 1 5 ? 23.047 -20.688 -9.68 1 86.19 5 THR B N 1
ATOM 2484 C CA . THR B 1 5 ? 22.828 -20.641 -8.242 1 86.19 5 THR B CA 1
ATOM 2485 C C . THR B 1 5 ? 23.203 -19.281 -7.672 1 86.19 5 THR B C 1
ATOM 2487 O O . THR B 1 5 ? 22.469 -18.719 -6.848 1 86.19 5 THR B O 1
ATOM 2490 N N . SER B 1 6 ? 24.25 -18.781 -8.141 1 88.5 6 SER B N 1
ATOM 2491 C CA . SER B 1 6 ? 24.688 -17.453 -7.695 1 88.5 6 SER B CA 1
ATOM 2492 C C . SER B 1 6 ? 23.688 -16.375 -8.125 1 88.5 6 SER B C 1
ATOM 2494 O O . SER B 1 6 ? 23.453 -15.422 -7.387 1 88.5 6 SER B O 1
ATOM 2496 N N . MET B 1 7 ? 23.172 -16.594 -9.289 1 87.75 7 MET B N 1
ATOM 2497 C CA . MET B 1 7 ? 22.172 -15.656 -9.789 1 87.75 7 MET B CA 1
ATOM 2498 C C . MET B 1 7 ? 20.906 -15.695 -8.922 1 87.75 7 MET B C 1
ATOM 2500 O O . MET B 1 7 ? 20.297 -14.656 -8.672 1 87.75 7 MET B O 1
ATOM 2504 N N . ARG B 1 8 ? 20.594 -16.812 -8.461 1 89.88 8 ARG B N 1
ATOM 2505 C CA . ARG B 1 8 ? 19.453 -16.969 -7.551 1 89.88 8 ARG B CA 1
ATOM 2506 C C . ARG B 1 8 ? 19.719 -16.25 -6.23 1 89.88 8 ARG B C 1
ATOM 2508 O O . ARG B 1 8 ? 18.797 -15.664 -5.652 1 89.88 8 ARG B O 1
ATOM 2515 N N . TYR B 1 9 ? 20.969 -16.391 -5.797 1 91.5 9 TYR B N 1
ATOM 2516 C CA . TYR B 1 9 ? 21.328 -15.719 -4.555 1 91.5 9 TYR B CA 1
ATOM 2517 C C . TYR B 1 9 ? 21.219 -14.203 -4.695 1 91.5 9 TYR B C 1
ATOM 2519 O O . TYR B 1 9 ? 20.75 -13.523 -3.785 1 91.5 9 TYR B O 1
ATOM 2527 N N . LEU B 1 10 ? 21.656 -13.75 -5.824 1 90.19 10 LEU B N 1
ATOM 2528 C CA . LEU B 1 10 ? 21.594 -12.312 -6.102 1 90.19 10 LEU B CA 1
ATOM 2529 C C . LEU B 1 10 ? 20.141 -11.844 -6.16 1 90.19 10 LEU B C 1
ATOM 2531 O O . LEU B 1 10 ? 19.797 -10.797 -5.605 1 90.19 10 LEU B O 1
ATOM 2535 N N . ALA B 1 11 ? 19.297 -12.586 -6.809 1 88.75 11 ALA B N 1
ATOM 2536 C CA . ALA B 1 11 ? 17.875 -12.266 -6.914 1 88.75 11 ALA B CA 1
ATOM 2537 C C . ALA B 1 11 ? 17.219 -12.273 -5.539 1 88.75 11 ALA B C 1
ATOM 2539 O O . ALA B 1 11 ? 16.391 -11.414 -5.238 1 88.75 11 ALA B O 1
ATOM 2540 N N . ALA B 1 12 ? 17.562 -13.242 -4.723 1 90.31 12 ALA B N 1
ATOM 2541 C CA . ALA B 1 12 ? 17.016 -13.344 -3.373 1 90.31 12 ALA B CA 1
ATOM 2542 C C . ALA B 1 12 ? 17.422 -12.133 -2.533 1 90.31 12 ALA B C 1
ATOM 2544 O O . ALA B 1 12 ? 16.594 -11.594 -1.777 1 90.31 12 ALA B O 1
ATOM 2545 N N . LEU B 1 13 ? 18.656 -11.75 -2.676 1 89.38 13 LEU B N 1
ATOM 2546 C CA . LEU B 1 13 ? 19.125 -10.586 -1.936 1 89.38 13 LEU B CA 1
ATOM 2547 C C . LEU B 1 13 ? 18.375 -9.328 -2.367 1 89.38 13 LEU B C 1
ATOM 2549 O O . LEU B 1 13 ? 18.062 -8.469 -1.539 1 89.38 13 LEU B O 1
ATOM 2553 N N . ASN B 1 14 ? 18.156 -9.242 -3.609 1 85.06 14 ASN B N 1
ATOM 2554 C CA . ASN B 1 14 ? 17.375 -8.117 -4.125 1 85.06 14 ASN B CA 1
ATOM 2555 C C . ASN B 1 14 ? 15.961 -8.102 -3.564 1 85.06 14 ASN B C 1
ATOM 2557 O O . ASN B 1 14 ? 15.414 -7.039 -3.254 1 85.06 14 ASN B O 1
ATOM 2561 N N . GLU B 1 15 ? 15.414 -9.258 -3.479 1 83 15 GLU B N 1
ATOM 2562 C CA . GLU B 1 15 ? 14.023 -9.422 -3.062 1 83 15 GLU B CA 1
ATOM 2563 C C . GLU B 1 15 ? 13.859 -9.172 -1.565 1 83 15 GLU B C 1
ATOM 2565 O O . GLU B 1 15 ? 12.906 -8.516 -1.139 1 83 15 GLU B O 1
ATOM 2570 N N . HIS B 1 16 ? 14.789 -9.719 -0.781 1 82.94 16 HIS B N 1
ATOM 2571 C CA . HIS B 1 16 ? 14.633 -9.711 0.668 1 82.94 16 HIS B CA 1
ATOM 2572 C C . HIS B 1 16 ? 15.375 -8.531 1.294 1 82.94 16 HIS B C 1
ATOM 2574 O O . HIS B 1 16 ? 15.125 -8.18 2.451 1 82.94 16 HIS B O 1
ATOM 2580 N N . ARG B 1 17 ? 16.328 -8 0.629 1 80.31 17 ARG B N 1
ATOM 2581 C CA . ARG B 1 17 ? 17.141 -6.859 1.039 1 80.31 17 ARG B CA 1
ATOM 2582 C C . ARG B 1 17 ? 17.828 -7.129 2.367 1 80.31 17 ARG B C 1
ATOM 2584 O O . ARG B 1 17 ? 17.922 -6.242 3.219 1 80.31 17 ARG B O 1
ATOM 2591 N N . HIS B 1 18 ? 18.078 -8.352 2.66 1 82.5 18 HIS B N 1
ATOM 2592 C CA . HIS B 1 18 ? 18.734 -8.828 3.877 1 82.5 18 HIS B CA 1
ATOM 2593 C C . HIS B 1 18 ? 19.469 -10.133 3.631 1 82.5 18 HIS B C 1
ATOM 2595 O O . HIS B 1 18 ? 18.875 -11.125 3.211 1 82.5 18 HIS B O 1
ATOM 2601 N N . PHE B 1 19 ? 20.766 -10.172 4.012 1 87.19 19 PHE B N 1
ATOM 2602 C CA . PHE B 1 19 ? 21.609 -11.328 3.715 1 87.19 19 PHE B CA 1
ATOM 2603 C C . PHE B 1 19 ? 21.062 -12.578 4.41 1 87.19 19 PHE B C 1
ATOM 2605 O O . PHE B 1 19 ? 20.938 -13.633 3.791 1 87.19 19 PHE B O 1
ATOM 2612 N N . GLY B 1 20 ? 20.688 -12.383 5.625 1 86.69 20 GLY B N 1
ATOM 2613 C CA . GLY B 1 20 ? 20.203 -13.523 6.379 1 86.69 20 GLY B CA 1
ATOM 2614 C C . GLY B 1 20 ? 18.906 -14.078 5.84 1 86.69 20 GLY B C 1
ATOM 2615 O O . GLY B 1 20 ? 18.766 -15.289 5.652 1 86.69 20 GLY B O 1
ATOM 2616 N N . ARG B 1 21 ? 18.016 -13.258 5.523 1 85.62 21 ARG B N 1
ATOM 2617 C CA . ARG B 1 21 ? 16.719 -13.68 5.008 1 85.62 21 ARG B CA 1
ATOM 2618 C C . ARG B 1 21 ? 16.844 -14.258 3.604 1 85.62 21 ARG B C 1
ATOM 2620 O O . ARG B 1 21 ? 16.172 -15.227 3.258 1 85.62 21 ARG B O 1
ATOM 2627 N N . ALA B 1 22 ? 17.688 -13.578 2.863 1 90 22 ALA B N 1
ATOM 2628 C CA . ALA B 1 22 ? 17.953 -14.102 1.522 1 90 22 ALA B CA 1
ATOM 2629 C C . ALA B 1 22 ? 18.531 -15.508 1.582 1 90 22 ALA B C 1
ATOM 2631 O O . ALA B 1 22 ? 18.141 -16.391 0.817 1 90 22 ALA B O 1
ATOM 2632 N N . ALA B 1 23 ? 19.438 -15.719 2.529 1 91.19 23 ALA B N 1
ATOM 2633 C CA . ALA B 1 23 ? 20.062 -17.031 2.695 1 91.19 23 ALA B CA 1
ATOM 2634 C C . ALA B 1 23 ? 19.031 -18.078 3.107 1 91.19 23 ALA B C 1
ATOM 2636 O O . ALA B 1 23 ? 19 -19.188 2.555 1 91.19 23 ALA B O 1
ATOM 2637 N N . LEU B 1 24 ? 18.172 -17.688 3.986 1 85.31 24 LEU B N 1
ATOM 2638 C CA . LEU B 1 24 ? 17.125 -18.594 4.449 1 85.31 24 LEU B CA 1
ATOM 2639 C C . LEU B 1 24 ? 16.188 -18.969 3.305 1 85.31 24 LEU B C 1
ATOM 2641 O O . LEU B 1 24 ? 15.789 -20.125 3.182 1 85.31 24 LEU B O 1
ATOM 2645 N N . ALA B 1 25 ? 15.945 -18.047 2.502 1 84.94 25 ALA B N 1
ATOM 2646 C CA . ALA B 1 25 ? 15.062 -18.266 1.361 1 84.94 25 ALA B CA 1
ATOM 2647 C C . ALA B 1 25 ? 15.695 -19.234 0.364 1 84.94 25 ALA B C 1
ATOM 2649 O O . ALA B 1 25 ? 14.984 -19.969 -0.337 1 84.94 25 ALA B O 1
ATOM 2650 N N . CYS B 1 26 ? 16.969 -19.203 0.342 1 89.75 26 CYS B N 1
ATOM 2651 C CA . CYS B 1 26 ? 17.703 -20.078 -0.569 1 89.75 26 CYS B CA 1
ATOM 2652 C C . CYS B 1 26 ? 18.109 -21.375 0.125 1 89.75 26 CYS B C 1
ATOM 2654 O O . CYS B 1 26 ? 18.797 -22.219 -0.461 1 89.75 26 CYS B O 1
ATOM 2656 N N . HIS B 1 27 ? 17.688 -21.453 1.399 1 87.94 27 HIS B N 1
ATOM 2657 C CA . HIS B 1 27 ? 17.938 -22.656 2.193 1 87.94 27 HIS B CA 1
ATOM 2658 C C . HIS B 1 27 ? 19.438 -22.875 2.383 1 87.94 27 HIS B C 1
ATOM 2660 O O . HIS B 1 27 ? 19.922 -24 2.258 1 87.94 27 HIS B O 1
ATOM 2666 N N . ILE B 1 28 ? 20.188 -21.844 2.586 1 90.75 28 ILE B N 1
ATOM 2667 C CA . ILE B 1 28 ? 21.609 -21.906 2.9 1 90.75 28 ILE B CA 1
ATOM 2668 C C . ILE B 1 28 ? 21.922 -20.953 4.055 1 90.75 28 ILE B C 1
ATOM 2670 O O . ILE B 1 28 ? 21.031 -20.297 4.59 1 90.75 28 ILE B O 1
ATOM 2674 N N . THR B 1 29 ? 23.094 -21.062 4.516 1 91.38 29 THR B N 1
ATOM 2675 C CA . THR B 1 29 ? 23.5 -20.172 5.598 1 91.38 29 THR B CA 1
ATOM 2676 C C . THR B 1 29 ? 23.906 -18.812 5.059 1 91.38 29 THR B C 1
ATOM 2678 O O . THR B 1 29 ? 24.234 -18.672 3.877 1 91.38 29 THR B O 1
ATOM 2681 N N . GLN B 1 30 ? 23.797 -17.828 5.918 1 91.12 30 GLN B N 1
ATOM 2682 C CA . GLN B 1 30 ? 24.156 -16.469 5.52 1 91.12 30 GLN B CA 1
ATOM 2683 C C . GLN B 1 30 ? 25.609 -16.406 5.059 1 91.12 30 GLN B C 1
ATOM 2685 O O . GLN B 1 30 ? 25.906 -15.766 4.047 1 91.12 30 GLN B O 1
ATOM 2690 N N . PRO B 1 31 ? 26.562 -17.094 5.695 1 92 31 PRO B N 1
ATOM 2691 C CA . PRO B 1 31 ? 27.938 -17.062 5.191 1 92 31 PRO B CA 1
ATOM 2692 C C . PRO B 1 31 ? 28.078 -17.688 3.805 1 92 31 PRO B C 1
ATOM 2694 O O . PRO B 1 31 ? 28.844 -17.188 2.971 1 92 31 PRO B O 1
ATOM 2697 N N . ALA B 1 32 ? 27.312 -18.688 3.582 1 90.38 32 ALA B N 1
ATOM 2698 C CA . ALA B 1 32 ? 27.359 -19.344 2.275 1 90.38 32 ALA B CA 1
ATOM 2699 C C . ALA B 1 32 ? 26.875 -18.391 1.176 1 90.38 32 ALA B C 1
ATOM 2701 O O . ALA B 1 32 ? 27.5 -18.312 0.11 1 90.38 32 ALA B O 1
ATOM 2702 N N . LEU B 1 33 ? 25.797 -17.688 1.458 1 92.44 33 LEU B N 1
ATOM 2703 C CA . LEU B 1 33 ? 25.281 -16.719 0.488 1 92.44 33 LEU B CA 1
ATOM 2704 C C . LEU B 1 33 ? 26.297 -15.586 0.268 1 92.44 33 LEU B C 1
ATOM 2706 O O . LEU B 1 33 ? 26.562 -15.211 -0.873 1 92.44 33 LEU B O 1
ATOM 2710 N N . SER B 1 34 ? 26.797 -15.078 1.35 1 92.12 34 SER B N 1
ATOM 2711 C CA . SER B 1 34 ? 27.75 -13.984 1.27 1 92.12 34 SER B CA 1
ATOM 2712 C C . SER B 1 34 ? 29 -14.383 0.488 1 92.12 34 SER B C 1
ATOM 2714 O O . SER B 1 34 ? 29.5 -13.625 -0.345 1 92.12 34 SER B O 1
ATOM 2716 N N . ASN B 1 35 ? 29.469 -15.578 0.726 1 90.31 35 ASN B N 1
ATOM 2717 C CA . ASN B 1 35 ? 30.641 -16.094 0.032 1 90.31 35 ASN B CA 1
ATOM 2718 C C . ASN B 1 35 ? 30.375 -16.281 -1.459 1 90.31 35 ASN B C 1
ATOM 2720 O O . ASN B 1 35 ? 31.25 -15.992 -2.289 1 90.31 35 ASN B O 1
ATOM 2724 N N . ALA B 1 36 ? 29.25 -16.812 -1.716 1 89.81 36 ALA B N 1
ATOM 2725 C CA . ALA B 1 36 ? 28.891 -17.031 -3.113 1 89.81 36 ALA B CA 1
ATOM 2726 C C . ALA B 1 36 ? 28.859 -15.703 -3.881 1 89.81 36 ALA B C 1
ATOM 2728 O O . ALA B 1 36 ? 29.297 -15.633 -5.027 1 89.81 36 ALA B O 1
ATOM 2729 N N . LEU B 1 37 ? 28.344 -14.688 -3.262 1 91.56 37 LEU B N 1
ATOM 2730 C CA . LEU B 1 37 ? 28.25 -13.383 -3.904 1 91.56 37 LEU B CA 1
ATOM 2731 C C . LEU B 1 37 ? 29.641 -12.758 -4.055 1 91.56 37 LEU B C 1
ATOM 2733 O O . LEU B 1 37 ? 29.906 -12.086 -5.051 1 91.56 37 LEU B O 1
ATOM 2737 N N . ARG B 1 38 ? 30.531 -12.953 -3.127 1 90.38 38 ARG B N 1
ATOM 2738 C CA . ARG B 1 38 ? 31.922 -12.5 -3.238 1 90.38 38 ARG B CA 1
ATOM 2739 C C . ARG B 1 38 ? 32.625 -13.203 -4.383 1 90.38 38 ARG B C 1
ATOM 2741 O O . ARG B 1 38 ? 33.406 -12.578 -5.121 1 90.38 38 ARG B O 1
ATOM 2748 N N . ALA B 1 39 ? 32.344 -14.461 -4.438 1 88.44 39 ALA B N 1
ATOM 2749 C CA . ALA B 1 39 ? 32.938 -15.234 -5.523 1 88.44 39 ALA B CA 1
ATOM 2750 C C . ALA B 1 39 ? 32.438 -14.734 -6.883 1 88.44 39 ALA B C 1
ATOM 2752 O O . ALA B 1 39 ? 33.219 -14.688 -7.844 1 88.44 39 ALA B O 1
ATOM 2753 N N . LEU B 1 40 ? 31.203 -14.461 -6.941 1 87.94 40 LEU B N 1
ATOM 2754 C CA . LEU B 1 40 ? 30.625 -13.906 -8.164 1 87.94 40 LEU B CA 1
ATOM 2755 C C . LEU B 1 40 ? 31.297 -12.594 -8.539 1 87.94 40 LEU B C 1
ATOM 2757 O O . LEU B 1 40 ? 31.562 -12.336 -9.711 1 87.94 40 LEU B O 1
ATOM 2761 N N . GLU B 1 41 ? 31.469 -11.734 -7.535 1 91.75 41 GLU B N 1
ATOM 2762 C CA . GLU B 1 41 ? 32.156 -10.469 -7.742 1 91.75 41 GLU B CA 1
ATOM 2763 C C . GLU B 1 41 ? 33.594 -10.688 -8.273 1 91.75 41 GLU B C 1
ATOM 2765 O O . GLU B 1 41 ? 34.031 -9.984 -9.172 1 91.75 41 GLU B O 1
ATOM 2770 N N . GLU B 1 42 ? 34.281 -11.656 -7.742 1 86.5 42 GLU B N 1
ATOM 2771 C CA . GLU B 1 42 ? 35.625 -12 -8.195 1 86.5 42 GLU B CA 1
ATOM 2772 C C . GLU B 1 42 ? 35.625 -12.5 -9.633 1 86.5 42 GLU B C 1
ATOM 2774 O O . GLU B 1 42 ? 36.469 -12.125 -10.438 1 86.5 42 GLU B O 1
ATOM 2779 N N . GLU B 1 43 ? 34.688 -13.312 -9.867 1 82.69 43 GLU B N 1
ATOM 2780 C CA . GLU B 1 43 ? 34.594 -13.883 -11.203 1 82.69 43 GLU B CA 1
ATOM 2781 C C . GLU B 1 43 ? 34.375 -12.797 -12.25 1 82.69 43 GLU B C 1
ATOM 2783 O O . GLU B 1 43 ? 34.938 -12.852 -13.336 1 82.69 43 GLU B O 1
ATOM 2788 N N . PHE B 1 44 ? 33.531 -11.875 -11.914 1 87.25 44 PHE B N 1
ATOM 2789 C CA . PHE B 1 44 ? 33.188 -10.828 -12.867 1 87.25 44 PHE B CA 1
ATOM 2790 C C . PHE B 1 44 ? 34.156 -9.656 -12.75 1 87.25 44 PHE B C 1
ATOM 2792 O O . PHE B 1 44 ? 34.188 -8.766 -13.602 1 87.25 44 PHE B O 1
ATOM 2799 N N . GLY B 1 45 ? 34.906 -9.609 -11.711 1 85.81 45 GLY B N 1
ATOM 2800 C CA . GLY B 1 45 ? 35.906 -8.578 -11.523 1 85.81 45 GLY B CA 1
ATOM 2801 C C . GLY B 1 45 ? 35.312 -7.238 -11.125 1 85.81 45 GLY B C 1
ATOM 2802 O O . GLY B 1 45 ? 35.844 -6.188 -11.492 1 85.81 45 GLY B O 1
ATOM 2803 N N . THR B 1 46 ? 34.188 -7.273 -10.523 1 88.69 46 THR B N 1
ATOM 2804 C CA . THR B 1 46 ? 33.531 -6.035 -10.109 1 88.69 46 THR B CA 1
ATOM 2805 C C . THR B 1 46 ? 32.781 -6.227 -8.797 1 88.69 46 THR B C 1
ATOM 2807 O O . THR B 1 46 ? 32.375 -7.344 -8.461 1 88.69 46 THR B O 1
ATOM 2810 N N . VAL B 1 47 ? 32.688 -5.117 -8.109 1 90.56 47 VAL B N 1
ATOM 2811 C CA . VAL B 1 47 ? 31.859 -5.129 -6.898 1 90.56 47 VAL B CA 1
ATOM 2812 C C . VAL B 1 47 ? 30.375 -5.02 -7.266 1 90.56 47 VAL B C 1
ATOM 2814 O O . VAL B 1 47 ? 29.984 -4.141 -8.039 1 90.56 47 VAL B O 1
ATOM 2817 N N . ILE B 1 48 ? 29.609 -5.953 -6.762 1 90 48 ILE B N 1
ATOM 2818 C CA . ILE B 1 48 ? 28.203 -6.043 -7.129 1 90 48 ILE B CA 1
ATOM 2819 C C . ILE B 1 48 ? 27.344 -5.488 -6 1 90 48 ILE B C 1
ATOM 2821 O O . ILE B 1 48 ? 26.422 -4.691 -6.238 1 90 48 ILE B O 1
ATOM 2825 N N . VAL B 1 49 ? 27.703 -5.902 -4.77 1 90.44 49 VAL B N 1
ATOM 2826 C CA . VAL B 1 49 ? 26.875 -5.566 -3.617 1 90.44 49 VAL B CA 1
ATOM 2827 C C . VAL B 1 49 ? 27.562 -4.492 -2.779 1 90.44 49 VAL B C 1
ATOM 2829 O O . VAL B 1 49 ? 28.75 -4.59 -2.5 1 90.44 49 VAL B O 1
ATOM 2832 N N . ARG B 1 50 ? 26.75 -3.436 -2.514 1 83.94 50 ARG B N 1
ATOM 2833 C CA . ARG B 1 50 ? 27.25 -2.451 -1.558 1 83.94 50 ARG B CA 1
ATOM 2834 C C . ARG B 1 50 ? 27.109 -2.953 -0.126 1 83.94 50 ARG B C 1
ATOM 2836 O O . ARG B 1 50 ? 25.984 -3.221 0.332 1 83.94 50 ARG B O 1
ATOM 2843 N N . ARG B 1 51 ? 28.266 -3.268 0.417 1 74.06 51 ARG B N 1
ATOM 2844 C CA . ARG B 1 51 ? 28.25 -3.832 1.763 1 74.06 51 ARG B CA 1
ATOM 2845 C C . ARG B 1 51 ? 28.625 -2.779 2.803 1 74.06 51 ARG B C 1
ATOM 2847 O O . ARG B 1 51 ? 29.609 -2.055 2.639 1 74.06 51 ARG B O 1
ATOM 2854 N N . GLY B 1 52 ? 27.594 -2.256 3.486 1 61.56 52 GLY B N 1
ATOM 2855 C CA . GLY B 1 52 ? 27.844 -1.514 4.711 1 61.56 52 GLY B CA 1
ATOM 2856 C C . GLY B 1 52 ? 27.641 -2.346 5.965 1 61.56 52 GLY B C 1
ATOM 2857 O O . GLY B 1 52 ? 28.125 -3.48 6.043 1 61.56 52 GLY B O 1
ATOM 2858 N N . ARG B 1 53 ? 27.109 -1.786 6.977 1 58.22 53 ARG B N 1
ATOM 2859 C CA . ARG B 1 53 ? 26.672 -2.549 8.141 1 58.22 53 ARG B CA 1
ATOM 2860 C C . ARG B 1 53 ? 25.531 -3.494 7.781 1 58.22 53 ARG B C 1
ATOM 2862 O O . ARG B 1 53 ? 25.406 -4.57 8.367 1 58.22 53 ARG B O 1
ATOM 2869 N N . SER B 1 54 ? 24.766 -3.15 6.836 1 68.06 54 SER B N 1
ATOM 2870 C CA . SER B 1 54 ? 23.672 -3.914 6.266 1 68.06 54 SER B CA 1
ATOM 2871 C C . SER B 1 54 ? 23.609 -3.754 4.75 1 68.06 54 SER B C 1
ATOM 2873 O O . SER B 1 54 ? 24.422 -3.033 4.164 1 68.06 54 SER B O 1
ATOM 2875 N N . PHE B 1 55 ? 22.906 -4.711 4.094 1 76.44 55 PHE B N 1
ATOM 2876 C CA . PHE B 1 55 ? 22.719 -4.59 2.65 1 76.44 55 PHE B CA 1
ATOM 2877 C C . PHE B 1 55 ? 22.312 -3.17 2.271 1 76.44 55 PHE B C 1
ATOM 2879 O O . PHE B 1 55 ? 21.312 -2.648 2.779 1 76.44 55 PHE B O 1
ATOM 2886 N N . ALA B 1 56 ? 23.125 -2.512 1.547 1 74 56 ALA B N 1
ATOM 2887 C CA . ALA B 1 56 ? 22.891 -1.121 1.167 1 74 56 ALA B CA 1
ATOM 2888 C C . ALA B 1 56 ? 22.609 -1.002 -0.326 1 74 56 ALA B C 1
ATOM 2890 O O . ALA B 1 56 ? 22.984 -0.012 -0.961 1 74 56 ALA B O 1
ATOM 2891 N N . GLY B 1 57 ? 22.172 -2.043 -0.882 1 83.12 57 GLY B N 1
ATOM 2892 C CA . GLY B 1 57 ? 21.844 -2.004 -2.295 1 83.12 57 GLY B CA 1
ATOM 2893 C C . GLY B 1 57 ? 22.953 -2.504 -3.191 1 83.12 57 GLY B C 1
ATOM 2894 O O . GLY B 1 57 ? 23.844 -3.221 -2.736 1 83.12 57 GLY B O 1
ATOM 2895 N N . PHE B 1 58 ? 22.875 -2.246 -4.473 1 86.12 58 PHE B N 1
ATOM 2896 C CA . PHE B 1 58 ? 23.812 -2.721 -5.477 1 86.12 58 PHE B CA 1
ATOM 2897 C C . PHE B 1 58 ? 24.594 -1.558 -6.074 1 86.12 58 PHE B C 1
ATOM 2899 O O . PHE B 1 58 ? 24.125 -0.417 -6.062 1 86.12 58 PHE B O 1
ATOM 2906 N N . THR B 1 59 ? 25.812 -1.818 -6.527 1 82.44 59 THR B N 1
ATOM 2907 C CA . THR B 1 59 ? 26.562 -0.873 -7.355 1 82.44 59 THR B CA 1
ATOM 2908 C C . THR B 1 59 ? 25.938 -0.754 -8.742 1 82.44 59 THR B C 1
ATOM 2910 O O . THR B 1 59 ? 25.062 -1.557 -9.109 1 82.44 59 THR B O 1
ATOM 2913 N N . PRO B 1 60 ? 26.344 0.271 -9.453 1 78.06 60 PRO B N 1
ATOM 2914 C CA . PRO B 1 60 ? 25.859 0.348 -10.828 1 78.06 60 PRO B CA 1
ATOM 2915 C C . PRO B 1 60 ? 26.141 -0.92 -11.633 1 78.06 60 PRO B C 1
ATOM 2917 O O . PRO B 1 60 ? 25.281 -1.381 -12.391 1 78.06 60 PRO B O 1
ATOM 2920 N N . GLU B 1 61 ? 27.312 -1.386 -11.484 1 82.75 61 GLU B N 1
ATOM 2921 C CA . GLU B 1 61 ? 27.656 -2.664 -12.102 1 82.75 61 GLU B CA 1
ATOM 2922 C C . GLU B 1 61 ? 26.797 -3.795 -11.547 1 82.75 61 GLU B C 1
ATOM 2924 O O . GLU B 1 61 ? 26.406 -4.699 -12.289 1 82.75 61 GLU B O 1
ATOM 2929 N N . GLY B 1 62 ? 26.531 -3.695 -10.297 1 87.94 62 GLY B N 1
ATOM 2930 C CA . GLY B 1 62 ? 25.672 -4.676 -9.664 1 87.94 62 GLY B CA 1
ATOM 2931 C C . GLY B 1 62 ? 24.266 -4.684 -10.234 1 87.94 62 GLY B C 1
ATOM 2932 O O . GLY B 1 62 ? 23.672 -5.75 -10.406 1 87.94 62 GLY B O 1
ATOM 2933 N N . ASP B 1 63 ? 23.844 -3.568 -10.555 1 83.38 63 ASP B N 1
ATOM 2934 C CA . ASP B 1 63 ? 22.531 -3.451 -11.18 1 83.38 63 ASP B CA 1
ATOM 2935 C C . ASP B 1 63 ? 22.5 -4.152 -12.539 1 83.38 63 ASP B C 1
ATOM 2937 O O . ASP B 1 63 ? 21.5 -4.773 -12.898 1 83.38 63 ASP B O 1
ATOM 2941 N N . GLN B 1 64 ? 23.531 -4.059 -13.219 1 80.69 64 GLN B N 1
ATOM 2942 C CA . GLN B 1 64 ? 23.641 -4.723 -14.516 1 80.69 64 GLN B CA 1
ATOM 2943 C C . GLN B 1 64 ? 23.656 -6.238 -14.352 1 80.69 64 GLN B C 1
ATOM 2945 O O . GLN B 1 64 ? 23 -6.961 -15.109 1 80.69 64 GLN B O 1
ATOM 2950 N N . VAL B 1 65 ? 24.406 -6.637 -13.406 1 85.12 65 VAL B N 1
ATOM 2951 C CA . VAL B 1 65 ? 24.484 -8.07 -13.141 1 85.12 65 VAL B CA 1
ATOM 2952 C C . VAL B 1 65 ? 23.125 -8.586 -12.695 1 85.12 65 VAL B C 1
ATOM 2954 O O . VAL B 1 65 ? 22.688 -9.664 -13.117 1 85.12 65 VAL B O 1
ATOM 2957 N N . LEU B 1 66 ? 22.484 -7.781 -11.891 1 88.25 66 LEU B N 1
ATOM 2958 C CA . LEU B 1 66 ? 21.156 -8.164 -11.414 1 88.25 66 LEU B CA 1
ATOM 2959 C C . LEU B 1 66 ? 20.172 -8.281 -12.578 1 88.25 66 LEU B C 1
ATOM 2961 O O . LEU B 1 66 ? 19.391 -9.234 -12.633 1 88.25 66 LEU B O 1
ATOM 2965 N N . ALA B 1 67 ? 20.234 -7.395 -13.469 1 80.12 67 ALA B N 1
ATOM 2966 C CA . ALA B 1 67 ? 19.359 -7.441 -14.641 1 80.12 67 ALA B CA 1
ATOM 2967 C C . ALA B 1 67 ? 19.578 -8.727 -15.43 1 80.12 67 ALA B C 1
ATOM 2969 O O . ALA B 1 67 ? 18.609 -9.367 -15.859 1 80.12 67 ALA B O 1
ATOM 2970 N N . THR B 1 68 ? 20.781 -9.055 -15.555 1 79.56 68 THR B N 1
ATOM 2971 C CA . THR B 1 68 ? 21.125 -10.289 -16.25 1 79.56 68 THR B CA 1
ATOM 2972 C C . THR B 1 68 ? 20.641 -11.508 -15.469 1 79.56 68 THR B C 1
ATOM 2974 O O . THR B 1 68 ? 20.125 -12.461 -16.047 1 79.56 68 THR B O 1
ATOM 2977 N N . ALA B 1 69 ? 20.891 -11.445 -14.203 1 86.19 69 ALA B N 1
ATOM 2978 C CA . ALA B 1 69 ? 20.438 -12.539 -13.336 1 86.19 69 ALA B CA 1
ATOM 2979 C C . ALA B 1 69 ? 18.938 -12.758 -13.469 1 86.19 69 ALA B C 1
ATOM 2981 O O . ALA B 1 69 ? 18.469 -13.891 -13.648 1 86.19 69 ALA B O 1
ATOM 2982 N N . LEU B 1 70 ? 18.234 -11.742 -13.453 1 82.94 70 LEU B N 1
ATOM 2983 C CA . LEU B 1 70 ? 16.781 -11.812 -13.539 1 82.94 70 LEU B CA 1
ATOM 2984 C C . LEU B 1 70 ? 16.344 -12.359 -14.891 1 82.94 70 LEU B C 1
ATOM 2986 O O . LEU B 1 70 ? 15.422 -13.172 -14.969 1 82.94 70 LEU B O 1
ATOM 2990 N N . ALA B 1 71 ? 17.016 -12 -15.914 1 77.62 71 ALA B N 1
ATOM 2991 C CA . ALA B 1 71 ? 16.703 -12.516 -17.25 1 77.62 71 ALA B CA 1
ATOM 2992 C C . ALA B 1 71 ? 16.969 -14.023 -17.328 1 77.62 71 ALA B C 1
ATOM 2994 O O . ALA B 1 71 ? 16.172 -14.766 -17.906 1 77.62 71 ALA B O 1
ATOM 2995 N N . MET B 1 72 ? 18.047 -14.414 -16.734 1 80.38 72 MET B N 1
ATOM 2996 C CA . MET B 1 72 ? 18.406 -15.828 -16.719 1 80.38 72 MET B CA 1
ATOM 2997 C C . MET B 1 72 ? 17.375 -16.641 -15.945 1 80.38 72 MET B C 1
ATOM 2999 O O . MET B 1 72 ? 16.953 -17.703 -16.391 1 80.38 72 MET B O 1
ATOM 3003 N N . LEU B 1 73 ? 17.047 -16.109 -14.906 1 85.69 73 LEU B N 1
ATOM 3004 C CA . LEU B 1 73 ? 16.109 -16.812 -14.055 1 85.69 73 LEU B CA 1
ATOM 3005 C C . LEU B 1 73 ? 14.727 -16.875 -14.703 1 85.69 73 LEU B C 1
ATOM 3007 O O . LEU B 1 73 ? 14 -17.859 -14.555 1 85.69 73 LEU B O 1
ATOM 3011 N N . ARG B 1 74 ? 14.422 -15.898 -15.383 1 83 74 ARG B N 1
ATOM 3012 C CA . ARG B 1 74 ? 13.164 -15.883 -16.125 1 83 74 ARG B CA 1
ATOM 3013 C C . ARG B 1 74 ? 13.172 -16.938 -17.234 1 83 74 ARG B C 1
ATOM 3015 O O . ARG B 1 74 ? 12.156 -17.594 -17.469 1 83 74 ARG B O 1
ATOM 3022 N N . ALA B 1 75 ? 14.242 -17.016 -17.906 1 80.06 75 ALA B N 1
ATOM 3023 C CA . ALA B 1 75 ? 14.359 -18.047 -18.953 1 80.06 75 ALA B CA 1
ATOM 3024 C C . ALA B 1 75 ? 14.211 -19.438 -18.359 1 80.06 75 ALA B C 1
ATOM 3026 O O . ALA B 1 75 ? 13.539 -20.297 -18.938 1 80.06 75 ALA B O 1
ATOM 3027 N N . GLU B 1 76 ? 14.82 -19.578 -17.297 1 80.12 76 GLU B N 1
ATOM 3028 C CA . GLU B 1 76 ? 14.688 -20.844 -16.594 1 80.12 76 GLU B CA 1
ATOM 3029 C C . GLU B 1 76 ? 13.234 -21.109 -16.203 1 80.12 76 GLU B C 1
ATOM 3031 O O . GLU B 1 76 ? 12.727 -22.219 -16.391 1 80.12 76 GLU B O 1
ATOM 3036 N N . GLU B 1 77 ? 12.648 -20.109 -15.609 1 84.75 77 GLU B N 1
ATOM 3037 C CA . GLU B 1 77 ? 11.25 -20.219 -15.219 1 84.75 77 GLU B CA 1
ATOM 3038 C C . GLU B 1 77 ? 10.359 -20.531 -16.422 1 84.75 77 GLU B C 1
ATOM 3040 O O . GLU B 1 77 ? 9.453 -21.359 -16.328 1 84.75 77 GLU B O 1
ATOM 3045 N N . GLY B 1 78 ? 10.641 -19.906 -17.484 1 84 78 GLY B N 1
ATOM 3046 C CA . GLY B 1 78 ? 9.914 -20.203 -18.703 1 84 78 GLY B CA 1
ATOM 3047 C C . GLY B 1 78 ? 10.031 -21.656 -19.141 1 84 78 GLY B C 1
ATOM 3048 O O . GLY B 1 78 ? 9.039 -22.281 -19.516 1 84 78 GLY B O 1
ATOM 3049 N N . LEU B 1 79 ? 11.188 -22.141 -19.031 1 78.75 79 LEU B N 1
ATOM 3050 C CA . LEU B 1 79 ? 11.422 -23.531 -19.375 1 78.75 79 LEU B CA 1
ATOM 3051 C C . LEU B 1 79 ? 10.656 -24.453 -18.438 1 78.75 79 LEU B C 1
ATOM 3053 O O . LEU B 1 79 ? 10.016 -25.406 -18.891 1 78.75 79 LEU B O 1
ATOM 3057 N N . ARG B 1 80 ? 10.734 -24.156 -17.234 1 83.81 80 ARG B N 1
ATOM 3058 C CA . ARG B 1 80 ? 10.023 -24.969 -16.25 1 83.81 80 ARG B CA 1
ATOM 3059 C C . ARG B 1 80 ? 8.523 -24.953 -16.5 1 83.81 80 ARG B C 1
ATOM 3061 O O . ARG B 1 80 ? 7.867 -26 -16.406 1 83.81 80 ARG B O 1
ATOM 3068 N N . GLN B 1 81 ? 8.016 -23.859 -16.797 1 85.5 81 GLN B N 1
ATOM 3069 C CA . GLN B 1 81 ? 6.594 -23.734 -17.094 1 85.5 81 GLN B CA 1
ATOM 3070 C C . GLN B 1 81 ? 6.215 -24.516 -18.344 1 85.5 81 GLN B C 1
ATOM 3072 O O . GLN B 1 81 ? 5.168 -25.172 -18.391 1 85.5 81 GLN B O 1
ATOM 3077 N N . GLU B 1 82 ? 7.039 -24.469 -19.312 1 82.56 82 GLU B N 1
ATOM 3078 C CA . GLU B 1 82 ? 6.793 -25.234 -20.531 1 82.56 82 GLU B CA 1
ATOM 3079 C C . GLU B 1 82 ? 6.727 -26.734 -20.234 1 82.56 82 GLU B C 1
ATOM 3081 O O . GLU B 1 82 ? 5.809 -27.422 -20.703 1 82.56 82 GLU B O 1
ATOM 3086 N N . LEU B 1 83 ? 7.625 -27.094 -19.5 1 81.94 83 LEU B N 1
ATOM 3087 C CA . LEU B 1 83 ? 7.719 -28.516 -19.172 1 81.94 83 LEU B CA 1
ATOM 3088 C C . LEU B 1 83 ? 6.539 -28.953 -18.312 1 81.94 83 LEU B C 1
ATOM 3090 O O . LEU B 1 83 ? 5.965 -30.031 -18.531 1 81.94 83 LEU B O 1
ATOM 3094 N N . SER B 1 84 ? 6.203 -28.141 -17.391 1 81.25 84 SER B N 1
ATOM 3095 C CA . SER B 1 84 ? 5.082 -28.469 -16.516 1 81.25 84 SER B CA 1
ATOM 3096 C C . SER B 1 84 ? 3.764 -28.438 -17.281 1 81.25 84 SER B C 1
ATOM 3098 O O . SER B 1 84 ? 2.895 -29.281 -17.047 1 81.25 84 SER B O 1
ATOM 3100 N N . ALA B 1 85 ? 3.627 -27.531 -18.109 1 80.75 85 ALA B N 1
ATOM 3101 C CA . ALA B 1 85 ? 2.43 -27.453 -18.938 1 80.75 85 ALA B CA 1
ATOM 3102 C C . ALA B 1 85 ? 2.285 -28.688 -19.828 1 80.75 85 ALA B C 1
ATOM 3104 O O . ALA B 1 85 ? 1.185 -29.219 -19.984 1 80.75 85 ALA B O 1
ATOM 3105 N N . ALA B 1 86 ? 3.291 -29.062 -20.328 1 78.94 86 ALA B N 1
ATOM 3106 C CA . ALA B 1 86 ? 3.297 -30.266 -21.156 1 78.94 86 ALA B CA 1
ATOM 3107 C C . ALA B 1 86 ? 2.896 -31.5 -20.359 1 78.94 86 ALA B C 1
ATOM 3109 O O . ALA B 1 86 ? 2.295 -32.438 -20.906 1 78.94 86 ALA B O 1
ATOM 3110 N N . ALA B 1 87 ? 3.133 -31.344 -19.141 1 82.19 87 ALA B N 1
ATOM 3111 C CA . ALA B 1 87 ? 2.814 -32.438 -18.25 1 82.19 87 ALA B CA 1
ATOM 3112 C C . ALA B 1 87 ? 1.381 -32.344 -17.734 1 82.19 87 ALA B C 1
ATOM 3114 O O . ALA B 1 87 ? 0.94 -33.188 -16.938 1 82.19 87 ALA B O 1
ATOM 3115 N N . GLY B 1 88 ? 0.678 -31.328 -18.141 1 80.5 88 GLY B N 1
ATOM 3116 C CA . GLY B 1 88 ? -0.755 -31.266 -17.906 1 80.5 88 GLY B CA 1
ATOM 3117 C C . GLY B 1 88 ? -1.134 -30.281 -16.812 1 80.5 88 GLY B C 1
ATOM 3118 O O . GLY B 1 88 ? -2.312 -30.141 -16.469 1 80.5 88 GLY B O 1
ATOM 3119 N N . ALA B 1 89 ? -0.084 -29.766 -16.203 1 85.25 89 ALA B N 1
ATOM 3120 C CA . ALA B 1 89 ? -0.455 -28.812 -15.164 1 85.25 89 ALA B CA 1
ATOM 3121 C C . ALA B 1 89 ? 0.468 -27.594 -15.18 1 85.25 89 ALA B C 1
ATOM 3123 O O . ALA B 1 89 ? 1.605 -27.672 -14.703 1 85.25 89 ALA B O 1
ATOM 3124 N N . LEU B 1 90 ? -0.024 -26.516 -15.641 1 89 90 LEU B N 1
ATOM 3125 C CA . LEU B 1 90 ? 0.751 -25.281 -15.656 1 89 90 LEU B CA 1
ATOM 3126 C C . LEU B 1 90 ? 1.041 -24.797 -14.234 1 89 90 LEU B C 1
ATOM 3128 O O . LEU B 1 90 ? 0.117 -24.5 -13.477 1 89 90 LEU B O 1
ATOM 3132 N N . ARG B 1 91 ? 2.312 -24.859 -13.984 1 88.69 91 ARG B N 1
ATOM 3133 C CA . ARG B 1 91 ? 2.752 -24.391 -12.672 1 88.69 91 ARG B CA 1
ATOM 3134 C C . ARG B 1 91 ? 3.766 -23.266 -12.797 1 88.69 91 ARG B C 1
ATOM 3136 O O . ARG B 1 91 ? 4.52 -23.203 -13.773 1 88.69 91 ARG B O 1
ATOM 3143 N N . GLY B 1 92 ? 3.715 -22.375 -11.867 1 90.56 92 GLY B N 1
ATOM 3144 C CA . GLY B 1 92 ? 4.73 -21.344 -11.82 1 90.56 92 GLY B CA 1
ATOM 3145 C C . GLY B 1 92 ? 4.203 -20.016 -11.305 1 90.56 92 GLY B C 1
ATOM 3146 O O . GLY B 1 92 ? 3.037 -19.906 -10.922 1 90.56 92 GLY B O 1
ATOM 3147 N N . GLN B 1 93 ? 5.125 -19.078 -11.32 1 93.44 93 GLN B N 1
ATOM 3148 C CA . GLN B 1 93 ? 4.816 -17.75 -10.789 1 93.44 93 GLN B CA 1
ATOM 3149 C C . GLN B 1 93 ? 4.566 -16.75 -11.914 1 93.44 93 GLN B C 1
ATOM 3151 O O . GLN B 1 93 ? 5.156 -16.859 -12.992 1 93.44 93 GLN B O 1
ATOM 3156 N N . LEU B 1 94 ? 3.693 -15.922 -11.758 1 96.44 94 LEU B N 1
ATOM 3157 C CA . LEU B 1 94 ? 3.471 -14.773 -12.633 1 96.44 94 LEU B CA 1
ATOM 3158 C C . LEU B 1 94 ? 3.518 -13.469 -11.836 1 96.44 94 LEU B C 1
ATOM 3160 O O . LEU B 1 94 ? 2.691 -13.25 -10.945 1 96.44 94 LEU B O 1
ATOM 3164 N N . ARG B 1 95 ? 4.488 -12.633 -12.156 1 96.44 95 ARG B N 1
ATOM 3165 C CA . ARG B 1 95 ? 4.668 -11.359 -11.453 1 96.44 95 ARG B CA 1
ATOM 3166 C C . ARG B 1 95 ? 3.9 -10.242 -12.148 1 96.44 95 ARG B C 1
ATOM 3168 O O . ARG B 1 95 ? 4.25 -9.836 -13.266 1 96.44 95 ARG B O 1
ATOM 3175 N N . MET B 1 96 ? 2.904 -9.781 -11.445 1 98.38 96 MET B N 1
ATOM 3176 C CA . MET B 1 96 ? 2.064 -8.703 -11.977 1 98.38 96 MET B CA 1
ATOM 3177 C C . MET B 1 96 ? 2.117 -7.477 -11.07 1 98.38 96 MET B C 1
ATOM 3179 O O . MET B 1 96 ? 2.377 -7.594 -9.875 1 98.38 96 MET B O 1
ATOM 3183 N N . ALA B 1 97 ? 1.91 -6.301 -11.672 1 98.25 97 ALA B N 1
ATOM 3184 C CA . ALA B 1 97 ? 1.831 -5.066 -10.898 1 98.25 97 ALA B CA 1
ATOM 3185 C C . ALA B 1 97 ? 0.738 -4.148 -11.438 1 98.25 97 ALA B C 1
ATOM 3187 O O . ALA B 1 97 ? 0.347 -4.254 -12.602 1 98.25 97 ALA B O 1
ATOM 3188 N N . ALA B 1 98 ? 0.226 -3.354 -10.586 1 98.25 98 ALA B N 1
ATOM 3189 C CA . ALA B 1 98 ? -0.687 -2.281 -10.977 1 98.25 98 ALA B CA 1
ATOM 3190 C C . ALA B 1 98 ? -0.35 -0.983 -10.25 1 98.25 98 ALA B C 1
ATOM 3192 O O . ALA B 1 98 ? 0.288 -1.004 -9.195 1 98.25 98 ALA B O 1
ATOM 3193 N N . VAL B 1 99 ? -0.715 0.124 -10.914 1 96.75 99 VAL B N 1
ATOM 3194 C CA . VAL B 1 99 ? -0.747 1.374 -10.164 1 96.75 99 VAL B CA 1
ATOM 3195 C C . VAL B 1 99 ? -1.724 1.25 -9 1 96.75 99 VAL B C 1
ATOM 3197 O O . VAL B 1 99 ? -2.711 0.515 -9.078 1 96.75 99 VAL B O 1
ATOM 3200 N N . PRO B 1 100 ? -1.519 1.986 -7.938 1 96.94 100 PRO B N 1
ATOM 3201 C CA . PRO B 1 100 ? -2.275 1.763 -6.703 1 96.94 100 PRO B CA 1
ATOM 3202 C C . PRO B 1 100 ? -3.785 1.812 -6.922 1 96.94 100 PRO B C 1
ATOM 3204 O O . PRO B 1 100 ? -4.516 0.975 -6.387 1 96.94 100 PRO B O 1
ATOM 3207 N N . THR B 1 101 ? -4.266 2.668 -7.738 1 96.81 101 THR B N 1
ATOM 3208 C CA . THR B 1 101 ? -5.703 2.859 -7.902 1 96.81 101 THR B CA 1
ATOM 3209 C C . THR B 1 101 ? -6.305 1.735 -8.742 1 96.81 101 THR B C 1
ATOM 3211 O O . THR B 1 101 ? -7.527 1.584 -8.797 1 96.81 101 THR B O 1
ATOM 3214 N N . ALA B 1 102 ? -5.5 0.899 -9.367 1 97.56 102 ALA B N 1
ATOM 3215 C CA . ALA B 1 102 ? -5.992 -0.205 -10.188 1 97.56 102 ALA B CA 1
ATOM 3216 C C . ALA B 1 102 ? -5.812 -1.541 -9.477 1 97.56 102 ALA B C 1
ATOM 3218 O O . ALA B 1 102 ? -6.141 -2.596 -10.023 1 97.56 102 ALA B O 1
ATOM 3219 N N . MET B 1 103 ? -5.352 -1.527 -8.289 1 97.31 103 MET B N 1
ATOM 3220 C CA . MET B 1 103 ? -5.051 -2.742 -7.531 1 97.31 103 MET B CA 1
ATOM 3221 C C . MET B 1 103 ? -6.301 -3.602 -7.367 1 97.31 103 MET B C 1
ATOM 3223 O O . MET B 1 103 ? -6.234 -4.828 -7.477 1 97.31 103 MET B O 1
ATOM 3227 N N . PRO B 1 104 ? -7.512 -2.99 -7.129 1 96.44 104 PRO B N 1
ATOM 3228 C CA . PRO B 1 104 ? -8.688 -3.854 -7.004 1 96.44 104 PRO B CA 1
ATOM 3229 C C . PRO B 1 104 ? -8.945 -4.688 -8.258 1 96.44 104 PRO B C 1
ATOM 3231 O O . PRO B 1 104 ? -9.305 -5.863 -8.156 1 96.44 104 PRO B O 1
ATOM 3234 N N . MET B 1 105 ? -8.688 -4.113 -9.336 1 97.44 105 MET B N 1
ATOM 3235 C CA . MET B 1 105 ? -8.93 -4.816 -10.594 1 97.44 105 MET B CA 1
ATOM 3236 C C . MET B 1 105 ? -7.867 -5.887 -10.828 1 97.44 105 MET B C 1
ATOM 3238 O O . MET B 1 105 ? -8.188 -6.992 -11.273 1 97.44 105 MET B O 1
ATOM 3242 N N . LEU B 1 106 ? -6.621 -5.539 -10.578 1 98.19 106 LEU B N 1
ATOM 3243 C CA . LEU B 1 106 ? -5.582 -6.547 -10.758 1 98.19 106 LEU B CA 1
ATOM 3244 C C . LEU B 1 106 ? -5.801 -7.727 -9.812 1 98.19 106 LEU B C 1
ATOM 3246 O O . LEU B 1 106 ? -5.523 -8.875 -10.172 1 98.19 106 LEU B O 1
ATOM 3250 N N . THR B 1 107 ? -6.285 -7.453 -8.609 1 97.19 107 THR B N 1
ATOM 3251 C CA . THR B 1 107 ? -6.578 -8.516 -7.645 1 97.19 107 THR B CA 1
ATOM 3252 C C . THR B 1 107 ? -7.648 -9.453 -8.188 1 97.19 107 THR B C 1
ATOM 3254 O O . THR B 1 107 ? -7.496 -10.68 -8.125 1 97.19 107 THR B O 1
ATOM 3257 N N . ARG B 1 108 ? -8.68 -8.891 -8.719 1 95.94 108 ARG B N 1
ATOM 3258 C CA . ARG B 1 108 ? -9.734 -9.688 -9.32 1 95.94 108 ARG B CA 1
ATOM 3259 C C . ARG B 1 108 ? -9.195 -10.531 -10.477 1 95.94 108 ARG B C 1
ATOM 3261 O O . ARG B 1 108 ? -9.547 -11.703 -10.609 1 95.94 108 ARG B O 1
ATOM 3268 N N . PHE B 1 109 ? -8.375 -9.906 -11.242 1 97.56 109 PHE B N 1
ATOM 3269 C CA . PHE B 1 109 ? -7.785 -10.586 -12.383 1 97.56 109 PHE B CA 1
ATOM 3270 C C . PHE B 1 109 ? -6.941 -11.773 -11.93 1 97.56 109 PHE B C 1
ATOM 3272 O O . PHE B 1 109 ? -7.035 -12.867 -12.492 1 97.56 109 PHE B O 1
ATOM 3279 N N . ALA B 1 110 ? -6.109 -11.539 -10.961 1 97.19 110 ALA B N 1
ATOM 3280 C CA . ALA B 1 110 ? -5.254 -12.586 -10.414 1 97.19 110 ALA B CA 1
ATOM 3281 C C . ALA B 1 110 ? -6.086 -13.742 -9.859 1 97.19 110 ALA B C 1
ATOM 3283 O O . ALA B 1 110 ? -5.723 -14.906 -10.023 1 97.19 110 ALA B O 1
ATOM 3284 N N . ALA B 1 111 ? -7.176 -13.406 -9.156 1 94.81 111 ALA B N 1
ATOM 3285 C CA . ALA B 1 111 ? -8.062 -14.438 -8.617 1 94.81 111 ALA B CA 1
ATOM 3286 C C . ALA B 1 111 ? -8.656 -15.289 -9.727 1 94.81 111 ALA B C 1
ATOM 3288 O O . ALA B 1 111 ? -8.688 -16.516 -9.625 1 94.81 111 ALA B O 1
ATOM 3289 N N . LEU B 1 112 ? -9.109 -14.633 -10.773 1 95 112 LEU B N 1
ATOM 3290 C CA . LEU B 1 112 ? -9.672 -15.352 -11.914 1 95 112 LEU B CA 1
ATOM 3291 C C . LEU B 1 112 ? -8.617 -16.234 -12.57 1 95 112 LEU B C 1
ATOM 3293 O O . LEU B 1 112 ? -8.906 -17.359 -12.969 1 95 112 LEU B O 1
ATOM 3297 N N . LEU B 1 113 ? -7.441 -15.695 -12.719 1 95.88 113 LEU B N 1
ATOM 3298 C CA . LEU B 1 113 ? -6.348 -16.453 -13.312 1 95.88 113 LEU B CA 1
ATOM 3299 C C . LEU B 1 113 ? -6.078 -17.734 -12.523 1 95.88 113 LEU B C 1
ATOM 3301 O O . LEU B 1 113 ? -5.906 -18.812 -13.102 1 95.88 113 LEU B O 1
ATOM 3305 N N . ARG B 1 114 ? -6.062 -17.641 -11.25 1 93.88 114 ARG B N 1
ATOM 3306 C CA . ARG B 1 114 ? -5.812 -18.797 -10.391 1 93.88 114 ARG B CA 1
ATOM 3307 C C . ARG B 1 114 ? -6.949 -19.812 -10.484 1 93.88 114 ARG B C 1
ATOM 3309 O O . ARG B 1 114 ? -6.723 -21.016 -10.398 1 93.88 114 ARG B O 1
ATOM 3316 N N . GLU B 1 115 ? -8.125 -19.266 -10.523 1 91.62 115 GLU B N 1
ATOM 3317 C CA . GLU B 1 115 ? -9.281 -20.156 -10.672 1 91.62 115 GLU B CA 1
ATOM 3318 C C . GLU B 1 115 ? -9.156 -21.016 -11.922 1 91.62 115 GLU B C 1
ATOM 3320 O O . GLU B 1 115 ? -9.477 -22.219 -11.891 1 91.62 115 GLU B O 1
ATOM 3325 N N . HIS B 1 116 ? -8.695 -20.422 -12.969 1 92.62 116 HIS B N 1
ATOM 3326 C CA . HIS B 1 116 ? -8.555 -21.125 -14.242 1 92.62 116 HIS B CA 1
ATOM 3327 C C . HIS B 1 116 ? -7.301 -22 -14.25 1 92.62 116 HIS B C 1
ATOM 3329 O O . HIS B 1 116 ? -7.266 -23.031 -14.914 1 92.62 116 HIS B O 1
ATOM 3335 N N . HIS B 1 117 ? -6.32 -21.516 -13.578 1 93.88 117 HIS B N 1
ATOM 3336 C CA . HIS B 1 117 ? -5.031 -22.203 -13.523 1 93.88 117 HIS B CA 1
ATOM 3337 C C . HIS B 1 117 ? -4.496 -22.25 -12.102 1 93.88 117 HIS B C 1
ATOM 3339 O O . HIS B 1 117 ? -3.564 -21.531 -11.75 1 93.88 117 HIS B O 1
ATOM 3345 N N . PRO B 1 118 ? -4.891 -23.219 -11.312 1 91.38 118 PRO B N 1
ATOM 3346 C CA . PRO B 1 118 ? -4.555 -23.266 -9.891 1 91.38 118 PRO B CA 1
ATOM 3347 C C . PRO B 1 118 ? -3.059 -23.469 -9.648 1 91.38 118 PRO B C 1
ATOM 3349 O O . PRO B 1 118 ? -2.578 -23.25 -8.531 1 91.38 118 PRO B O 1
ATOM 3352 N N . GLY B 1 119 ? -2.4 -23.875 -10.641 1 92.19 119 GLY B N 1
ATOM 3353 C CA . GLY B 1 119 ? -0.963 -24.062 -10.516 1 92.19 119 GLY B CA 1
ATOM 3354 C C . GLY B 1 119 ? -0.184 -22.766 -10.594 1 92.19 119 GLY B C 1
ATOM 3355 O O . GLY B 1 119 ? 0.99 -22.719 -10.219 1 92.19 119 GLY B O 1
ATOM 3356 N N . ILE B 1 120 ? -0.812 -21.688 -11.07 1 94.31 120 ILE B N 1
ATOM 3357 C CA . ILE B 1 120 ? -0.153 -20.391 -11.156 1 94.31 120 ILE B CA 1
ATOM 3358 C C . ILE B 1 120 ? -0.218 -19.688 -9.805 1 94.31 120 ILE B C 1
ATOM 3360 O O . ILE B 1 120 ? -1.272 -19.641 -9.172 1 94.31 120 ILE B O 1
ATOM 3364 N N . THR B 1 121 ? 0.902 -19.203 -9.359 1 94.75 121 THR B N 1
ATOM 3365 C CA . THR B 1 121 ? 0.982 -18.359 -8.172 1 94.75 121 THR B CA 1
ATOM 3366 C C . THR B 1 121 ? 1.188 -16.891 -8.562 1 94.75 121 THR B C 1
ATOM 3368 O O . THR B 1 121 ? 2.301 -16.484 -8.906 1 94.75 121 THR B O 1
ATOM 3371 N N . PRO B 1 122 ? 0.133 -16.125 -8.445 1 96.94 122 PRO B N 1
ATOM 3372 C CA . PRO B 1 122 ? 0.269 -14.711 -8.789 1 96.94 122 PRO B CA 1
ATOM 3373 C C . PRO B 1 122 ? 0.994 -13.906 -7.707 1 96.94 122 PRO B C 1
ATOM 3375 O O . PRO B 1 122 ? 0.729 -14.094 -6.516 1 96.94 122 PRO B O 1
ATOM 3378 N N . VAL B 1 123 ? 1.909 -13.133 -8.133 1 97.31 123 VAL B N 1
ATOM 3379 C CA . VAL B 1 123 ? 2.459 -12.039 -7.344 1 97.31 123 VAL B CA 1
ATOM 3380 C C . VAL B 1 123 ? 1.858 -10.711 -7.812 1 97.31 123 VAL B C 1
ATOM 3382 O O . VAL B 1 123 ? 2.01 -10.328 -8.977 1 97.31 123 VAL B O 1
ATOM 3385 N N . VAL B 1 124 ? 1.143 -10.07 -6.898 1 98 124 VAL B N 1
ATOM 3386 C CA . VAL B 1 124 ? 0.375 -8.875 -7.227 1 98 124 VAL B CA 1
ATOM 3387 C C . VAL B 1 124 ? 0.959 -7.668 -6.488 1 98 124 VAL B C 1
ATOM 3389 O O . VAL B 1 124 ? 0.679 -7.457 -5.309 1 98 124 VAL B O 1
ATOM 3392 N N . LEU B 1 125 ? 1.6 -6.789 -7.262 1 97.5 125 LEU B N 1
ATOM 3393 C CA . LEU B 1 125 ? 2.375 -5.727 -6.633 1 97.5 125 LEU B CA 1
ATOM 3394 C C . LEU B 1 125 ? 1.775 -4.359 -6.945 1 97.5 125 LEU B C 1
ATOM 3396 O O . LEU B 1 125 ? 1.343 -4.109 -8.07 1 97.5 125 LEU B O 1
ATOM 3400 N N . SER B 1 126 ? 1.707 -3.506 -5.98 1 96.94 126 SER B N 1
ATOM 3401 C CA . SER B 1 126 ? 1.403 -2.09 -6.148 1 96.94 126 SER B CA 1
ATOM 3402 C C . SER B 1 126 ? 2.666 -1.285 -6.441 1 96.94 126 SER B C 1
ATOM 3404 O O . SER B 1 126 ? 3.604 -1.28 -5.645 1 96.94 126 SER B O 1
ATOM 3406 N N . MET B 1 127 ? 2.674 -0.634 -7.582 1 94.06 127 MET B N 1
ATOM 3407 C CA . MET B 1 127 ? 3.859 0.091 -8.031 1 94.06 127 MET B CA 1
ATOM 3408 C C . MET B 1 127 ? 3.473 1.393 -8.719 1 94.06 127 MET B C 1
ATOM 3410 O O . MET B 1 127 ? 2.375 1.506 -9.273 1 94.06 127 MET B O 1
ATOM 3414 N N . SER B 1 128 ? 4.375 2.375 -8.633 1 91.19 128 SER B N 1
ATOM 3415 C CA . SER B 1 128 ? 4.184 3.582 -9.43 1 91.19 128 SER B CA 1
ATOM 3416 C C . SER B 1 128 ? 4.336 3.293 -10.914 1 91.19 128 SER B C 1
ATOM 3418 O O . SER B 1 128 ? 4.883 2.256 -11.297 1 91.19 128 SER B O 1
ATOM 3420 N N . SER B 1 129 ? 3.852 4.23 -11.695 1 90.88 129 SER B N 1
ATOM 3421 C CA . SER B 1 129 ? 4 4.078 -13.141 1 90.88 129 SER B CA 1
ATOM 3422 C C . SER B 1 129 ? 5.465 3.928 -13.539 1 90.88 129 SER B C 1
ATOM 3424 O O . SER B 1 129 ? 5.805 3.102 -14.383 1 90.88 129 SER B O 1
ATOM 3426 N N . ALA B 1 130 ? 6.312 4.668 -12.922 1 84.69 130 ALA B N 1
ATOM 3427 C CA . ALA B 1 130 ? 7.742 4.617 -13.227 1 84.69 130 ALA B CA 1
ATOM 3428 C C . ALA B 1 130 ? 8.336 3.264 -12.844 1 84.69 130 ALA B C 1
ATOM 3430 O O . ALA B 1 130 ? 9.141 2.697 -13.586 1 84.69 130 ALA B O 1
ATOM 3431 N N . GLU B 1 131 ? 7.977 2.746 -11.742 1 87.19 131 GLU B N 1
ATOM 3432 C CA . GLU B 1 131 ? 8.438 1.435 -11.297 1 87.19 131 GLU B CA 1
ATOM 3433 C C . GLU B 1 131 ? 7.949 0.333 -12.234 1 87.19 131 GLU B C 1
ATOM 3435 O O . GLU B 1 131 ?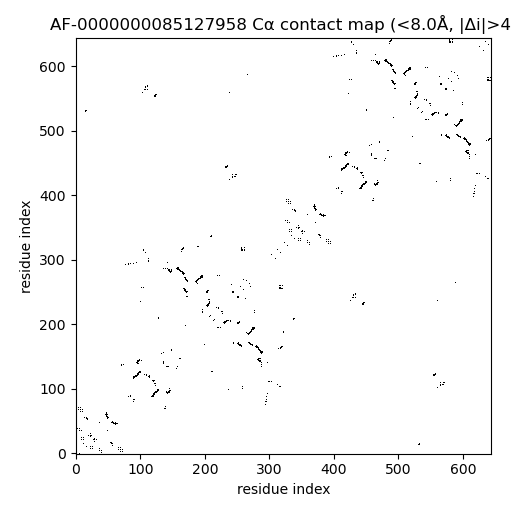 8.672 -0.627 -12.5 1 87.19 131 GLU B O 1
ATOM 3440 N N . ILE B 1 132 ? 6.746 0.449 -12.656 1 92.19 132 ILE B N 1
ATOM 3441 C CA . ILE B 1 132 ? 6.156 -0.521 -13.57 1 92.19 132 ILE B CA 1
ATOM 3442 C C . ILE B 1 132 ? 6.941 -0.539 -14.883 1 92.19 132 ILE B C 1
ATOM 3444 O O . ILE B 1 132 ? 7.309 -1.606 -15.383 1 92.19 132 ILE B O 1
ATOM 3448 N N . GLU B 1 133 ? 7.191 0.616 -15.367 1 86.94 133 GLU B N 1
ATOM 3449 C CA . GLU B 1 133 ? 7.941 0.71 -16.609 1 86.94 133 GLU B CA 1
ATOM 3450 C C . GLU B 1 133 ? 9.32 0.068 -16.484 1 86.94 133 GLU B C 1
ATOM 3452 O O . GLU B 1 133 ? 9.719 -0.738 -17.328 1 86.94 133 GLU B O 1
ATOM 3457 N N . SER B 1 134 ? 9.961 0.375 -15.398 1 83.75 134 SER B N 1
ATOM 3458 C CA . SER B 1 134 ? 11.289 -0.186 -15.141 1 83.75 134 SER B CA 1
ATOM 3459 C C . SER B 1 134 ? 11.219 -1.699 -14.969 1 83.75 134 SER B C 1
ATOM 3461 O O . SER B 1 134 ? 12.07 -2.428 -15.477 1 83.75 134 SER B O 1
ATOM 3463 N N . GLY B 1 135 ? 10.227 -2.152 -14.273 1 87.06 135 GLY B N 1
ATOM 3464 C CA . GLY B 1 135 ? 10.078 -3.576 -14.016 1 87.06 135 GLY B CA 1
ATOM 3465 C C . GLY B 1 135 ? 9.758 -4.375 -15.273 1 87.06 135 GLY B C 1
ATOM 3466 O O . GLY B 1 135 ? 10.211 -5.516 -15.414 1 87.06 135 GLY B O 1
ATOM 3467 N N . LEU B 1 136 ? 9.031 -3.807 -16.172 1 88.94 136 LEU B N 1
ATOM 3468 C CA . LEU B 1 136 ? 8.75 -4.461 -17.453 1 88.94 136 LEU B CA 1
ATOM 3469 C C . LEU B 1 136 ? 9.992 -4.488 -18.328 1 88.94 136 LEU B C 1
ATOM 3471 O O . LEU B 1 136 ? 10.281 -5.504 -18.969 1 88.94 136 LEU B O 1
ATOM 3475 N N . GLU B 1 137 ? 10.688 -3.438 -18.25 1 80.81 137 GLU B N 1
ATOM 3476 C CA . GLU B 1 137 ? 11.883 -3.312 -19.078 1 80.81 137 GLU B CA 1
ATOM 3477 C C . GLU B 1 137 ? 12.961 -4.297 -18.641 1 80.81 137 GLU B C 1
ATOM 3479 O O . GLU B 1 137 ? 13.641 -4.891 -19.484 1 80.81 137 GLU B O 1
ATOM 3484 N N . ASP B 1 138 ? 13.086 -4.406 -17.344 1 75.19 138 ASP B N 1
ATOM 3485 C CA . ASP B 1 138 ? 14.141 -5.285 -16.859 1 75.19 138 ASP B CA 1
ATOM 3486 C C . ASP B 1 138 ? 13.617 -6.699 -16.609 1 75.19 138 ASP B C 1
ATOM 3488 O O . ASP B 1 138 ? 14.312 -7.543 -16.047 1 75.19 138 ASP B O 1
ATOM 3492 N N . LEU B 1 139 ? 12.383 -6.949 -16.922 1 80.88 139 LEU B N 1
ATOM 3493 C CA . LEU B 1 139 ? 11.719 -8.25 -16.938 1 80.88 139 LEU B CA 1
ATOM 3494 C C . LEU B 1 139 ? 11.531 -8.797 -15.531 1 80.88 139 LEU B C 1
ATOM 3496 O O . LEU B 1 139 ? 11.328 -10 -15.352 1 80.88 139 LEU B O 1
ATOM 3500 N N . SER B 1 140 ? 11.648 -7.871 -14.562 1 85.12 140 SER B N 1
ATOM 3501 C CA . SER B 1 140 ? 11.305 -8.281 -13.211 1 85.12 140 SER B CA 1
ATOM 3502 C C . SER B 1 140 ? 9.797 -8.336 -13.008 1 85.12 140 SER B C 1
ATOM 3504 O O . SER B 1 140 ? 9.312 -8.898 -12.023 1 85.12 140 SER B O 1
ATOM 3506 N N . LEU B 1 141 ? 9.141 -7.816 -14.016 1 92.12 141 LEU B N 1
ATOM 3507 C CA . LEU B 1 141 ? 7.684 -7.844 -14.086 1 92.12 141 LEU B CA 1
ATOM 3508 C C . LEU B 1 141 ? 7.211 -8.477 -15.391 1 92.12 141 LEU B C 1
ATOM 3510 O O . LEU B 1 141 ? 7.766 -8.188 -16.453 1 92.12 141 LEU B O 1
ATOM 3514 N N . ASP B 1 142 ? 6.184 -9.344 -15.258 1 94.56 142 ASP B N 1
ATOM 3515 C CA . ASP B 1 142 ? 5.676 -10.023 -16.438 1 94.56 142 ASP B CA 1
ATOM 3516 C C . ASP B 1 142 ? 4.547 -9.227 -17.094 1 94.56 142 ASP B C 1
ATOM 3518 O O . ASP B 1 142 ? 4.453 -9.148 -18.312 1 94.56 142 ASP B O 1
ATOM 3522 N N . LEU B 1 143 ? 3.691 -8.695 -16.312 1 97.06 143 LEU B N 1
ATOM 3523 C CA . LEU B 1 143 ? 2.477 -8.031 -16.766 1 97.06 143 LEU B CA 1
ATOM 3524 C C . LEU B 1 143 ? 2.084 -6.906 -15.82 1 97.06 143 LEU B C 1
ATOM 3526 O O . LEU B 1 143 ? 2.172 -7.059 -14.602 1 97.06 143 LEU B O 1
ATOM 3530 N N . ALA B 1 144 ? 1.691 -5.789 -16.391 1 97.5 144 ALA B N 1
ATOM 3531 C CA . ALA B 1 144 ? 1.302 -4.66 -15.547 1 97.5 144 ALA B CA 1
ATOM 3532 C C . ALA B 1 144 ? -0.055 -4.102 -15.969 1 97.5 144 ALA B C 1
ATOM 3534 O O . ALA B 1 144 ? -0.47 -4.266 -17.109 1 97.5 144 ALA B O 1
ATOM 3535 N N . LEU B 1 145 ? -0.785 -3.562 -15.023 1 98 145 LEU B N 1
ATOM 3536 C CA . LEU B 1 145 ? -2.041 -2.855 -15.25 1 98 145 LEU B CA 1
ATOM 3537 C C . LEU B 1 145 ? -1.926 -1.395 -14.828 1 98 145 LEU B C 1
ATOM 3539 O O . LEU B 1 145 ? -1.679 -1.101 -13.656 1 98 145 LEU B O 1
ATOM 3543 N N . GLY B 1 146 ? -2.035 -0.481 -15.727 1 96.19 146 GLY B N 1
ATOM 3544 C CA . GLY B 1 146 ? -1.89 0.935 -15.43 1 96.19 146 GLY B CA 1
ATOM 3545 C C . GLY B 1 146 ? -2.328 1.835 -16.562 1 96.19 146 GLY B C 1
ATOM 3546 O O . GLY B 1 146 ? -3.152 1.44 -17.391 1 96.19 146 GLY B O 1
ATOM 3547 N N . TYR B 1 147 ? -1.814 3.1 -16.516 1 93.31 147 TYR B N 1
ATOM 3548 C CA . TYR B 1 147 ? -2.186 4.102 -17.5 1 93.31 147 TYR B CA 1
ATOM 3549 C C . TYR B 1 147 ? -1.572 3.779 -18.859 1 93.31 147 TYR B C 1
ATOM 3551 O O . TYR B 1 147 ? -0.355 3.869 -19.031 1 93.31 147 TYR B O 1
ATOM 3559 N N . SER B 1 148 ? -2.373 3.402 -19.797 1 82.19 148 SER B N 1
ATOM 3560 C CA . SER B 1 148 ? -1.881 2.906 -21.078 1 82.19 148 SER B CA 1
ATOM 3561 C C . SER B 1 148 ? -1.622 4.051 -22.047 1 82.19 148 SER B C 1
ATOM 3563 O O . SER B 1 148 ? -0.939 3.871 -23.062 1 82.19 148 SER B O 1
ATOM 3565 N N . ALA B 1 149 ? -2.168 5.176 -21.781 1 71.19 149 ALA B N 1
ATOM 3566 C CA . ALA B 1 149 ? -1.969 6.285 -22.703 1 71.19 149 ALA B CA 1
ATOM 3567 C C . ALA B 1 149 ? -0.636 6.984 -22.453 1 71.19 149 ALA B C 1
ATOM 3569 O O . ALA B 1 149 ? -0.183 7.793 -23.266 1 71.19 149 ALA B O 1
ATOM 3570 N N . ARG B 1 150 ? -0.056 6.867 -21.344 1 61.16 150 ARG B N 1
ATOM 3571 C CA . ARG B 1 150 ? 1.146 7.594 -20.953 1 61.16 150 ARG B CA 1
ATOM 3572 C C . ARG B 1 150 ? 2.375 7.059 -21.688 1 61.16 150 ARG B C 1
ATOM 3574 O O . ARG B 1 150 ? 3.443 7.672 -21.641 1 61.16 150 ARG B O 1
ATOM 3581 N N . MET B 1 151 ? 2.271 6.047 -22.328 1 54.28 151 MET B N 1
ATOM 3582 C CA . MET B 1 151 ? 3.498 5.449 -22.844 1 54.28 151 MET B CA 1
ATOM 3583 C C . MET B 1 151 ? 4.023 6.242 -24.047 1 54.28 151 MET B C 1
ATOM 3585 O O . MET B 1 151 ? 3.275 6.523 -24.984 1 54.28 151 MET B O 1
ATOM 3589 N N . PRO B 1 152 ? 5.18 6.949 -23.719 1 52.94 152 PRO B N 1
ATOM 3590 C CA . PRO B 1 152 ? 5.758 7.664 -24.859 1 52.94 152 PRO B CA 1
ATOM 3591 C C . PRO B 1 152 ? 5.812 6.809 -26.125 1 52.94 152 PRO B C 1
ATOM 3593 O O . PRO B 1 152 ? 5.922 5.582 -26.047 1 52.94 152 PRO B O 1
ATOM 3596 N N . PRO B 1 153 ? 5.617 7.426 -27.266 1 46.09 153 PRO B N 1
ATOM 3597 C CA . PRO B 1 153 ? 5.75 6.738 -28.562 1 46.09 153 PRO B CA 1
ATOM 3598 C C . PRO B 1 153 ? 7.043 5.934 -28.672 1 46.09 153 PRO B C 1
ATOM 3600 O O . PRO B 1 153 ? 7.094 4.93 -29.375 1 46.09 153 PRO B O 1
ATOM 3603 N N . ARG B 1 154 ? 8.234 6.719 -28.422 1 46.12 154 ARG B N 1
ATOM 3604 C CA . ARG B 1 154 ? 9.539 6.105 -28.641 1 46.12 154 ARG B CA 1
ATOM 3605 C C . ARG B 1 154 ? 9.945 5.25 -27.453 1 46.12 154 ARG B C 1
ATOM 3607 O O . ARG B 1 154 ? 11.117 4.895 -27.297 1 46.12 154 ARG B O 1
ATOM 3614 N N . GLY B 1 155 ? 9.242 5.23 -26.312 1 49.88 155 GLY B N 1
ATOM 3615 C CA . GLY B 1 155 ? 9.742 4.578 -25.109 1 49.88 155 GLY B CA 1
ATOM 3616 C C . GLY B 1 155 ? 9.828 3.07 -25.234 1 49.88 155 GLY B C 1
ATOM 3617 O O . GLY B 1 155 ? 9.625 2.523 -26.328 1 49.88 155 GLY B O 1
ATOM 3618 N N . PRO B 1 156 ? 10.172 2.373 -24.047 1 56.69 156 PRO B N 1
ATOM 3619 C CA . PRO B 1 156 ? 10.422 0.931 -24.078 1 56.69 156 PRO B CA 1
ATOM 3620 C C . PRO B 1 156 ? 9.367 0.157 -24.859 1 56.69 156 PRO B C 1
ATOM 3622 O O . PRO B 1 156 ? 8.242 0.63 -25.016 1 56.69 156 PRO B O 1
ATOM 3625 N N . ARG B 1 157 ? 9.773 -0.674 -25.719 1 77.69 157 ARG B N 1
ATOM 3626 C CA . ARG B 1 157 ? 9.078 -1.694 -26.5 1 77.69 157 ARG B CA 1
ATOM 3627 C C . ARG B 1 157 ? 8.031 -2.412 -25.656 1 77.69 157 ARG B C 1
ATOM 3629 O O . ARG B 1 157 ? 8.258 -3.535 -25.203 1 77.69 157 ARG B O 1
ATOM 3636 N N . LEU B 1 158 ? 6.969 -1.566 -25.234 1 86.75 158 LEU B N 1
ATOM 3637 C CA . LEU B 1 158 ? 5.891 -2.205 -24.484 1 86.75 158 LEU B CA 1
ATOM 3638 C C . LEU B 1 158 ? 4.676 -2.438 -25.375 1 86.75 158 LEU B C 1
ATOM 3640 O O . LEU B 1 158 ? 4.387 -1.63 -26.266 1 86.75 158 LEU B O 1
ATOM 3644 N N . GLN B 1 159 ? 4.105 -3.525 -25.25 1 90.56 159 GLN B N 1
ATOM 3645 C CA . GLN B 1 159 ? 2.793 -3.824 -25.812 1 90.56 159 GLN B CA 1
ATOM 3646 C C . GLN B 1 159 ? 1.685 -3.576 -24.797 1 90.56 159 GLN B C 1
ATOM 3648 O O . GLN B 1 159 ? 1.84 -3.889 -23.609 1 90.56 159 GLN B O 1
ATOM 3653 N N . SER B 1 160 ? 0.628 -2.973 -25.281 1 93 160 SER B N 1
ATOM 3654 C CA . SER B 1 160 ? -0.461 -2.65 -24.359 1 93 160 SER B CA 1
ATOM 3655 C C . SER B 1 160 ? -1.788 -3.213 -24.859 1 93 160 SER B C 1
ATOM 3657 O O . SER B 1 160 ? -1.977 -3.395 -26.062 1 93 160 SER B O 1
ATOM 3659 N N . TRP B 1 161 ? -2.711 -3.572 -23.984 1 95.31 161 TRP B N 1
ATOM 3660 C CA . TRP B 1 161 ? -4.07 -4.039 -24.219 1 95.31 161 TRP B CA 1
ATOM 3661 C C . TRP B 1 161 ? -5.078 -3.213 -23.422 1 95.31 161 TRP B C 1
ATOM 3663 O O . TRP B 1 161 ? -5.242 -3.414 -22.219 1 95.31 161 TRP B O 1
ATOM 3673 N N . PRO B 1 162 ? -5.82 -2.326 -24.125 1 95.12 162 PRO B N 1
ATOM 3674 C CA . PRO B 1 162 ? -6.816 -1.522 -23.422 1 95.12 162 PRO B CA 1
ATOM 3675 C C . PRO B 1 162 ? -7.855 -2.375 -22.703 1 95.12 162 PRO B C 1
ATOM 3677 O O . PRO B 1 162 ? -8.336 -3.369 -23.25 1 95.12 162 PRO B O 1
ATOM 3680 N N . GLN B 1 163 ? -8.188 -1.974 -21.469 1 97 163 GLN B N 1
ATOM 3681 C CA . GLN B 1 163 ? -9.117 -2.762 -20.672 1 97 163 GLN B CA 1
ATOM 3682 C C . GLN B 1 163 ? -10.375 -1.956 -20.328 1 97 163 GLN B C 1
ATOM 3684 O O . GLN B 1 163 ? -11.492 -2.412 -20.562 1 97 163 GLN B O 1
ATOM 3689 N N . TYR B 1 164 ? -10.234 -0.783 -19.719 1 96.06 164 TYR B N 1
ATOM 3690 C CA . TYR B 1 164 ? -11.367 0.051 -19.328 1 96.06 164 TYR B CA 1
ATOM 3691 C C . TYR B 1 164 ? -10.953 1.512 -19.203 1 96.06 164 TYR B C 1
ATOM 3693 O O . TYR B 1 164 ? -9.766 1.837 -19.312 1 96.06 164 TYR B O 1
ATOM 3701 N N . GLU B 1 165 ? -11.945 2.4 -19.062 1 95.38 165 GLU B N 1
ATOM 3702 C CA . GLU B 1 165 ? -11.75 3.83 -18.844 1 95.38 165 GLU B CA 1
ATOM 3703 C C . GLU B 1 165 ? -12.211 4.242 -17.453 1 95.38 165 GLU B C 1
ATOM 3705 O O . GLU B 1 165 ? -13.375 4.059 -17.094 1 95.38 165 GLU B O 1
ATOM 3710 N N . GLU B 1 166 ? -11.25 4.84 -16.766 1 94.75 166 GLU B N 1
ATOM 3711 C CA . GLU B 1 166 ? -11.594 5.246 -15.414 1 94.75 166 GLU B CA 1
ATOM 3712 C C . GLU B 1 166 ? -12.305 6.594 -15.406 1 94.75 166 GLU B C 1
ATOM 3714 O O . GLU B 1 166 ? -11.969 7.488 -16.188 1 94.75 166 GLU B O 1
ATOM 3719 N N . HIS B 1 167 ? -13.297 6.688 -14.531 1 95.81 167 HIS B N 1
ATOM 3720 C CA . HIS B 1 167 ? -13.961 7.93 -14.156 1 95.81 167 HIS B CA 1
ATOM 3721 C C . HIS B 1 167 ? -13.633 8.312 -12.719 1 95.81 167 HIS B C 1
ATOM 3723 O O . HIS B 1 167 ? -13.141 7.488 -11.945 1 95.81 167 HIS B O 1
ATOM 3729 N N . TYR B 1 168 ? -13.906 9.594 -12.406 1 97.56 168 TYR B N 1
ATOM 3730 C CA . TYR B 1 168 ? -13.453 10.07 -11.109 1 97.56 168 TYR B CA 1
ATOM 3731 C C . TYR B 1 168 ? -14.617 10.57 -10.273 1 97.56 168 TYR B C 1
ATOM 3733 O O . TYR B 1 168 ? -15.578 11.133 -10.805 1 97.56 168 TYR B O 1
ATOM 3741 N N . TYR B 1 169 ? -14.508 10.398 -8.969 1 97.81 169 TYR B N 1
ATOM 3742 C CA . TYR B 1 169 ? -15.547 10.703 -8 1 97.81 169 TYR B CA 1
ATOM 3743 C C . TYR B 1 169 ? -14.969 11.414 -6.781 1 97.81 169 TYR B C 1
ATOM 3745 O O . TYR B 1 169 ? -13.852 11.117 -6.352 1 97.81 169 TYR B O 1
ATOM 3753 N N . LEU B 1 170 ? -15.727 12.328 -6.254 1 97.81 170 LEU B N 1
ATOM 3754 C CA . LEU B 1 170 ? -15.469 12.812 -4.902 1 97.81 170 LEU B CA 1
ATOM 3755 C C . LEU B 1 170 ? -16.016 11.852 -3.859 1 97.81 170 LEU B C 1
ATOM 3757 O O . LEU B 1 170 ? -17.203 11.5 -3.893 1 97.81 170 LEU B O 1
ATOM 3761 N N . LEU B 1 171 ? -15.188 11.367 -3.029 1 97.5 171 LEU B N 1
ATOM 3762 C CA . LEU B 1 171 ? -15.648 10.594 -1.879 1 97.5 171 LEU B CA 1
ATOM 3763 C C . LEU B 1 171 ? -15.75 11.477 -0.639 1 97.5 171 LEU B C 1
ATOM 3765 O O . LEU B 1 171 ? -14.789 12.164 -0.281 1 97.5 171 LEU B O 1
ATOM 3769 N N . CYS B 1 172 ? -16.859 11.5 -0.018 1 95.69 172 CYS B N 1
ATOM 3770 C CA . CYS B 1 172 ? -17.078 12.281 1.194 1 95.69 172 CYS B CA 1
ATOM 3771 C C . CYS B 1 172 ? -18.031 11.555 2.143 1 95.69 172 CYS B C 1
ATOM 3773 O O . CYS B 1 172 ? -18.594 10.516 1.79 1 95.69 172 CYS B O 1
ATOM 3775 N N . ARG B 1 173 ? -18.031 12.008 3.359 1 92.25 173 ARG B N 1
ATOM 3776 C CA . ARG B 1 173 ? -19 11.484 4.316 1 92.25 173 ARG B CA 1
ATOM 3777 C C . ARG B 1 173 ? -20.344 12.219 4.195 1 92.25 173 ARG B C 1
ATOM 3779 O O . ARG B 1 173 ? -20.375 13.398 3.85 1 92.25 173 ARG B O 1
ATOM 3786 N N . GLU B 1 174 ? -21.312 11.469 4.43 1 81.75 174 GLU B N 1
ATOM 3787 C CA . GLU B 1 174 ? -22.641 12.086 4.438 1 81.75 174 GLU B CA 1
ATOM 3788 C C . GLU B 1 174 ? -22.734 13.156 5.523 1 81.75 174 GLU B C 1
ATOM 3790 O O . GLU B 1 174 ? -22.203 12.984 6.617 1 81.75 174 GLU B O 1
ATOM 3795 N N . CYS B 1 175 ? -23.016 14.391 5.184 1 63.44 175 CYS B N 1
ATOM 3796 C CA . CYS B 1 175 ? -23.188 15.5 6.125 1 63.44 175 CYS B CA 1
ATOM 3797 C C . CYS B 1 175 ? -24.031 15.078 7.312 1 63.44 175 CYS B C 1
ATOM 3799 O O . CYS B 1 175 ? -25.031 14.367 7.148 1 63.44 175 CYS B O 1
ATOM 3801 N N . ARG B 1 176 ? -23.359 15.133 8.516 1 54.81 176 ARG B N 1
ATOM 3802 C CA . ARG B 1 176 ? -23.984 14.828 9.797 1 54.81 176 ARG B CA 1
ATOM 3803 C C . ARG B 1 176 ? -25.438 15.281 9.82 1 54.81 176 ARG B C 1
ATOM 3805 O O . ARG B 1 176 ? -26.25 14.703 10.531 1 54.81 176 ARG B O 1
ATOM 3812 N N . GLU B 1 177 ? -25.688 16.484 9.227 1 49.19 177 GLU B N 1
ATOM 3813 C CA . GLU B 1 177 ? -27.062 16.938 9.469 1 49.19 177 GLU B CA 1
ATOM 3814 C C . GLU B 1 177 ? -28.078 15.852 9.117 1 49.19 177 GLU B C 1
ATOM 3816 O O . GLU B 1 177 ? -29.188 15.844 9.633 1 49.19 177 GLU B O 1
ATOM 3821 N N . TYR B 1 178 ? -27.812 15.211 8.062 1 41.5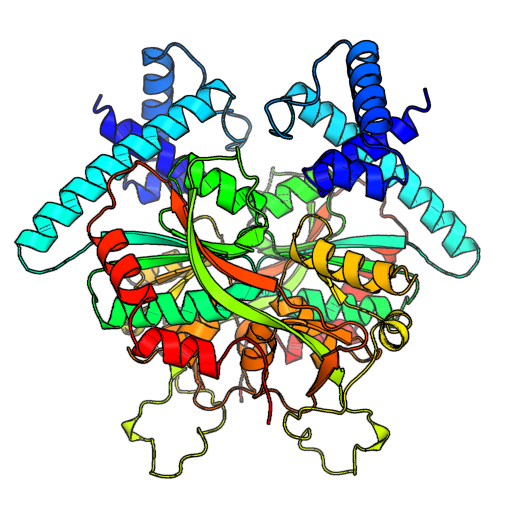9 178 TYR B N 1
ATOM 3822 C CA . TYR B 1 178 ? -28.812 14.203 7.707 1 41.59 178 TYR B CA 1
ATOM 3823 C C . TYR B 1 178 ? -28.688 12.977 8.602 1 41.59 178 TYR B C 1
ATOM 3825 O O . TYR B 1 178 ? -29.172 11.898 8.242 1 41.59 178 TYR B O 1
ATOM 3833 N N . ARG B 1 179 ? -27.781 13.203 9.445 1 45.31 179 ARG B N 1
ATOM 3834 C CA . ARG B 1 179 ? -27.797 12.094 10.398 1 45.31 179 ARG B CA 1
ATOM 3835 C C . ARG B 1 179 ? -29.172 11.961 11.055 1 45.31 179 ARG B C 1
ATOM 3837 O O . ARG B 1 179 ? -29.469 12.672 12.016 1 45.31 179 ARG B O 1
ATOM 3844 N N . ASP B 1 180 ? -30.172 11.852 10.219 1 36 180 ASP B N 1
ATOM 3845 C CA . ASP B 1 180 ? -31.359 11.531 10.984 1 36 180 ASP B CA 1
ATOM 3846 C C . ASP B 1 180 ? -31.031 10.57 12.125 1 36 180 ASP B C 1
ATOM 3848 O O . ASP B 1 180 ? -30.297 9.602 11.938 1 36 180 ASP B O 1
ATOM 3852 N N . GLY B 1 181 ? -30.953 10.906 13.352 1 36.38 181 GLY B N 1
ATOM 3853 C CA . GLY B 1 181 ? -30.969 10.227 14.641 1 36.38 181 GLY B CA 1
ATOM 3854 C C . GLY B 1 181 ? -30.406 8.82 14.578 1 36.38 181 GLY B C 1
ATOM 3855 O O . GLY B 1 181 ? -30.344 8.133 15.602 1 36.38 181 GLY B O 1
ATOM 3856 N N . GLN B 1 182 ? -30.844 7.945 13.648 1 35.59 182 GLN B N 1
ATOM 3857 C CA . GLN B 1 182 ? -30.672 6.512 13.867 1 35.59 182 GLN B CA 1
ATOM 3858 C C . GLN B 1 182 ? -29.203 6.109 13.688 1 35.59 182 GLN B C 1
ATOM 3860 O O . GLN B 1 182 ? -28.547 6.566 12.75 1 35.59 182 GLN B O 1
ATOM 3865 N N . GLY B 1 183 ? -28.422 5.848 14.625 1 40.81 183 GLY B N 1
ATOM 3866 C CA . GLY B 1 183 ? -27.156 5.25 15 1 40.81 183 GLY B CA 1
ATOM 3867 C C . GLY B 1 183 ? -26.438 4.578 13.836 1 40.81 183 GLY B C 1
ATOM 3868 O O . GLY B 1 183 ? -25.281 4.172 13.961 1 40.81 183 GLY B O 1
ATOM 3869 N N . GLU B 1 184 ? -27.234 3.717 13.062 1 51.16 184 GLU B N 1
ATOM 3870 C CA . GLU B 1 184 ? -26.641 2.814 12.078 1 51.16 184 GLU B CA 1
ATOM 3871 C C . GLU B 1 184 ? -26.312 3.549 10.781 1 51.16 184 GLU B C 1
ATOM 3873 O O . GLU B 1 184 ? -27.156 4.262 10.234 1 51.16 184 GLU B O 1
ATOM 3878 N N . GLY B 1 185 ? -25.031 4.031 10.602 1 61.5 185 GLY B N 1
ATOM 3879 C CA . GLY B 1 185 ? -24.531 4.766 9.453 1 61.5 185 GLY B CA 1
ATOM 3880 C C . GLY B 1 185 ? -25.266 4.438 8.164 1 61.5 185 GLY B C 1
ATOM 3881 O O . GLY B 1 185 ? -25.672 3.293 7.957 1 61.5 185 GLY B O 1
ATOM 3882 N N . ARG B 1 186 ? -25.922 5.426 7.434 1 78.31 186 ARG B N 1
ATOM 3883 C CA . ARG B 1 186 ? -26.531 5.258 6.121 1 78.31 186 ARG B CA 1
ATOM 3884 C C . ARG B 1 186 ? -25.641 4.449 5.195 1 78.31 186 ARG B C 1
ATOM 3886 O O . ARG B 1 186 ? -24.406 4.543 5.273 1 78.31 186 ARG B O 1
ATOM 3893 N N . PRO B 1 187 ? -26.297 3.533 4.461 1 86.19 187 PRO B N 1
ATOM 3894 C CA . PRO B 1 187 ? -25.5 2.787 3.484 1 86.19 187 PRO B CA 1
ATOM 3895 C C . PRO B 1 187 ? -24.75 3.697 2.516 1 86.19 187 PRO B C 1
ATOM 3897 O O . PRO B 1 187 ? -25.094 4.875 2.381 1 86.19 187 PRO B O 1
ATOM 3900 N N . PHE B 1 188 ? -23.891 3.186 1.966 1 91.88 188 PHE B N 1
ATOM 3901 C CA . PHE B 1 188 ? -23.188 3.859 0.877 1 91.88 188 PHE B CA 1
ATOM 3902 C C . PHE B 1 188 ? -24.172 4.367 -0.167 1 91.88 188 PHE B C 1
ATOM 3904 O O . PHE B 1 188 ? -25.188 3.719 -0.435 1 91.88 188 PHE B O 1
ATOM 3911 N N . ALA B 1 189 ? -23.844 5.578 -0.794 1 92.62 189 ALA B N 1
ATOM 3912 C CA . ALA B 1 189 ? -24.703 6.102 -1.844 1 92.62 189 ALA B CA 1
ATOM 3913 C C . ALA B 1 189 ? -23.906 6.871 -2.889 1 92.62 189 ALA B C 1
ATOM 3915 O O . ALA B 1 189 ? -22.812 7.371 -2.6 1 92.62 189 ALA B O 1
ATOM 3916 N N . PHE B 1 190 ? -24.438 6.871 -4.078 1 94.75 190 PHE B N 1
ATOM 3917 C CA . PHE B 1 190 ? -23.969 7.824 -5.082 1 94.75 190 PHE B CA 1
ATOM 3918 C C . PHE B 1 190 ? -24.734 9.141 -4.969 1 94.75 190 PHE B C 1
ATOM 3920 O O . PHE B 1 190 ? -25.969 9.141 -4.836 1 94.75 190 PHE B O 1
ATOM 3927 N N . GLY B 1 191 ? -24.031 10.211 -4.871 1 93.62 191 GLY B N 1
ATOM 3928 C CA . GLY B 1 191 ? -24.641 11.523 -4.793 1 93.62 191 GLY B CA 1
ATOM 3929 C C . GLY B 1 191 ? -24.688 12.242 -6.125 1 93.62 191 GLY B C 1
ATOM 3930 O O . GLY B 1 191 ? -24.406 11.648 -7.168 1 93.62 191 GLY B O 1
ATOM 3931 N N . ALA B 1 192 ? -25.125 13.477 -6.07 1 94.25 192 ALA B N 1
ATOM 3932 C CA . ALA B 1 192 ? -25.234 14.305 -7.266 1 94.25 192 ALA B CA 1
ATOM 3933 C C . ALA B 1 192 ? -23.859 14.641 -7.828 1 94.25 192 ALA B C 1
ATOM 3935 O O . ALA B 1 192 ? -22.875 14.664 -7.09 1 94.25 192 ALA B O 1
ATOM 3936 N N . ASP B 1 193 ? -23.891 14.969 -9.125 1 96.19 193 ASP B N 1
ATOM 3937 C CA . ASP B 1 193 ? -22.672 15.438 -9.758 1 96.19 193 ASP B CA 1
ATOM 3938 C C . ASP B 1 193 ? -22.094 16.656 -9.023 1 96.19 193 ASP B C 1
ATOM 3940 O O . ASP B 1 193 ? -22.844 17.453 -8.469 1 96.19 193 ASP B O 1
ATOM 3944 N N . ILE B 1 194 ? -20.797 16.766 -9.055 1 96.88 194 ILE B N 1
ATOM 3945 C CA . ILE B 1 194 ? -20.141 17.906 -8.438 1 96.88 194 ILE B CA 1
ATOM 3946 C C . ILE B 1 194 ? -19 18.406 -9.344 1 96.88 194 ILE B C 1
ATOM 3948 O O . ILE B 1 194 ? -18.312 17.594 -9.961 1 96.88 194 ILE B O 1
ATOM 3952 N N . ALA B 1 195 ? -18.812 19.703 -9.414 1 97.88 195 ALA B N 1
ATOM 3953 C CA . ALA B 1 195 ? -17.781 20.297 -10.266 1 97.88 195 ALA B CA 1
ATOM 3954 C C . ALA B 1 195 ? -16.422 20.297 -9.57 1 97.88 195 ALA B C 1
ATOM 3956 O O . ALA B 1 195 ? -16.344 20.5 -8.352 1 97.88 195 ALA B O 1
ATOM 3957 N N . TRP B 1 196 ? -15.383 20.188 -10.375 1 97.62 196 TRP B N 1
ATOM 3958 C CA . TRP B 1 196 ? -14.016 20.234 -9.859 1 97.62 196 TRP B CA 1
ATOM 3959 C C . TRP B 1 196 ? -13.766 21.516 -9.086 1 97.62 196 TRP B C 1
ATOM 3961 O O . TRP B 1 196 ? -13.117 21.516 -8.047 1 97.62 196 TRP B O 1
ATOM 3971 N N . ARG B 1 197 ? -14.297 22.594 -9.562 1 97 197 ARG B N 1
ATOM 3972 C CA . ARG B 1 197 ? -14.094 23.906 -8.93 1 97 197 ARG B CA 1
ATOM 3973 C C . ARG B 1 197 ? -14.633 23.906 -7.504 1 97 197 ARG B C 1
ATOM 3975 O O . ARG B 1 197 ? -14.039 24.516 -6.613 1 97 197 ARG B O 1
ATOM 3982 N N . GLU B 1 198 ? -15.742 23.219 -7.277 1 96.31 198 GLU B N 1
ATOM 3983 C CA . GLU B 1 198 ? -16.344 23.141 -5.953 1 96.31 198 GLU B CA 1
ATOM 3984 C C . GLU B 1 198 ? -15.5 22.312 -5 1 96.31 198 GLU B C 1
ATOM 3986 O O . GLU B 1 198 ? -15.484 22.562 -3.793 1 96.31 198 GLU B O 1
ATOM 3991 N N . VAL B 1 199 ? -14.789 21.406 -5.523 1 96.75 199 VAL B N 1
ATOM 3992 C CA . VAL B 1 199 ? -14.023 20.438 -4.746 1 96.75 199 VAL B CA 1
ATOM 3993 C C . VAL B 1 199 ? -12.695 21.047 -4.32 1 96.75 199 VAL B C 1
ATOM 3995 O O . VAL B 1 199 ? -12.133 20.672 -3.287 1 96.75 199 VAL B O 1
ATOM 3998 N N . ALA B 1 200 ? -12.258 22 -5.07 1 95.69 200 ALA B N 1
ATOM 3999 C CA . ALA B 1 200 ? -10.945 22.594 -4.867 1 95.69 200 ALA B CA 1
ATOM 4000 C C . ALA B 1 200 ? -10.836 23.234 -3.488 1 95.69 200 ALA B C 1
ATOM 4002 O O . ALA B 1 200 ? -9.742 23.359 -2.936 1 95.69 200 ALA B O 1
ATOM 4003 N N . ALA B 1 201 ? -11.93 23.578 -2.916 1 92.88 201 ALA B N 1
ATOM 4004 C CA . ALA B 1 201 ? -11.938 24.281 -1.644 1 92.88 201 ALA B CA 1
ATOM 4005 C C . ALA B 1 201 ? -12.039 23.312 -0.469 1 92.88 201 ALA B C 1
ATOM 4007 O O . ALA B 1 201 ? -11.875 23.719 0.687 1 92.88 201 ALA B O 1
ATOM 4008 N N . MET B 1 202 ? -12.211 22.078 -0.72 1 94.75 202 MET B N 1
ATOM 4009 C CA . MET B 1 202 ? -12.422 21.094 0.328 1 94.75 202 MET B CA 1
ATOM 4010 C C . MET B 1 202 ? -11.094 20.516 0.811 1 94.75 202 MET B C 1
ATOM 4012 O O . MET B 1 202 ? -10.102 20.531 0.077 1 94.75 202 MET B O 1
ATOM 4016 N N . PRO B 1 203 ? -11.039 20.125 2.111 1 95.5 203 PRO B N 1
ATOM 4017 C CA . PRO B 1 203 ? -9.852 19.391 2.551 1 95.5 203 PRO B CA 1
ATOM 4018 C C . PRO B 1 203 ? -9.703 18.031 1.857 1 95.5 203 PRO B C 1
ATOM 4020 O O . PRO B 1 203 ? -10.547 17.156 2.025 1 95.5 203 PRO B O 1
ATOM 4023 N N . LEU B 1 204 ? -8.617 17.922 1.11 1 97.38 204 LEU B N 1
ATOM 4024 C CA . LEU B 1 204 ? -8.438 16.734 0.291 1 97.38 204 LEU B CA 1
ATOM 4025 C C . LEU B 1 204 ? -7.246 15.906 0.773 1 97.38 204 LEU B C 1
ATOM 4027 O O . LEU B 1 204 ? -6.172 16.453 1.027 1 97.38 204 LEU B O 1
ATOM 4031 N N . CYS B 1 205 ? -7.492 14.633 0.958 1 97.69 205 CYS B N 1
ATOM 4032 C CA . CYS B 1 205 ? -6.41 13.656 1.022 1 97.69 205 CYS B CA 1
ATOM 4033 C C . CYS B 1 205 ? -6.074 13.125 -0.365 1 97.69 205 CYS B C 1
ATOM 4035 O O . CYS B 1 205 ? -6.918 12.523 -1.025 1 97.69 205 CYS B O 1
ATOM 4037 N N . LEU B 1 206 ? -4.82 13.336 -0.839 1 97.94 206 LEU B N 1
ATOM 4038 C CA . LEU B 1 206 ? -4.422 12.953 -2.189 1 97.94 206 LEU B CA 1
ATOM 4039 C C . LEU B 1 206 ? -3.146 12.117 -2.162 1 97.94 206 LEU B C 1
ATOM 4041 O O . LEU B 1 206 ? -2.434 12.094 -1.154 1 97.94 206 LEU B O 1
ATOM 4045 N N . LEU B 1 207 ? -2.914 11.391 -3.248 1 97.12 207 LEU B N 1
ATOM 4046 C CA . LEU B 1 207 ? -1.667 10.641 -3.375 1 97.12 207 LEU B CA 1
ATOM 4047 C C . LEU B 1 207 ? -0.478 11.586 -3.516 1 97.12 207 LEU B C 1
ATOM 4049 O O . LEU B 1 207 ? -0.644 12.742 -3.898 1 97.12 207 LEU B O 1
ATOM 4053 N N . THR B 1 208 ? 0.694 11.039 -3.236 1 94.44 208 THR B N 1
ATOM 4054 C CA . THR B 1 208 ? 1.915 11.836 -3.326 1 94.44 208 THR B CA 1
ATOM 4055 C C . THR B 1 208 ? 2.211 12.211 -4.773 1 94.44 208 THR B C 1
ATOM 4057 O O . THR B 1 208 ? 1.752 11.547 -5.703 1 94.44 208 THR B O 1
ATOM 4060 N N . PRO B 1 209 ? 2.973 13.219 -4.965 1 90 209 PRO B N 1
ATOM 4061 C CA . PRO B 1 209 ? 3.172 13.781 -6.301 1 90 209 PRO B CA 1
ATOM 4062 C C . PRO B 1 209 ? 3.926 12.828 -7.234 1 90 209 PRO B C 1
ATOM 4064 O O . PRO B 1 209 ? 3.898 13.008 -8.453 1 90 209 PRO B O 1
ATOM 4067 N N . ASP B 1 210 ? 4.641 11.867 -6.699 1 84.5 210 ASP B N 1
ATOM 4068 C CA . ASP B 1 210 ? 5.375 10.93 -7.543 1 84.5 210 ASP B CA 1
ATOM 4069 C C . ASP B 1 210 ? 4.43 9.945 -8.227 1 84.5 210 ASP B C 1
ATOM 4071 O O . ASP B 1 210 ? 4.82 9.25 -9.164 1 84.5 210 ASP B O 1
ATOM 4075 N N . MET B 1 211 ? 3.201 9.953 -7.785 1 90 211 MET B N 1
ATOM 4076 C CA . MET B 1 211 ? 2.213 9.047 -8.359 1 90 211 MET B CA 1
ATOM 4077 C C . MET B 1 211 ? 1.514 9.695 -9.555 1 90 211 MET B C 1
ATOM 4079 O O . MET B 1 211 ? 1.065 10.844 -9.469 1 90 211 MET B O 1
ATOM 4083 N N . HIS B 1 212 ? 1.399 8.969 -10.62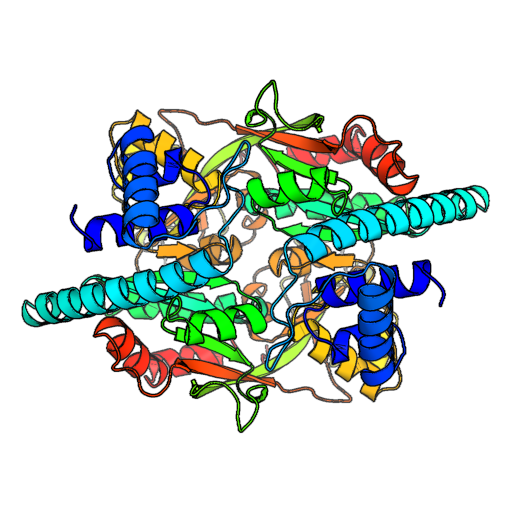5 1 90.06 212 HIS B N 1
ATOM 4084 C CA . HIS B 1 212 ? 0.796 9.5 -11.844 1 90.06 212 HIS B CA 1
ATOM 4085 C C . HIS B 1 212 ? -0.64 9.953 -11.594 1 90.06 212 HIS B C 1
ATOM 4087 O O . HIS B 1 212 ? -1.09 10.945 -12.164 1 90.06 212 HIS B O 1
ATOM 4093 N N . ASN B 1 213 ? -1.376 9.227 -10.781 1 93.88 213 ASN B N 1
ATOM 4094 C CA . ASN B 1 213 ? -2.738 9.633 -10.453 1 93.88 213 ASN B CA 1
ATOM 4095 C C . ASN B 1 213 ? -2.787 11.055 -9.906 1 93.88 213 ASN B C 1
ATOM 4097 O O . ASN B 1 213 ? -3.73 11.797 -10.188 1 93.88 213 ASN B O 1
ATOM 4101 N N . ARG B 1 214 ? -1.817 11.445 -9.117 1 94.62 214 ARG B N 1
ATOM 4102 C CA . ARG B 1 214 ? -1.743 12.797 -8.578 1 94.62 214 ARG B CA 1
ATOM 4103 C C . ARG B 1 214 ? -1.616 13.82 -9.695 1 94.62 214 ARG B C 1
ATOM 4105 O O . ARG B 1 214 ? -2.223 14.898 -9.633 1 94.62 214 ARG B O 1
ATOM 4112 N N . THR B 1 215 ? -0.841 13.492 -10.672 1 90.38 215 THR B N 1
ATOM 4113 C CA . THR B 1 215 ? -0.696 14.375 -11.828 1 90.38 215 THR B CA 1
ATOM 4114 C C . THR B 1 215 ? -2.031 14.547 -12.547 1 90.38 215 THR B C 1
ATOM 4116 O O . THR B 1 215 ? -2.393 15.664 -12.938 1 90.38 215 THR B O 1
ATOM 4119 N N . VAL B 1 216 ? -2.723 13.492 -12.711 1 93.06 216 VAL B N 1
ATOM 4120 C CA . VAL B 1 216 ? -4.027 13.508 -13.359 1 93.06 216 VAL B CA 1
ATOM 4121 C C . VAL B 1 216 ? -4.977 14.438 -12.602 1 93.06 216 VAL B C 1
ATOM 4123 O O . VAL B 1 216 ? -5.66 15.266 -13.203 1 93.06 216 VAL B O 1
ATOM 4126 N N . ILE B 1 217 ? -4.977 14.352 -11.336 1 96 217 ILE B N 1
ATOM 4127 C CA . ILE B 1 217 ? -5.867 15.133 -10.477 1 96 217 ILE B CA 1
ATOM 4128 C C . ILE B 1 217 ? -5.453 16.594 -10.516 1 96 217 ILE B C 1
ATOM 4130 O O . ILE B 1 217 ? -6.297 17.484 -10.648 1 96 217 ILE B O 1
ATOM 4134 N N . ASP B 1 218 ? -4.184 16.844 -10.406 1 94.12 218 ASP B N 1
ATOM 4135 C CA . ASP B 1 218 ? -3.678 18.219 -10.453 1 94.12 218 ASP B CA 1
ATOM 4136 C C . ASP B 1 218 ? -4.035 18.891 -11.773 1 94.12 218 ASP B C 1
ATOM 4138 O O . ASP B 1 218 ? -4.395 20.062 -11.805 1 94.12 218 ASP B O 1
ATOM 4142 N N . GLU B 1 219 ? -3.895 18.156 -12.82 1 92.94 219 GLU B N 1
ATOM 4143 C CA . GLU B 1 219 ? -4.219 18.688 -14.133 1 92.94 219 GLU B CA 1
ATOM 4144 C C . GLU B 1 219 ? -5.707 19 -14.25 1 92.94 219 GLU B C 1
ATOM 4146 O O . GLU B 1 219 ? -6.09 19.969 -14.914 1 92.94 219 GLU B O 1
ATOM 4151 N N . ALA B 1 220 ? -6.492 18.219 -13.656 1 95.88 220 ALA B N 1
ATOM 4152 C CA . ALA B 1 220 ? -7.93 18.469 -13.664 1 95.88 220 ALA B CA 1
ATOM 4153 C C . ALA B 1 220 ? -8.258 19.766 -12.93 1 95.88 220 ALA B C 1
ATOM 4155 O O . ALA B 1 220 ? -9.078 20.562 -13.398 1 95.88 220 ALA B O 1
ATOM 4156 N N . PHE B 1 221 ? -7.656 19.984 -11.82 1 96.69 221 PHE B N 1
ATOM 4157 C CA . PHE B 1 221 ? -7.855 21.234 -11.094 1 96.69 221 PHE B CA 1
ATOM 4158 C C . PHE B 1 221 ? -7.312 22.422 -11.883 1 96.69 221 PHE B C 1
ATOM 4160 O O . PHE B 1 221 ? -7.941 23.484 -11.93 1 96.69 221 PHE B O 1
ATOM 4167 N N . ALA B 1 222 ? -6.188 22.203 -12.492 1 94.38 222 ALA B N 1
ATOM 4168 C CA . ALA B 1 222 ? -5.586 23.266 -13.297 1 94.38 222 ALA B CA 1
ATOM 4169 C C . ALA B 1 222 ? -6.508 23.672 -14.445 1 94.38 222 ALA B C 1
ATOM 4171 O O . ALA B 1 222 ? -6.574 24.844 -14.812 1 94.38 222 ALA B O 1
ATOM 4172 N N . ALA B 1 223 ? -7.16 22.75 -14.992 1 95 223 ALA B N 1
ATOM 4173 C CA . ALA B 1 223 ? -8.055 22.984 -16.125 1 95 223 ALA B CA 1
ATOM 4174 C C . ALA B 1 223 ? -9.188 23.938 -15.742 1 95 223 ALA B C 1
ATOM 4176 O O . ALA B 1 223 ? -9.82 24.547 -16.609 1 95 223 ALA B O 1
ATOM 4177 N N . VAL B 1 224 ? -9.492 24.047 -14.508 1 96 224 VAL B N 1
ATOM 4178 C CA . VAL B 1 224 ? -10.523 24.969 -14.055 1 96 224 VAL B CA 1
ATOM 4179 C C . VAL B 1 224 ? -9.875 26.125 -13.289 1 96 224 VAL B C 1
ATOM 4181 O O . VAL B 1 224 ? -10.508 26.734 -12.414 1 96 224 VAL B O 1
ATOM 4184 N N . ASP B 1 225 ? -8.664 26.25 -13.453 1 95.75 225 ASP B N 1
ATOM 4185 C CA . ASP B 1 225 ? -7.871 27.359 -12.938 1 95.75 225 ASP B CA 1
ATOM 4186 C C . ASP B 1 225 ? -7.785 27.312 -11.414 1 95.75 225 ASP B C 1
ATOM 4188 O O . ASP B 1 225 ? -7.883 28.344 -10.742 1 95.75 225 ASP B O 1
ATOM 4192 N N . MET B 1 226 ? -7.754 26.109 -10.922 1 94.56 226 MET B N 1
ATOM 4193 C CA . MET B 1 226 ? -7.586 25.922 -9.484 1 94.56 226 MET B CA 1
ATOM 4194 C C . MET B 1 226 ? -6.297 25.172 -9.18 1 94.56 226 MET B C 1
ATOM 4196 O O . MET B 1 226 ? -5.816 24.391 -10.008 1 94.56 226 MET B O 1
ATOM 4200 N N . ALA B 1 227 ? -5.715 25.547 -8.016 1 91.38 227 ALA B N 1
ATOM 4201 C CA . ALA B 1 227 ? -4.629 24.766 -7.422 1 91.38 227 ALA B CA 1
ATOM 4202 C C . ALA B 1 227 ? -4.996 24.297 -6.023 1 91.38 227 ALA B C 1
ATOM 4204 O O . ALA B 1 227 ? -5.609 25.031 -5.246 1 91.38 227 ALA B O 1
ATOM 4205 N N . VAL B 1 228 ? -4.629 23.016 -5.789 1 91.69 228 VAL B N 1
ATOM 4206 C CA . VAL B 1 228 ? -5.047 22.453 -4.516 1 91.69 228 VAL B CA 1
ATOM 4207 C C . VAL B 1 228 ? -3.824 22.156 -3.65 1 91.69 228 VAL B C 1
ATOM 4209 O O . VAL B 1 228 ? -2.82 21.625 -4.145 1 91.69 228 VAL B O 1
ATOM 4212 N N . GLN B 1 229 ? -3.91 22.641 -2.471 1 90.12 229 GLN B N 1
ATOM 4213 C CA . GLN B 1 229 ? -3.01 22.156 -1.425 1 90.12 229 GLN B CA 1
ATOM 4214 C C . GLN B 1 229 ? -3.672 21.078 -0.582 1 90.12 229 GLN B C 1
ATOM 4216 O O . GLN B 1 229 ? -4.594 21.359 0.19 1 90.12 229 GLN B O 1
ATOM 4221 N N . PRO B 1 230 ? -3.193 19.875 -0.714 1 95.38 230 PRO B N 1
ATOM 4222 C CA . PRO B 1 230 ? -3.855 18.797 0.015 1 95.38 230 PRO B CA 1
ATOM 4223 C C . PRO B 1 230 ? -3.775 18.969 1.53 1 95.38 230 PRO B C 1
ATOM 4225 O O . PRO B 1 230 ? -2.762 19.438 2.049 1 95.38 230 PRO B O 1
ATOM 4228 N N . ALA B 1 231 ? -4.848 18.562 2.203 1 95.75 231 ALA B N 1
ATOM 4229 C CA . ALA B 1 231 ? -4.879 18.531 3.664 1 95.75 231 ALA B CA 1
ATOM 4230 C C . ALA B 1 231 ? -4.047 17.375 4.203 1 95.75 231 ALA B C 1
ATOM 4232 O O . ALA B 1 231 ? -3.574 17.422 5.344 1 95.75 231 ALA B O 1
ATOM 4233 N N . MET B 1 232 ? -3.863 16.344 3.396 1 96.56 232 MET B N 1
ATOM 4234 C CA . MET B 1 232 ? -3.07 15.156 3.684 1 96.56 232 MET B CA 1
ATOM 4235 C C . MET B 1 232 ? -2.578 14.508 2.395 1 96.56 232 MET B C 1
ATOM 4237 O O . MET B 1 232 ? -3.281 14.516 1.383 1 96.56 232 MET B O 1
ATOM 4241 N N . GLU B 1 233 ? -1.397 13.984 2.418 1 97.19 233 GLU B N 1
ATOM 4242 C CA . GLU B 1 233 ? -0.838 13.25 1.286 1 97.19 233 GLU B CA 1
ATOM 4243 C C . GLU B 1 233 ? -0.432 11.836 1.688 1 97.19 233 GLU B C 1
ATOM 4245 O O . GLU B 1 233 ? -0.024 11.602 2.828 1 97.19 233 GLU B O 1
ATOM 4250 N N . THR B 1 234 ? -0.618 10.93 0.754 1 97.69 234 THR B N 1
ATOM 4251 C CA . THR B 1 234 ? -0.311 9.539 1.058 1 97.69 234 THR B CA 1
ATOM 4252 C C . THR B 1 234 ? 0.055 8.773 -0.212 1 97.69 234 THR B C 1
ATOM 4254 O O . THR B 1 234 ? -0.241 9.227 -1.32 1 97.69 234 THR B O 1
ATOM 4257 N N . ASN B 1 235 ? 0.786 7.664 -0.088 1 95.94 235 ASN B N 1
ATOM 4258 C CA . ASN B 1 235 ? 1.009 6.746 -1.198 1 95.94 235 ASN B CA 1
ATOM 4259 C C . ASN B 1 235 ? 0.188 5.469 -1.041 1 95.94 235 ASN B C 1
ATOM 4261 O O . ASN B 1 235 ? 0.453 4.469 -1.71 1 95.94 235 ASN B O 1
ATOM 4265 N N . SER B 1 236 ? -0.755 5.496 -0.136 1 96.38 236 SER B N 1
ATOM 4266 C CA . SER B 1 236 ? -1.617 4.355 0.159 1 96.38 236 SER B CA 1
ATOM 4267 C C . SER B 1 236 ? -3.068 4.652 -0.201 1 96.38 236 SER B C 1
ATOM 4269 O O . SER B 1 236 ? -3.689 5.543 0.386 1 96.38 236 SER B O 1
ATOM 4271 N N . VAL B 1 237 ? -3.623 3.816 -1.093 1 96.5 237 VAL B N 1
ATOM 4272 C CA . VAL B 1 237 ? -5.023 4.016 -1.462 1 96.5 237 VAL B CA 1
ATOM 4273 C C . VAL B 1 237 ? -5.922 3.674 -0.277 1 96.5 237 VAL B C 1
ATOM 4275 O O . VAL B 1 237 ? -7.008 4.242 -0.132 1 96.5 237 VAL B O 1
ATOM 4278 N N . LEU B 1 238 ? -5.465 2.801 0.583 1 94.94 238 LEU B N 1
ATOM 4279 C CA . LEU B 1 238 ? -6.203 2.523 1.809 1 94.94 238 LEU B CA 1
ATOM 4280 C C . LEU B 1 238 ? -6.355 3.785 2.65 1 94.94 238 LEU B C 1
ATOM 4282 O O . LEU B 1 238 ? -7.434 4.059 3.18 1 94.94 238 LEU B O 1
ATOM 4286 N N . THR B 1 239 ? -5.309 4.539 2.777 1 96.25 239 THR B N 1
ATOM 4287 C CA . THR B 1 239 ? -5.312 5.766 3.566 1 96.25 239 THR B CA 1
ATOM 4288 C C . THR B 1 239 ? -6.277 6.785 2.973 1 96.25 239 THR B C 1
ATOM 4290 O O . THR B 1 239 ? -6.957 7.508 3.707 1 96.25 239 THR B O 1
ATOM 4293 N N . LEU B 1 240 ? -6.355 6.867 1.651 1 97.31 240 LEU B N 1
ATOM 4294 C CA . LEU B 1 240 ? -7.312 7.773 1.028 1 97.31 240 LEU B CA 1
ATOM 4295 C C . LEU B 1 240 ? -8.719 7.52 1.557 1 97.31 240 LEU B C 1
ATOM 4297 O O . LEU B 1 240 ? -9.414 8.453 1.962 1 97.31 240 LEU B O 1
ATOM 4301 N N . VAL B 1 241 ? -9.102 6.273 1.581 1 95.5 241 VAL B N 1
ATOM 4302 C CA . VAL B 1 241 ? -10.445 5.871 1.974 1 95.5 241 VAL B CA 1
ATOM 4303 C C . VAL B 1 241 ? -10.617 6.059 3.48 1 95.5 241 VAL B C 1
ATOM 4305 O O . VAL B 1 241 ? -11.617 6.621 3.93 1 95.5 241 VAL B O 1
ATOM 4308 N N . MET B 1 242 ? -9.656 5.672 4.25 1 93.75 242 MET B N 1
ATOM 4309 C CA . MET B 1 242 ? -9.773 5.695 5.707 1 93.75 242 MET B CA 1
ATOM 4310 C C . MET B 1 242 ? -9.789 7.129 6.23 1 93.75 242 MET B C 1
ATOM 4312 O O . MET B 1 242 ? -10.453 7.426 7.223 1 93.75 242 MET B O 1
ATOM 4316 N N . ALA B 1 243 ? -9 7.973 5.574 1 95.38 243 ALA B N 1
ATOM 4317 C CA . ALA B 1 243 ? -8.977 9.375 5.988 1 95.38 243 ALA B CA 1
ATOM 4318 C C . ALA B 1 243 ? -10.367 10 5.895 1 95.38 243 ALA B C 1
ATOM 4320 O O . ALA B 1 243 ? -10.734 10.844 6.715 1 95.38 243 ALA B O 1
ATOM 4321 N N . VAL B 1 244 ? -11.125 9.578 4.906 1 95.12 244 VAL B N 1
ATOM 4322 C CA . VAL B 1 244 ? -12.484 10.086 4.73 1 95.12 244 VAL B CA 1
ATOM 4323 C C . VAL B 1 244 ? -13.422 9.406 5.719 1 95.12 244 VAL B C 1
ATOM 4325 O O . VAL B 1 244 ? -14.211 10.062 6.395 1 95.12 244 VAL B O 1
ATOM 4328 N N . ALA B 1 245 ? -13.305 8.117 5.805 1 90.19 245 ALA B N 1
ATOM 4329 C CA . ALA B 1 245 ? -14.234 7.32 6.602 1 90.19 245 ALA B CA 1
ATOM 4330 C C . ALA B 1 245 ? -14.078 7.617 8.094 1 90.19 245 ALA B C 1
ATOM 4332 O O . ALA B 1 245 ? -15.047 7.566 8.844 1 90.19 245 ALA B O 1
ATOM 4333 N N . GLN B 1 246 ? -12.922 7.887 8.469 1 79.44 246 GLN B N 1
ATOM 4334 C CA . GLN B 1 246 ? -12.633 8.016 9.898 1 79.44 246 GLN B CA 1
ATOM 4335 C C . GLN B 1 246 ? -12.414 9.477 10.281 1 79.44 246 GLN B C 1
ATOM 4337 O O . GLN B 1 246 ? -12.312 9.797 11.469 1 79.44 246 GLN B O 1
ATOM 4342 N N . GLY B 1 247 ? -12.328 10.227 9.305 1 73.88 247 GLY B N 1
ATOM 4343 C CA . GLY B 1 247 ? -12.023 11.625 9.594 1 73.88 247 GLY B CA 1
ATOM 4344 C C . GLY B 1 247 ? -13.203 12.383 10.172 1 73.88 247 GLY B C 1
ATOM 4345 O O . GLY B 1 247 ? -14.359 12.094 9.844 1 73.88 247 GLY B O 1
ATOM 4346 N N . THR B 1 248 ? -12.852 13.18 11.141 1 68.12 248 THR B N 1
ATOM 4347 C CA . THR B 1 248 ? -13.875 14 11.773 1 68.12 248 THR B CA 1
ATOM 4348 C C . THR B 1 248 ? -13.82 15.43 11.25 1 68.12 248 THR B C 1
ATOM 4350 O O . THR B 1 248 ? -14.617 16.281 11.664 1 68.12 248 THR B O 1
ATOM 4353 N N . ASP B 1 249 ? -12.961 15.672 10.422 1 72.75 249 ASP B N 1
ATOM 4354 C CA . ASP B 1 249 ? -12.711 17.047 10.008 1 72.75 249 ASP B CA 1
ATOM 4355 C C . ASP B 1 249 ? -13.25 17.312 8.609 1 72.75 249 ASP B C 1
ATOM 4357 O O . ASP B 1 249 ? -12.828 18.25 7.934 1 72.75 249 ASP B O 1
ATOM 4361 N N . GLY B 1 250 ? -14.047 16.438 8.07 1 87.31 250 GLY B N 1
ATOM 4362 C CA . GLY B 1 250 ? -14.641 16.656 6.762 1 87.31 250 GLY B CA 1
ATOM 4363 C C . GLY B 1 250 ? -13.703 16.328 5.617 1 87.31 250 GLY B C 1
ATOM 4364 O O . GLY B 1 250 ? -13.875 16.828 4.504 1 87.31 250 GLY B O 1
ATOM 4365 N N . MET B 1 251 ? -12.727 15.547 5.922 1 93.94 251 MET B N 1
ATOM 4366 C CA . MET B 1 251 ? -11.773 15.117 4.898 1 93.94 251 MET B CA 1
ATOM 4367 C C . MET B 1 251 ? -12.5 14.492 3.711 1 93.94 251 MET B C 1
ATOM 4369 O O . MET B 1 251 ? -13.453 13.727 3.893 1 93.94 251 MET B O 1
ATOM 4373 N N . THR B 1 252 ? -12.047 14.875 2.533 1 96.69 252 THR B N 1
ATOM 4374 C CA . THR B 1 252 ? -12.539 14.289 1.287 1 96.69 252 THR B CA 1
ATOM 4375 C C . THR B 1 252 ? -11.375 13.781 0.438 1 96.69 252 THR B C 1
ATOM 4377 O O . THR B 1 252 ? -10.211 13.961 0.8 1 96.69 252 THR B O 1
ATOM 4380 N N . THR B 1 253 ? -11.703 13.031 -0.603 1 97.94 253 THR B N 1
ATOM 4381 C CA . THR B 1 253 ? -10.688 12.578 -1.552 1 97.94 253 THR B CA 1
ATOM 4382 C C . THR B 1 253 ? -11.305 12.352 -2.93 1 97.94 253 THR B C 1
ATOM 4384 O O . THR B 1 253 ? -12.523 12.406 -3.088 1 97.94 253 THR B O 1
ATOM 4387 N N . VAL B 1 254 ? -10.461 12.25 -3.949 1 98 254 VAL B N 1
ATOM 4388 C CA . VAL B 1 254 ? -10.859 11.922 -5.312 1 98 254 VAL B CA 1
ATOM 4389 C C . VAL B 1 254 ? -10.43 10.492 -5.645 1 98 254 VAL B C 1
ATOM 4391 O O . VAL B 1 254 ? -9.25 10.148 -5.516 1 98 254 VAL B O 1
ATOM 4394 N N . LEU B 1 255 ? -11.383 9.688 -6.035 1 97.62 255 LEU B N 1
ATOM 4395 C CA . LEU B 1 255 ? -11.117 8.289 -6.352 1 97.62 255 LEU B CA 1
ATOM 4396 C C . LEU B 1 255 ? -11.57 7.953 -7.77 1 97.62 255 LEU B C 1
ATOM 4398 O O . LEU B 1 255 ? -12.609 8.438 -8.219 1 97.62 255 LEU B O 1
ATOM 4402 N N . PRO B 1 256 ? -10.781 7.059 -8.453 1 97.31 256 PRO B N 1
ATOM 4403 C CA . PRO B 1 256 ? -11.344 6.461 -9.664 1 97.31 256 PRO B CA 1
ATOM 4404 C C . PRO B 1 256 ? -12.438 5.434 -9.375 1 97.31 256 PRO B C 1
ATOM 4406 O O . PRO B 1 256 ? -12.609 5.027 -8.219 1 97.31 256 PRO B O 1
ATOM 4409 N N . GLY B 1 257 ? -13.141 5.066 -10.422 1 96.44 257 GLY B N 1
ATOM 4410 C CA . GLY B 1 257 ? -14.273 4.16 -10.312 1 96.44 257 GLY B CA 1
ATOM 4411 C C . GLY B 1 257 ? -13.914 2.84 -9.656 1 96.44 257 GLY B C 1
ATOM 4412 O O . GLY B 1 257 ? -14.648 2.352 -8.789 1 96.44 257 GLY B O 1
ATOM 4413 N N . ALA B 1 258 ? -12.828 2.254 -9.977 1 96.44 258 ALA B N 1
ATOM 4414 C CA . ALA B 1 258 ? -12.43 0.955 -9.445 1 96.44 258 ALA B CA 1
ATOM 4415 C C . ALA B 1 258 ? -12.273 1.008 -7.926 1 96.44 258 ALA B C 1
ATOM 4417 O O . ALA B 1 258 ? -12.555 0.03 -7.234 1 96.44 258 ALA B O 1
ATOM 4418 N N . MET B 1 259 ? -11.773 2.133 -7.445 1 96.75 259 MET B N 1
ATOM 4419 C CA . MET B 1 259 ? -11.641 2.311 -6.004 1 96.75 259 MET B CA 1
ATOM 4420 C C . MET B 1 259 ? -13.008 2.516 -5.352 1 96.75 259 MET B C 1
ATOM 4422 O O . MET B 1 259 ? -13.25 2.021 -4.25 1 96.75 259 MET B O 1
ATOM 4426 N N . VAL B 1 260 ? -13.883 3.258 -5.992 1 96.5 260 VAL B N 1
ATOM 4427 C CA . VAL B 1 260 ? -15.227 3.48 -5.461 1 96.5 260 VAL B CA 1
ATOM 4428 C C . VAL B 1 260 ? -15.945 2.143 -5.305 1 96.5 260 VAL B C 1
ATOM 4430 O O . VAL B 1 260 ? -16.625 1.913 -4.301 1 96.5 260 VAL B O 1
ATOM 4433 N N . ALA B 1 261 ? -15.789 1.268 -6.262 1 94.31 261 ALA B N 1
ATOM 4434 C CA . ALA B 1 261 ? -16.438 -0.042 -6.227 1 94.31 261 ALA B CA 1
ATOM 4435 C C . ALA B 1 261 ? -16.047 -0.809 -4.965 1 94.31 261 ALA B C 1
ATOM 4437 O O . ALA B 1 261 ? -16.844 -1.601 -4.445 1 94.31 261 ALA B O 1
ATOM 4438 N N . THR B 1 262 ? -14.883 -0.54 -4.426 1 91.12 262 THR B N 1
ATOM 4439 C CA . THR B 1 262 ? -14.375 -1.3 -3.289 1 91.12 262 THR B CA 1
ATOM 4440 C C . THR B 1 262 ? -14.969 -0.784 -1.982 1 91.12 262 THR B C 1
ATOM 4442 O O . THR B 1 262 ? -14.906 -1.463 -0.955 1 91.12 262 THR B O 1
ATOM 4445 N N . VAL B 1 263 ? -15.562 0.377 -1.977 1 91.12 263 VAL B N 1
ATOM 4446 C CA . VAL B 1 263 ? -15.984 0.961 -0.709 1 91.12 263 VAL B CA 1
ATOM 4447 C C . VAL B 1 263 ? -17.516 1.052 -0.669 1 91.12 263 VAL B C 1
ATOM 4449 O O . VAL B 1 263 ? -18.078 1.669 0.236 1 91.12 263 VAL B O 1
ATOM 4452 N N . ARG B 1 264 ? -18.172 0.433 -1.563 1 89.69 264 ARG B N 1
ATOM 4453 C CA . ARG B 1 264 ? -19.625 0.5 -1.647 1 89.69 264 ARG B CA 1
ATOM 4454 C C . ARG B 1 264 ? -20.281 -0.138 -0.425 1 89.69 264 ARG B C 1
ATOM 4456 O O . ARG B 1 264 ? -21.453 0.103 -0.143 1 89.69 264 ARG B O 1
ATOM 4463 N N . HIS B 1 265 ? -19.562 -0.901 0.263 1 83.69 265 HIS B N 1
ATOM 4464 C CA . HIS B 1 265 ? -20.094 -1.578 1.438 1 83.69 265 HIS B CA 1
ATOM 4465 C C . HIS B 1 265 ? -19.922 -0.728 2.691 1 83.69 265 HIS B C 1
ATOM 4467 O O . HIS B 1 265 ? -20.453 -1.069 3.756 1 83.69 265 HIS B O 1
ATOM 4473 N N . MET B 1 266 ? -19.188 0.298 2.635 1 86.75 266 MET B N 1
ATOM 4474 C CA . MET B 1 266 ? -18.891 1.115 3.807 1 86.75 266 MET B CA 1
ATOM 4475 C C . MET B 1 266 ? -20.016 2.1 4.09 1 86.75 266 MET B C 1
ATOM 4477 O O . MET B 1 266 ? -20.328 2.951 3.254 1 86.75 266 MET B O 1
ATOM 4481 N N . PRO B 1 267 ? -20.562 2.041 5.238 1 86.38 267 PRO B N 1
ATOM 4482 C CA . PRO B 1 267 ? -21.672 2.932 5.555 1 86.38 267 PRO B CA 1
ATOM 4483 C C . PRO B 1 267 ? -21.234 4.387 5.727 1 86.38 267 PRO B C 1
ATOM 4485 O O . PRO B 1 267 ? -20.125 4.652 6.18 1 86.38 267 PRO B O 1
ATOM 4488 N N . GLY B 1 268 ? -22.094 5.285 5.363 1 87.69 268 GLY B N 1
ATOM 4489 C CA . GLY B 1 268 ? -21.891 6.699 5.645 1 87.69 268 GLY B CA 1
ATOM 4490 C C . GLY B 1 268 ? -21.078 7.414 4.586 1 87.69 268 GLY B C 1
ATOM 4491 O O . GLY B 1 268 ? -20.875 8.625 4.668 1 87.69 268 GLY B O 1
ATOM 4492 N N . LEU B 1 269 ? -20.594 6.66 3.58 1 93.12 269 LEU B N 1
ATOM 4493 C CA . LEU B 1 269 ? -19.797 7.27 2.523 1 93.12 269 LEU B CA 1
ATOM 4494 C C . LEU B 1 269 ? -20.656 7.594 1.309 1 93.12 269 LEU B C 1
ATOM 4496 O O . LEU B 1 269 ? -21.609 6.875 1.011 1 93.12 269 LEU B O 1
ATOM 4500 N N . VAL B 1 270 ? -20.375 8.672 0.661 1 94.75 270 VAL B N 1
ATOM 4501 C CA . VAL B 1 270 ? -21.047 9.117 -0.555 1 94.75 270 VAL B CA 1
ATOM 4502 C C . VAL B 1 270 ? -20.016 9.375 -1.652 1 94.75 270 VAL B C 1
ATOM 4504 O O . VAL B 1 270 ? -19 10.031 -1.415 1 94.75 270 VAL B O 1
ATOM 4507 N N . ALA B 1 271 ? -20.266 8.812 -2.814 1 96.69 271 ALA B N 1
ATOM 4508 C CA . ALA B 1 271 ? -19.453 9.094 -3.994 1 96.69 271 ALA B CA 1
ATOM 4509 C C . ALA B 1 271 ? -20.188 10 -4.973 1 96.69 271 ALA B C 1
ATOM 4511 O O . ALA B 1 271 ? -21.281 9.656 -5.43 1 96.69 271 ALA B O 1
ATOM 4512 N N . ARG B 1 272 ? -19.641 11.117 -5.281 1 96.56 272 ARG B N 1
ATOM 4513 C CA . ARG B 1 272 ? -20.234 12.055 -6.223 1 96.56 272 ARG B CA 1
ATOM 4514 C C . ARG B 1 272 ? -19.422 12.133 -7.508 1 96.56 272 ARG B C 1
ATOM 4516 O O . ARG B 1 272 ? -18.234 12.445 -7.473 1 96.56 272 ARG B O 1
ATOM 4523 N N . PRO B 1 273 ? -20.047 11.859 -8.688 1 97.19 273 PRO B N 1
ATOM 4524 C CA . PRO B 1 273 ? -19.297 11.961 -9.938 1 97.19 273 PRO B CA 1
ATOM 4525 C C . PRO B 1 273 ? -18.734 13.367 -10.172 1 97.19 273 PRO B C 1
ATOM 4527 O O . PRO B 1 273 ? -19.438 14.359 -9.969 1 97.19 273 PRO B O 1
ATOM 4530 N N . LEU B 1 274 ? -17.469 13.438 -10.508 1 97.38 274 LEU B N 1
ATOM 4531 C CA . LEU B 1 274 ? -16.828 14.711 -10.805 1 97.38 274 LEU B CA 1
ATOM 4532 C C . LEU B 1 274 ? -17.047 15.102 -12.266 1 97.38 274 LEU B C 1
ATOM 4534 O O . LEU B 1 274 ? -16.781 14.312 -13.172 1 97.38 274 LEU B O 1
ATOM 4538 N N . ARG B 1 275 ? -17.484 16.328 -12.375 1 95.12 275 ARG B N 1
ATOM 4539 C CA . ARG B 1 275 ? -17.812 16.859 -13.688 1 95.12 275 ARG B CA 1
ATOM 4540 C C . ARG B 1 275 ? -17.203 18.25 -13.875 1 95.12 275 ARG B C 1
ATOM 4542 O O . ARG B 1 275 ? -16.609 18.812 -12.945 1 95.12 275 ARG B O 1
ATOM 4549 N N . SER B 1 276 ? -17.297 18.734 -15.156 1 92.75 276 SER B N 1
ATOM 4550 C CA . SER B 1 276 ? -16.875 20.094 -15.508 1 92.75 276 SER B CA 1
ATOM 4551 C C . SER B 1 276 ? -15.438 20.359 -15.07 1 92.75 276 SER B C 1
ATOM 4553 O O . SER B 1 276 ? -15.18 21.281 -14.305 1 92.75 276 SER B O 1
ATOM 4555 N N . PRO B 1 277 ? -14.586 19.531 -15.711 1 91.12 277 PRO B N 1
ATOM 4556 C CA . PRO B 1 277 ? -14.719 18.641 -16.859 1 91.12 277 PRO B CA 1
ATOM 4557 C C . PRO B 1 277 ? -14.875 17.172 -16.438 1 91.12 277 PRO B C 1
ATOM 4559 O O . PRO B 1 277 ? -14.641 16.828 -15.273 1 91.12 277 PRO B O 1
ATOM 4562 N N . GLU B 1 278 ? -15.367 16.484 -17.422 1 92.69 278 GLU B N 1
ATOM 4563 C CA . GLU B 1 278 ? -15.289 15.039 -17.234 1 92.69 278 GLU B CA 1
ATOM 4564 C C . GLU B 1 278 ? -13.891 14.516 -17.562 1 92.69 278 GLU B C 1
ATOM 4566 O O . GLU B 1 278 ? -13.367 14.781 -18.656 1 92.69 278 GLU B O 1
ATOM 4571 N N . LEU B 1 279 ? -13.336 13.891 -16.625 1 93.12 279 LEU B N 1
ATOM 4572 C CA . LEU B 1 279 ? -12.008 13.32 -16.781 1 93.12 279 LEU B CA 1
ATOM 4573 C C . LEU B 1 279 ? -12.078 11.805 -16.938 1 93.12 279 LEU B C 1
ATOM 4575 O O . LEU B 1 279 ? -12.734 11.125 -16.156 1 93.12 279 LEU B O 1
ATOM 4579 N N . VAL B 1 280 ? -11.461 11.336 -18 1 93.5 280 VAL B N 1
ATOM 4580 C CA . VAL B 1 280 ? -11.414 9.906 -18.266 1 93.5 280 VAL B CA 1
ATOM 4581 C C . VAL B 1 280 ? -9.969 9.477 -18.5 1 93.5 280 VAL B C 1
ATOM 4583 O O . VAL B 1 280 ? -9.219 10.156 -19.203 1 93.5 280 VAL B O 1
ATOM 4586 N N . THR B 1 281 ? -9.57 8.414 -17.859 1 94.69 281 THR B N 1
ATOM 4587 C CA . THR B 1 281 ? -8.219 7.902 -18.062 1 94.69 281 THR B CA 1
ATOM 4588 C C . THR B 1 281 ? -8.25 6.441 -18.5 1 94.69 281 THR B C 1
ATOM 4590 O O . THR B 1 281 ? -8.852 5.598 -17.844 1 94.69 281 THR B O 1
ATOM 4593 N N . PRO B 1 282 ? -7.641 6.141 -19.656 1 95.38 282 PRO B N 1
ATOM 4594 C CA . PRO B 1 282 ? -7.586 4.75 -20.109 1 95.38 282 PRO B CA 1
ATOM 4595 C C . PRO B 1 282 ? -6.637 3.891 -19.281 1 95.38 282 PRO B C 1
ATOM 4597 O O . PRO B 1 282 ? -5.496 4.289 -19.031 1 95.38 282 PRO B O 1
ATOM 4600 N N . ILE B 1 283 ? -7.105 2.736 -18.906 1 96.81 283 ILE B N 1
ATOM 4601 C CA . ILE B 1 283 ? -6.324 1.749 -18.156 1 96.81 283 ILE B CA 1
ATOM 4602 C C . ILE B 1 283 ? -6.191 0.473 -18.984 1 96.81 283 ILE B C 1
ATOM 4604 O O . ILE B 1 283 ? -7.168 -0.001 -19.578 1 96.81 283 ILE B O 1
ATOM 4608 N N . GLY B 1 284 ? -5 -0.001 -19.031 1 96.81 284 GLY B N 1
ATOM 4609 C CA . GLY B 1 284 ? -4.762 -1.216 -19.797 1 96.81 284 GLY B CA 1
ATOM 4610 C C . GLY B 1 284 ? -3.623 -2.053 -19.25 1 96.81 284 GLY B C 1
ATOM 4611 O O . GLY B 1 284 ? -2.877 -1.601 -18.375 1 96.81 284 GLY B O 1
ATOM 4612 N N . PHE B 1 285 ? -3.592 -3.283 -19.75 1 97.31 285 PHE B N 1
ATOM 4613 C CA . PHE B 1 285 ? -2.445 -4.137 -19.453 1 97.31 285 PHE B CA 1
ATOM 4614 C C . PHE B 1 285 ? -1.26 -3.768 -20.344 1 97.31 285 PHE B C 1
ATOM 4616 O O . PHE B 1 285 ? -1.438 -3.277 -21.453 1 97.31 285 PHE B O 1
ATOM 4623 N N . MET B 1 286 ? -0.066 -3.967 -19.781 1 95.5 286 MET B N 1
ATOM 4624 C CA . MET B 1 286 ? 1.181 -3.732 -20.516 1 95.5 286 MET B CA 1
ATOM 4625 C C . MET B 1 286 ? 2.18 -4.855 -20.25 1 95.5 286 MET B C 1
ATOM 4627 O O . MET B 1 286 ? 2.266 -5.371 -19.141 1 95.5 286 MET B O 1
ATOM 4631 N N . ALA B 1 287 ? 2.924 -5.215 -21.25 1 93.75 287 ALA B N 1
ATOM 4632 C CA . ALA B 1 287 ? 4.031 -6.164 -21.156 1 93.75 287 ALA B CA 1
ATOM 4633 C C . ALA B 1 287 ? 5.164 -5.773 -22.109 1 93.75 287 ALA B C 1
ATOM 4635 O O . ALA B 1 287 ? 4.977 -4.949 -23 1 93.75 287 ALA B O 1
ATOM 4636 N N . GLN B 1 288 ? 6.309 -6.348 -21.766 1 88.56 288 GLN B N 1
ATOM 4637 C CA . GLN B 1 288 ? 7.449 -6.07 -22.641 1 88.56 288 GLN B CA 1
ATOM 4638 C C . GLN B 1 288 ? 7.227 -6.637 -24.031 1 88.56 288 GLN B C 1
ATOM 4640 O O . GLN B 1 288 ? 6.758 -7.766 -24.188 1 88.56 288 GLN B O 1
ATOM 4645 N N . GLN B 1 289 ? 7.527 -5.836 -24.984 1 88.31 289 GLN B N 1
ATOM 4646 C CA . GLN B 1 289 ? 7.422 -6.273 -26.375 1 88.31 289 GLN B CA 1
ATOM 4647 C C . GLN B 1 289 ? 8.672 -7.035 -26.812 1 88.31 289 GLN B C 1
ATOM 4649 O O . GLN B 1 289 ? 9.773 -6.742 -26.344 1 88.31 289 GLN B O 1
ATOM 4654 N N . GLY B 1 290 ? 8.484 -8.008 -27.672 1 81.5 290 GLY B N 1
ATOM 4655 C CA . GLY B 1 290 ? 9.617 -8.688 -28.281 1 81.5 290 GLY B CA 1
ATOM 4656 C C . GLY B 1 290 ? 10.141 -9.836 -27.438 1 81.5 290 GLY B C 1
ATOM 4657 O O . GLY B 1 290 ? 11.117 -10.492 -27.812 1 81.5 290 GLY B O 1
ATOM 4658 N N . VAL B 1 291 ? 9.633 -10.047 -26.359 1 78.81 291 VAL B N 1
ATOM 4659 C CA . VAL B 1 291 ? 10.023 -11.156 -25.516 1 78.81 291 VAL B CA 1
ATOM 4660 C C . VAL B 1 291 ? 8.953 -12.25 -25.562 1 78.81 291 VAL B C 1
ATOM 4662 O O . VAL B 1 291 ? 7.758 -11.953 -25.469 1 78.81 291 VAL B O 1
ATOM 4665 N N . ALA B 1 292 ? 9.406 -13.445 -25.797 1 82.62 292 ALA B N 1
ATOM 4666 C CA . ALA B 1 292 ? 8.461 -14.555 -25.812 1 82.62 292 ALA B CA 1
ATOM 4667 C C . ALA B 1 292 ? 7.785 -14.719 -24.453 1 82.62 292 ALA B C 1
ATOM 4669 O O . ALA B 1 292 ? 8.461 -14.805 -23.422 1 82.62 292 ALA B O 1
ATOM 4670 N N . PRO B 1 293 ? 6.527 -14.75 -24.484 1 88.94 293 PRO B N 1
ATOM 4671 C CA . PRO B 1 293 ? 5.84 -14.914 -23.203 1 88.94 293 PRO B CA 1
ATOM 4672 C C . PRO B 1 293 ? 5.996 -16.312 -22.625 1 88.94 293 PRO B C 1
ATOM 4674 O O . PRO B 1 293 ? 6.02 -17.297 -23.359 1 88.94 293 PRO B O 1
ATOM 4677 N N . THR B 1 294 ? 6.172 -16.406 -21.266 1 90.5 294 THR B N 1
ATOM 4678 C CA . THR B 1 294 ? 6.066 -17.688 -20.578 1 90.5 294 THR B CA 1
ATOM 4679 C C . THR B 1 294 ? 4.652 -18.25 -20.703 1 90.5 294 THR B C 1
ATOM 4681 O O . THR B 1 294 ? 3.734 -17.547 -21.141 1 90.5 294 THR B O 1
ATOM 4684 N N . ARG B 1 295 ? 4.453 -19.5 -20.344 1 92.25 295 ARG B N 1
ATOM 4685 C CA . ARG B 1 295 ? 3.131 -20.109 -20.406 1 92.25 295 ARG B CA 1
ATOM 4686 C C . ARG B 1 295 ? 2.166 -19.422 -19.453 1 92.25 295 ARG B C 1
ATOM 4688 O O . ARG B 1 295 ? 0.985 -19.266 -19.766 1 92.25 295 ARG B O 1
ATOM 4695 N N . ALA B 1 296 ? 2.633 -19.031 -18.297 1 95.25 296 ALA B N 1
ATOM 4696 C CA . ALA B 1 296 ? 1.8 -18.312 -17.344 1 95.25 296 ALA B CA 1
ATOM 4697 C C . ALA B 1 296 ? 1.354 -16.953 -17.906 1 95.25 296 ALA B C 1
ATOM 4699 O O . ALA B 1 296 ? 0.192 -16.578 -17.766 1 95.25 296 ALA B O 1
ATOM 4700 N N . LEU B 1 297 ? 2.293 -16.234 -18.531 1 95.75 297 LEU B N 1
ATOM 4701 C CA . LEU B 1 297 ? 1.953 -14.953 -19.156 1 95.75 297 LEU B CA 1
ATOM 4702 C C . LEU B 1 297 ? 0.965 -15.141 -20.297 1 95.75 297 LEU B C 1
ATOM 4704 O O . LEU B 1 297 ? 0.041 -14.344 -20.469 1 95.75 297 LEU B O 1
ATOM 4708 N N . GLN B 1 298 ? 1.136 -16.203 -21.062 1 95.06 298 GLN B N 1
ATOM 4709 C CA . GLN B 1 298 ? 0.201 -16.5 -22.141 1 95.06 298 GLN B CA 1
ATOM 4710 C C . GLN B 1 298 ? -1.207 -16.734 -21.609 1 95.06 298 GLN B C 1
ATOM 4712 O O . GLN B 1 298 ? -2.186 -16.266 -22.188 1 95.06 298 GLN B O 1
ATOM 4717 N N . ALA B 1 299 ? -1.276 -17.469 -20.531 1 96.12 299 ALA B N 1
ATOM 4718 C CA . ALA B 1 299 ? -2.57 -17.703 -19.906 1 96.12 299 ALA B CA 1
ATOM 4719 C C . ALA B 1 299 ? -3.223 -16.391 -19.469 1 96.12 299 ALA B C 1
ATOM 4721 O O . ALA B 1 299 ? -4.43 -16.203 -19.656 1 96.12 299 ALA B O 1
ATOM 4722 N N . ALA B 1 300 ? -2.451 -15.5 -18.922 1 98 300 ALA B N 1
ATOM 4723 C CA . ALA B 1 300 ? -2.953 -14.195 -18.5 1 98 300 ALA B CA 1
ATOM 4724 C C . ALA B 1 300 ? -3.42 -13.367 -19.703 1 98 300 ALA B C 1
ATOM 4726 O O . ALA B 1 300 ? -4.457 -12.703 -19.641 1 98 300 ALA B O 1
ATOM 4727 N N . LEU B 1 301 ? -2.658 -13.438 -20.75 1 97 301 LEU B N 1
ATOM 4728 C CA . LEU B 1 301 ? -2.984 -12.664 -21.938 1 97 301 LEU B CA 1
ATOM 4729 C C . LEU B 1 301 ? -4.254 -13.188 -22.594 1 97 301 LEU B C 1
ATOM 4731 O O . LEU B 1 301 ? -5.023 -12.422 -23.188 1 97 301 LEU B O 1
ATOM 4735 N N . GLN B 1 302 ? -4.477 -14.445 -22.516 1 97.06 302 GLN B N 1
ATOM 4736 C CA . GLN B 1 302 ? -5.73 -15.016 -22.984 1 97.06 302 GLN B CA 1
ATOM 4737 C C . GLN B 1 302 ? -6.906 -14.57 -22.125 1 97.06 302 GLN B C 1
ATOM 4739 O O . GLN B 1 302 ? -7.969 -14.227 -22.641 1 97.06 302 GLN B O 1
ATOM 4744 N N . LEU B 1 303 ? -6.676 -14.477 -20.828 1 97.69 303 LEU B N 1
ATOM 4745 C CA . LEU B 1 303 ? -7.719 -14.117 -19.875 1 97.69 303 LEU B CA 1
ATOM 4746 C C . LEU B 1 303 ? -8.117 -12.656 -20.047 1 97.69 303 LEU B C 1
ATOM 4748 O O . LEU B 1 303 ? -9.289 -12.305 -19.891 1 97.69 303 LEU B O 1
ATOM 4752 N N . GLN B 1 304 ? -7.148 -11.766 -20.328 1 96.69 304 GLN B N 1
ATOM 4753 C CA . GLN B 1 304 ? -7.43 -10.336 -20.344 1 96.69 304 GLN B CA 1
ATOM 4754 C C . GLN B 1 304 ? -8.438 -9.977 -21.438 1 96.69 304 GLN B C 1
ATOM 4756 O O . GLN B 1 304 ? -9.023 -8.898 -21.422 1 96.69 304 GLN B O 1
ATOM 4761 N N . ASP B 1 305 ? -8.664 -10.906 -22.406 1 95.19 305 ASP B N 1
ATOM 4762 C CA . ASP B 1 305 ? -9.617 -10.688 -23.484 1 95.19 305 ASP B CA 1
ATOM 4763 C C . ASP B 1 305 ? -10.875 -11.539 -23.281 1 95.19 305 ASP B C 1
ATOM 4765 O O . ASP B 1 305 ? -11.805 -11.477 -24.094 1 95.19 305 ASP B O 1
ATOM 4769 N N . ALA B 1 306 ? -10.93 -12.289 -22.281 1 97.06 306 ALA B N 1
ATOM 4770 C CA . ALA B 1 306 ? -12.039 -13.211 -22.047 1 97.06 306 ALA B CA 1
ATOM 4771 C C . ALA B 1 306 ? -13.289 -12.453 -21.594 1 97.06 306 ALA B C 1
ATOM 4773 O O . ALA B 1 306 ? -13.188 -11.422 -20.922 1 97.06 306 ALA B O 1
ATOM 4774 N N . ALA B 1 307 ? -14.461 -13.016 -21.859 1 96.62 307 ALA B N 1
ATOM 4775 C CA . ALA B 1 307 ? -15.742 -12.398 -21.547 1 96.62 307 ALA B CA 1
ATOM 4776 C C . ALA B 1 307 ? -15.922 -12.258 -20.031 1 96.62 307 ALA B C 1
ATOM 4778 O O . ALA B 1 307 ? -16.484 -11.266 -19.562 1 96.62 307 ALA B O 1
ATOM 4779 N N . GLU B 1 308 ? -15.508 -13.188 -19.328 1 95.38 308 GLU B N 1
ATOM 4780 C CA . GLU B 1 308 ? -15.695 -13.164 -17.875 1 95.38 308 GLU B CA 1
ATOM 4781 C C . GLU B 1 308 ? -14.922 -12.008 -17.25 1 95.38 308 GLU B C 1
ATOM 4783 O O . GLU B 1 308 ? -15.406 -11.375 -16.297 1 95.38 308 GLU B O 1
ATOM 4788 N N . TRP B 1 309 ? -13.703 -11.781 -17.781 1 96.75 309 TRP B N 1
ATOM 4789 C CA . TRP B 1 309 ? -12.93 -10.656 -17.281 1 96.75 309 TRP B CA 1
ATOM 4790 C C . TRP B 1 309 ? -13.562 -9.328 -17.688 1 96.75 309 TRP B C 1
ATOM 4792 O O . TRP B 1 309 ? -13.672 -8.406 -16.875 1 96.75 309 TRP B O 1
ATOM 4802 N N . ARG B 1 310 ? -14.016 -9.258 -18.891 1 96 310 ARG B N 1
ATOM 4803 C CA . ARG B 1 310 ? -14.672 -8.039 -19.375 1 96 310 ARG B CA 1
ATOM 4804 C C . ARG B 1 310 ? -15.898 -7.703 -18.516 1 96 310 ARG B C 1
ATOM 4806 O O . ARG B 1 310 ? -16.188 -6.531 -18.281 1 96 310 ARG B O 1
ATOM 4813 N N . ALA B 1 311 ? -16.562 -8.703 -18.125 1 95.44 311 ALA B N 1
ATOM 4814 C CA . ALA B 1 311 ? -17.719 -8.5 -17.266 1 95.44 311 ALA B CA 1
ATOM 4815 C C . ALA B 1 311 ? -17.312 -7.887 -15.93 1 95.44 311 ALA B C 1
ATOM 4817 O O . ALA B 1 311 ? -18.016 -7.043 -15.383 1 95.44 311 ALA B O 1
ATOM 4818 N N . GLN B 1 312 ? -16.172 -8.344 -15.414 1 94.44 312 GLN B N 1
ATOM 4819 C CA . GLN B 1 312 ? -15.656 -7.766 -14.18 1 94.44 312 GLN B CA 1
ATOM 4820 C C . GLN B 1 312 ? -15.32 -6.289 -14.367 1 94.44 312 GLN B C 1
ATOM 4822 O O . GLN B 1 312 ? -15.617 -5.465 -13.492 1 94.44 312 GLN B O 1
ATOM 4827 N N . CYS B 1 313 ? -14.703 -5.969 -15.492 1 95.94 313 CYS B N 1
ATOM 4828 C CA . CYS B 1 313 ? -14.352 -4.582 -15.781 1 95.94 313 CYS B CA 1
ATOM 4829 C C . CYS B 1 313 ? -15.602 -3.709 -15.852 1 95.94 313 CYS B C 1
ATOM 4831 O O . CYS B 1 313 ? -15.617 -2.604 -15.305 1 95.94 313 CYS B O 1
ATOM 4833 N N . LEU B 1 314 ? -16.609 -4.195 -16.438 1 92.88 314 LEU B N 1
ATOM 4834 C CA . LEU B 1 314 ? -17.844 -3.443 -16.578 1 92.88 314 LEU B CA 1
ATOM 4835 C C . LEU B 1 314 ? -18.516 -3.223 -15.227 1 92.88 314 LEU B C 1
ATOM 4837 O O . LEU B 1 314 ? -19.109 -2.17 -14.984 1 92.88 314 LEU B O 1
ATOM 4841 N N . ARG B 1 315 ? -18.359 -4.129 -14.344 1 92.38 315 ARG B N 1
ATOM 4842 C CA . ARG B 1 315 ? -19.078 -4.105 -13.07 1 92.38 315 ARG B CA 1
ATOM 4843 C C . ARG B 1 315 ? -18.312 -3.287 -12.039 1 92.38 315 ARG B C 1
ATOM 4845 O O . ARG B 1 315 ? -18.922 -2.674 -11.156 1 92.38 315 ARG B O 1
ATOM 4852 N N . HIS B 1 316 ? -17.016 -3.254 -12.133 1 93.56 316 HIS B N 1
ATOM 4853 C CA . HIS B 1 316 ? -16.25 -2.785 -10.977 1 93.56 316 HIS B CA 1
ATOM 4854 C C . HIS B 1 316 ? -15.328 -1.63 -11.352 1 93.56 316 HIS B C 1
ATOM 4856 O O . HIS B 1 316 ? -14.594 -1.12 -10.508 1 93.56 316 HIS B O 1
ATOM 4862 N N . ALA B 1 317 ? -15.367 -1.203 -12.586 1 91.5 317 ALA B N 1
ATOM 4863 C CA . ALA B 1 317 ? -14.516 -0.095 -13 1 91.5 317 ALA B CA 1
ATOM 4864 C C . ALA B 1 317 ? -15.281 0.896 -13.867 1 91.5 317 ALA B C 1
ATOM 4866 O O . ALA B 1 317 ? -16.438 0.645 -14.242 1 91.5 317 ALA B O 1
ATOM 4867 N N . GLY B 1 318 ? -14.719 1.993 -14.156 1 87.06 318 GLY B N 1
ATOM 4868 C CA . GLY B 1 318 ? -15.273 2.965 -15.078 1 87.06 318 GLY B CA 1
ATOM 4869 C C . GLY B 1 318 ? -16.375 3.809 -14.469 1 87.06 318 GLY B C 1
ATOM 4870 O O . GLY B 1 318 ? -16.219 4.336 -13.367 1 87.06 318 GLY B O 1
ATOM 4871 N N . ALA B 1 319 ? -17.375 4.023 -15.289 1 86.12 319 ALA B N 1
ATOM 4872 C CA . ALA B 1 319 ? -18.484 4.852 -14.852 1 86.12 319 ALA B CA 1
ATOM 4873 C C . ALA B 1 319 ? -19.469 4.039 -14.008 1 86.12 319 ALA B C 1
ATOM 4875 O O . ALA B 1 319 ? -20.281 3.273 -14.547 1 86.12 319 ALA B O 1
ATOM 4876 N N . LEU B 1 320 ? -19.297 4.277 -12.719 1 86 320 LEU B N 1
ATOM 4877 C CA . LEU B 1 320 ? -20.156 3.529 -11.812 1 86 320 LEU B CA 1
ATOM 4878 C C . LEU B 1 320 ? -21.422 4.312 -11.492 1 86 320 LEU B C 1
ATOM 4880 O O . LEU B 1 320 ? -21.391 5.543 -11.414 1 86 320 LEU B O 1
ATOM 4884 N N . LYS B 1 321 ? -22.547 3.664 -11.539 1 75.56 321 LYS B N 1
ATOM 4885 C CA . LYS B 1 321 ? -23.828 4.227 -11.148 1 75.56 321 LYS B CA 1
ATOM 4886 C C . LYS B 1 321 ? -24.531 3.328 -10.133 1 75.56 321 LYS B C 1
ATOM 4888 O O . LYS B 1 321 ? -24.078 2.219 -9.852 1 75.56 321 LYS B O 1
ATOM 4893 N N . ASN B 1 322 ? -25.516 3.873 -9.539 1 68.12 322 ASN B N 1
ATOM 4894 C CA . ASN B 1 322 ? -26.297 3.154 -8.539 1 68.12 322 ASN B CA 1
ATOM 4895 C C . ASN B 1 322 ? -26.75 1.789 -9.055 1 68.12 322 ASN B C 1
ATOM 4897 O O . ASN B 1 322 ? -26.984 1.621 -10.25 1 68.12 322 ASN B O 1
#

Foldseek 3Di:
DPPLLLLQLLLLCVVVVFLQRSCVVSPHGSVVSVVSPVVVCVVVVHFFFDDDVGGPDTDPVNVVSNLVSLVVVVVVQLVVQVVVVVVPARADEAEEEEAQQCQLLVVVLQVVLCVVHVRYDYDYYHDAPVVVLVCQQSVVHFKYKYFPVPADPPDAQKDWDWAAKKWKWKKAFDPCVPVPPDPDFAAEEEDEADELQVCQPFAEEEEDPSHVVRVLNQVRQVVVPGGHDHPHYHSHPVCRVCCRLVPPPGYMYMGIQLSVLVCNGPGRMYIHGYPPPIDMTIMIMMHHHPDDHRPSSVSSVVSSPDPVSSVVCVARGHDDDD/DPPLLLLQLLLLCVVVVFLQRSCVVSPHGSVVSVVSPVVVCVVVVHFFFDDDVGGPDTDPVNVVSNLVSLVVVVVVQLVVQVVVVVVPARADEAEEEEAQQCQLLVVVLQVVLCVVHVRYDYHYYHDAPVVVLVCQQSVVHFKYKYFPVPDDPPDFQKDWDWAAKKWKWKKAFDPCVPVPPDPPFAAEEEDEADELQVCQPFAEEEEDPSHVVRVLNQVRQVVVPGGHDHPHYHSHLVCRVCCRLVPPPGYMYMGIQLSVLVCNGPGRMYIHGYPPPIDMTIMIMMHGHPDDHRPSSVSSVVSSPDPVSSVVCVARGHDDHD